Protein AF-A0A2I2GK66-F1 (afdb_monomer)

Solvent-accessible surface area (backbone atoms only — not comparable to full-atom values): 22253 Å² total; per-residue (Å²): 139,81,92,82,87,83,76,92,75,82,90,75,63,66,67,63,49,52,39,52,75,70,72,70,71,73,86,76,68,90,61,95,85,58,81,55,57,86,46,96,64,56,36,42,39,62,84,88,48,66,69,40,80,28,55,36,58,51,46,43,51,50,55,22,47,54,45,58,74,59,42,64,74,54,74,64,49,63,71,71,68,57,68,48,43,36,42,35,36,19,39,31,41,35,63,46,75,62,13,29,58,38,51,54,30,52,50,52,33,35,75,70,35,83,69,39,51,35,38,37,39,22,51,36,70,42,57,74,80,46,59,78,35,75,67,39,55,52,49,52,48,55,32,58,79,56,58,42,44,74,46,68,40,64,53,93,86,52,105,60,71,36,37,29,53,22,27,34,39,34,48,59,56,44,28,39,41,30,36,53,58,47,39,48,37,76,95,62,47,33,23,20,40,36,34,65,47,56,61,72,47,13,39,48,48,46,46,34,74,74,50,70,49,60,66,36,49,50,53,32,19,46,43,9,35,27,47,29,38,40,87,63,65,47,56,46,44,38,50,52,54,49,35,36,66,71,37,31,72,57,28,35,41,39,37,32,49,44,44,73,42,52,67,51,46,46,53,53,50,51,41,11,71,72,66,18,38,29,39,38,37,30,46,40,64,33,72,67,31,48,51,53,50,53,56,43,43,75,70,68,39,42,50,46,81,41,80,36,65,82,34,66,55,22,67,46,37,26,37,40,33,21,60,57,38,32,22,41,43,26,47,56,73,71,41,83,67,34,67,81,44,98,42,41,68,21,33,30,29,38,32,36,27,30,41,46,72,37,16,39,47,51,52,52,54,49,51,42,51,52,32,48,48,73,70,42,81,72,83,81,72,88,74,91,69,80,95,76,83,83,82,84,82,80,88,80,82,82,78,96,80,84,86,86,87,88,86,132

Foldseek 3Di:
DDPDPPDDDDDDDPVVVVCVVVVNDDCPDDDVPDAQQSDPLFDFADPPWAKDKDKFLVVLVVLLVVLVVPLDPDPVCVVVVDAKEKEWFAQEAECDDSLVSNLVSVLSSCVSRVRHHAEYEYQYHADPVVCPDPRVVVVVVSCVVSVHYYHHLFDPPDPATFTALWGWMAIHLKIKGKLDGSYHRPPAMEIMIMTIGDSVLSNLVVVCVVDDVQVSQSVNRNNFKHKQALVNLDQSVLSLQVSNLVSFDAEKEKAFAEDEDLVVLVSLLVCQVVRHQYEYEYQYYHPNSVVVLVVSVVVVTSYHYHHQNQQVNGYSWTKMAGPLFKMKTWNDGHDNRCVPVSQHSRYIIIIGIHGHPNSNSVVLVVVQSVCVSVVHDRPPDDDPDDDDDDDDDDDDDDDPDPPPPPDD

Mean predicted aligned error: 11.11 Å

Sequence (408 aa):
MSLDFGANFDVDAFLFHEDQLRSHATIVGPDPGYGHLQDPLLGCLPSGTRPRLTNGADHLAVYEKFIRDHIQPDAYVRIVGTPRRLTMFNLSVSNQGDARGVIDALVGFRLQNLDAEMSIVASKLGPSEFQETLEFCKYLEILADNDIHVDMFASTDCPTRQVMHAKGIVIDSQVLFSTGAVMDTKPINKADFSIELPRAAATTFQHYTDERRAELAAELAKLGVVVNDPVTGLTYISRAQDALIRGATHQLIVSLSELVDPAMTQALIDRAAGGVQVIIQVRELDPVSAMSLAGAMLRGSNLVVENSSWWEPRPHFNAIIADGDFAYLGTSYLWPTQRNMVHHSRSLENGVLLHGDAAASVLVQIEDLRARAHGFATVSCPRKQKALDLPVLNRCGPPQAALAAVQH

Organism: NCBI:txid1392250

Nearest PDB structures (foldseek):
  2o8r-assembly1_B  TM=6.799E-01  e=2.087E-12  Porphyromonas gingivalis
  8yr5-assembly1_F  TM=6.323E-01  e=7.200E-12  Escherichia coli str. K-12 substr. MG1655
  8v07-assembly1_B  TM=6.506E-01  e=3.327E-10  Mus musculus
  8v07-assembly1_A  TM=6.599E-01  e=5.332E-10  Mus musculus
  1byr-assembly1_A  TM=5.959E-01  e=9.485E-05  Salmonella enterica subsp. enterica serovar Typhimurium

Secondary structure (DSSP, 8-state):
--TT--------SHHHHHHHHTT--------TT--S---TT---PPTT---EEEETTHHHHHHHHHHHHTSSPPHHHHHHTPPPEEEEEEEE---SGGGHHHHHHHHHHHHH-TT-EEEEEEEESS-HHHHTSHHHHHHHHHHHHTTEEEEE---SSSSS--EE---EEEETTEEEEESS-SS---S--EEEEEEEPPHHHHHHHHHHHHS-HHHHHHHHHHTTEEEE-TTT--BHHHHHHHHHHHH-SSEEEEEEEEE--HHHHHHHHHHHHTT-EEEEEEEEE-HHHHHHHHHHHHTT-SEEEEE-TT-SSEE--EEEEETTTEEEEES----TTSTTSTTTTTEEEEEEEEETHHHHHHHHHHHHHHHHHTTPPP--S---------------PPPS-S--SS--

pLDDT: mean 77.95, std 23.26, range [22.8, 98.25]

Structure (mmCIF, N/CA/C/O backbone):
data_AF-A0A2I2GK66-F1
#
_entry.id   AF-A0A2I2GK66-F1
#
loop_
_atom_site.group_PDB
_atom_site.id
_atom_site.type_symbol
_atom_site.label_atom_id
_atom_site.label_alt_id
_atom_site.label_comp_id
_atom_site.label_asym_id
_atom_site.label_entity_id
_atom_site.label_seq_id
_atom_site.pdbx_PDB_ins_code
_atom_site.Cartn_x
_atom_site.Cartn_y
_atom_site.Cartn_z
_atom_site.occupancy
_atom_site.B_iso_or_equiv
_atom_site.auth_seq_id
_atom_site.auth_comp_id
_atom_site.auth_asym_id
_atom_site.auth_atom_id
_atom_site.pdbx_PDB_model_num
ATOM 1 N N . MET A 1 1 ? 7.827 27.722 22.245 1.00 25.45 1 MET A N 1
ATOM 2 C CA . MET A 1 1 ? 6.709 28.505 21.679 1.00 25.45 1 MET A CA 1
ATOM 3 C C . MET A 1 1 ? 6.837 28.445 20.168 1.00 25.45 1 MET A C 1
ATOM 5 O O . MET A 1 1 ? 7.789 29.003 19.644 1.00 25.45 1 MET A O 1
ATOM 9 N N . SER A 1 2 ? 5.963 27.682 19.508 1.00 22.80 2 SER A N 1
ATOM 10 C CA . SER A 1 2 ? 5.910 27.534 18.049 1.00 22.80 2 SER A CA 1
ATOM 11 C C . SER A 1 2 ? 4.688 28.306 17.558 1.00 22.80 2 SER A C 1
ATOM 13 O O . SER A 1 2 ? 3.557 28.022 17.948 1.00 22.80 2 SER A O 1
ATOM 15 N N . LEU A 1 3 ? 4.961 29.354 16.789 1.00 23.95 3 LEU A N 1
ATOM 16 C CA . LEU A 1 3 ? 3.995 30.048 15.951 1.00 23.95 3 LEU A CA 1
ATOM 17 C C . LEU A 1 3 ? 3.781 29.147 14.734 1.00 23.95 3 LEU A C 1
ATOM 19 O O . LEU A 1 3 ? 4.698 29.075 13.931 1.00 23.95 3 LEU A O 1
ATOM 23 N N . ASP A 1 4 ? 2.665 28.409 14.687 1.00 23.92 4 ASP A N 1
ATOM 24 C CA . ASP A 1 4 ? 2.081 27.814 13.460 1.00 23.92 4 ASP A CA 1
ATOM 25 C C . ASP A 1 4 ? 0.749 27.062 13.701 1.00 23.92 4 ASP A C 1
ATOM 27 O O . ASP A 1 4 ? 0.048 26.722 12.754 1.00 23.92 4 ASP A O 1
ATOM 31 N N . PHE A 1 5 ? 0.313 26.853 14.949 1.00 29.84 5 PHE A N 1
ATOM 32 C CA . PHE A 1 5 ? -0.908 26.083 15.255 1.00 29.84 5 PHE A CA 1
ATOM 33 C C . PHE A 1 5 ? -2.071 26.959 15.723 1.00 29.84 5 PHE A C 1
ATOM 35 O O . PHE A 1 5 ? -2.556 26.845 16.847 1.00 29.84 5 PHE A O 1
ATOM 42 N N . GLY A 1 6 ? -2.498 27.869 14.850 1.00 25.14 6 GLY A N 1
ATOM 43 C CA . GLY A 1 6 ? -3.586 28.808 15.114 1.00 25.14 6 GLY A CA 1
ATOM 44 C C . GLY A 1 6 ? -4.692 28.756 14.068 1.00 25.14 6 GLY A C 1
ATOM 45 O O . GLY A 1 6 ? -5.044 29.800 13.533 1.00 25.14 6 GLY A O 1
ATOM 46 N N . ALA A 1 7 ? -5.231 27.577 13.757 1.00 23.77 7 ALA A N 1
ATOM 47 C CA . ALA A 1 7 ? -6.509 27.485 13.056 1.00 23.77 7 ALA A CA 1
ATOM 48 C C . ALA A 1 7 ? -7.244 26.184 13.407 1.00 23.77 7 ALA A C 1
ATOM 50 O O . ALA A 1 7 ? -6.759 25.088 13.135 1.00 23.77 7 ALA A O 1
ATOM 51 N N . ASN A 1 8 ? -8.428 26.328 14.004 1.00 24.67 8 ASN A N 1
ATOM 52 C CA . ASN A 1 8 ? -9.439 25.277 14.059 1.00 24.67 8 ASN A CA 1
ATOM 53 C C . ASN A 1 8 ? -10.041 25.124 12.659 1.00 24.67 8 ASN A C 1
ATOM 55 O O . ASN A 1 8 ? -10.436 26.129 12.067 1.00 24.67 8 ASN A O 1
ATOM 59 N N . PHE A 1 9 ? -10.179 23.895 12.165 1.00 28.47 9 PHE A N 1
ATOM 60 C CA . PHE A 1 9 ? -11.038 23.613 11.018 1.00 28.47 9 PHE A CA 1
ATOM 61 C C . PHE A 1 9 ? -11.919 22.404 11.305 1.00 28.47 9 PHE A C 1
ATOM 63 O O . PHE A 1 9 ? -11.431 21.286 11.463 1.00 28.47 9 PHE A O 1
ATOM 70 N N . ASP A 1 10 ? -13.223 22.673 11.343 1.00 26.25 10 ASP A N 1
ATOM 71 C CA . ASP A 1 10 ? -14.272 21.683 11.155 1.00 26.25 10 ASP A CA 1
ATOM 72 C C . ASP A 1 10 ? -14.091 21.003 9.791 1.00 26.25 10 ASP A C 1
ATOM 74 O O . ASP A 1 10 ? -13.895 21.652 8.757 1.00 26.25 10 ASP A O 1
ATOM 78 N N . VAL A 1 11 ? -14.199 19.676 9.780 1.00 41.31 11 VAL A N 1
ATOM 79 C CA . VAL A 1 11 ? -14.673 18.971 8.591 1.00 41.31 11 VAL A CA 1
ATOM 80 C C . VAL A 1 11 ? -16.113 19.423 8.398 1.00 41.31 11 VAL A C 1
ATOM 82 O O . VAL A 1 11 ? -16.907 19.172 9.291 1.00 41.31 11 VAL A O 1
ATOM 85 N N . ASP A 1 12 ? -16.448 20.083 7.288 1.00 47.72 12 ASP A N 1
ATOM 86 C CA . ASP A 1 12 ? -17.542 19.619 6.425 1.00 47.72 12 ASP A CA 1
ATOM 87 C C . ASP A 1 12 ? -17.872 20.549 5.243 1.00 47.72 12 ASP A C 1
ATOM 89 O O . ASP A 1 12 ? -17.407 21.682 5.123 1.00 47.72 12 ASP A O 1
ATOM 93 N N . ALA A 1 13 ? -18.742 20.034 4.374 1.00 36.47 13 ALA A N 1
ATOM 94 C CA . ALA A 1 13 ? -19.642 20.769 3.484 1.00 36.47 13 ALA A CA 1
ATOM 95 C C . ALA A 1 13 ? -19.107 21.266 2.133 1.00 36.47 13 ALA A C 1
ATOM 97 O O . ALA A 1 13 ? -19.839 21.122 1.162 1.00 36.47 13 ALA A O 1
ATOM 98 N N . PHE A 1 14 ? -17.884 21.786 1.975 1.00 35.03 14 PHE A N 1
ATOM 99 C CA . PHE A 1 14 ? -17.530 22.429 0.687 1.00 35.03 14 PHE A CA 1
ATOM 100 C C . PHE A 1 14 ? -17.466 21.463 -0.520 1.00 35.03 14 PHE A C 1
ATOM 102 O O . PHE A 1 14 ? -17.909 21.819 -1.606 1.00 35.03 14 PHE A O 1
ATOM 109 N N . LEU A 1 15 ? -16.983 20.225 -0.346 1.00 37.81 15 LEU A N 1
ATOM 110 C CA . LEU A 1 15 ? -16.934 19.242 -1.448 1.00 37.81 15 LEU A CA 1
ATOM 111 C C . LEU A 1 15 ? -18.291 18.580 -1.718 1.00 37.81 15 LEU A C 1
ATOM 113 O O . LEU A 1 15 ? -18.671 18.412 -2.870 1.00 37.81 15 LEU A O 1
ATOM 117 N N . PHE A 1 16 ? -19.061 18.289 -0.667 1.00 40.88 16 PHE A N 1
ATOM 118 C CA . PHE A 1 16 ? -20.452 17.849 -0.804 1.00 40.88 16 PHE A CA 1
ATOM 119 C C . PHE A 1 16 ? -21.318 18.922 -1.493 1.00 40.88 16 PHE A C 1
ATOM 121 O O . PHE A 1 16 ? -22.178 18.602 -2.309 1.00 40.88 16 PHE A O 1
ATOM 128 N N . HIS A 1 17 ? -21.053 20.203 -1.211 1.00 36.25 17 HIS A N 1
ATOM 129 C CA . HIS A 1 17 ? -21.703 21.349 -1.842 1.00 36.25 17 HIS A CA 1
ATOM 130 C C . HIS A 1 17 ? -21.312 21.498 -3.324 1.00 36.25 17 HIS A C 1
ATOM 132 O O . HIS A 1 17 ? -22.179 21.818 -4.128 1.00 36.25 17 HIS A O 1
ATOM 138 N N . GLU A 1 18 ? -20.072 21.193 -3.729 1.00 37.78 18 GLU A N 1
ATOM 139 C CA . GLU A 1 18 ? -19.663 21.191 -5.149 1.00 37.78 18 GLU A CA 1
ATOM 140 C C . GLU A 1 18 ? -20.320 20.041 -5.945 1.00 37.78 18 GLU A C 1
ATOM 142 O O . GLU A 1 18 ? -20.841 20.270 -7.038 1.00 37.78 18 GLU A O 1
ATOM 147 N N . ASP A 1 19 ? -20.423 18.839 -5.366 1.00 38.84 19 ASP A N 1
ATOM 148 C CA . ASP A 1 19 ? -21.121 17.697 -5.985 1.00 38.84 19 ASP A CA 1
ATOM 149 C C . ASP A 1 19 ? -22.659 17.861 -6.009 1.00 38.84 19 ASP A C 1
ATOM 151 O O . ASP A 1 19 ? -23.331 17.375 -6.929 1.00 38.84 19 ASP A O 1
ATOM 155 N N . GLN A 1 20 ? -23.233 18.602 -5.049 1.00 39.22 20 GLN A N 1
ATOM 156 C CA . GLN A 1 20 ? -24.623 19.081 -5.099 1.00 39.22 20 GLN A CA 1
ATOM 157 C C . GLN A 1 20 ? -24.832 20.154 -6.176 1.00 39.22 20 GLN A C 1
ATOM 159 O O . GLN A 1 20 ? -25.835 20.103 -6.888 1.00 39.22 20 GLN A O 1
ATOM 164 N N . LEU A 1 21 ? -23.901 21.102 -6.337 1.00 36.44 21 LEU A N 1
ATOM 165 C CA . LEU A 1 21 ? -23.977 22.152 -7.363 1.00 36.44 21 LEU A CA 1
ATOM 166 C C . LEU A 1 21 ? -23.905 21.575 -8.787 1.00 36.44 21 LEU A C 1
ATOM 168 O O . LEU A 1 21 ? -24.510 22.134 -9.701 1.00 36.44 21 LEU A O 1
ATOM 172 N N . ARG A 1 22 ? -23.244 20.422 -8.969 1.00 37.69 22 ARG A N 1
ATOM 173 C CA . ARG A 1 22 ? -23.224 19.660 -10.233 1.00 37.69 22 ARG A CA 1
ATOM 174 C C . ARG A 1 22 ? -24.367 18.642 -10.375 1.00 37.69 22 ARG A C 1
ATOM 176 O O . ARG A 1 22 ? -24.467 18.006 -11.413 1.00 37.69 22 ARG A O 1
ATOM 183 N N . SER A 1 23 ? -25.265 18.518 -9.391 1.00 31.92 23 SER A N 1
ATOM 184 C CA . SER A 1 23 ? -26.444 17.623 -9.410 1.00 31.92 23 SER A CA 1
ATOM 185 C C . SER A 1 23 ? -26.141 16.115 -9.539 1.00 31.92 23 SER A C 1
ATOM 187 O O . SER A 1 23 ? -26.928 15.380 -10.137 1.00 31.92 23 SER A O 1
ATOM 189 N N . HIS A 1 24 ? -25.029 15.630 -8.970 1.00 33.81 24 HIS A N 1
ATOM 190 C CA . HIS A 1 24 ? -24.572 14.236 -9.143 1.00 33.81 24 HIS A CA 1
ATOM 191 C C . HIS A 1 24 ? -24.474 13.395 -7.857 1.00 33.81 24 HIS A C 1
ATOM 193 O O . HIS A 1 24 ? -24.210 12.196 -7.938 1.00 33.81 24 HIS A O 1
ATOM 199 N N . ALA A 1 25 ? -24.729 13.960 -6.676 1.00 31.83 25 ALA A N 1
ATOM 200 C CA . ALA A 1 25 ? -24.755 13.192 -5.431 1.00 31.83 25 ALA A CA 1
ATOM 201 C C . ALA A 1 25 ? -26.134 12.547 -5.190 1.00 31.83 25 ALA A C 1
ATOM 203 O O . ALA A 1 25 ? -27.079 13.206 -4.756 1.00 31.83 25 ALA A O 1
ATOM 204 N N . THR A 1 26 ? -26.255 11.240 -5.427 1.00 30.34 26 THR A N 1
ATOM 205 C CA . THR A 1 26 ? -27.360 10.430 -4.892 1.00 30.34 26 THR A CA 1
ATOM 206 C C . THR A 1 26 ? -26.982 9.883 -3.521 1.00 30.34 26 THR A C 1
ATOM 208 O O . THR A 1 26 ? -26.012 9.136 -3.404 1.00 30.34 26 THR A O 1
ATOM 211 N N . ILE A 1 27 ? -27.784 10.192 -2.495 1.00 33.00 27 ILE A N 1
ATOM 212 C CA . ILE A 1 27 ? -27.861 9.356 -1.291 1.00 33.00 27 ILE A CA 1
ATOM 213 C C . ILE A 1 27 ? -28.382 8.004 -1.773 1.00 33.00 27 ILE A C 1
ATOM 215 O O . ILE A 1 27 ? -29.574 7.851 -2.045 1.00 33.00 27 ILE A O 1
ATOM 219 N N . VAL A 1 28 ? -27.484 7.039 -1.943 1.00 31.28 28 VAL A N 1
ATOM 220 C CA . VAL A 1 28 ? -27.896 5.651 -2.117 1.00 31.28 28 VAL A CA 1
ATOM 221 C C . VAL A 1 28 ? -28.373 5.214 -0.737 1.00 31.28 28 VAL A C 1
ATOM 223 O O . VAL A 1 28 ? -27.582 5.060 0.191 1.00 31.28 28 VAL A O 1
ATOM 226 N N . GLY A 1 29 ? -29.696 5.129 -0.573 1.00 30.31 29 GLY A N 1
ATOM 227 C CA . GLY A 1 29 ? -30.295 4.429 0.560 1.00 30.31 29 GLY A CA 1
ATOM 228 C C . GLY A 1 29 ? -29.747 2.998 0.636 1.00 30.31 29 GLY A C 1
ATOM 229 O O . GLY A 1 29 ? -29.203 2.516 -0.353 1.00 30.31 29 GLY A O 1
ATOM 230 N N . PRO A 1 30 ? -29.863 2.325 1.790 1.00 29.61 30 PRO A N 1
ATOM 231 C CA . PRO A 1 30 ? -29.228 1.031 2.025 1.00 29.61 30 PRO A CA 1
ATOM 232 C C . PRO A 1 30 ? -29.565 0.054 0.896 1.00 29.61 30 PRO A C 1
ATOM 234 O O . PRO A 1 30 ? -30.711 -0.380 0.776 1.00 29.61 30 PRO A O 1
ATOM 237 N N . ASP A 1 31 ? -28.578 -0.270 0.062 1.00 33.25 31 ASP A N 1
ATOM 238 C CA . ASP A 1 31 ? -28.708 -1.361 -0.891 1.00 33.25 31 ASP A CA 1
ATOM 239 C C . ASP A 1 31 ? -28.531 -2.660 -0.087 1.00 33.25 31 ASP A C 1
ATOM 241 O O . ASP A 1 31 ? -27.485 -2.838 0.547 1.00 33.25 31 ASP A O 1
ATOM 245 N N . PRO A 1 32 ? -29.522 -3.570 -0.035 1.00 35.84 32 PRO A N 1
ATOM 246 C CA . PRO A 1 32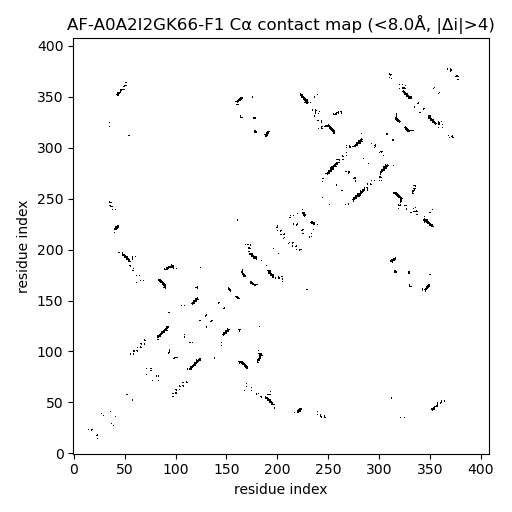 ? -29.463 -4.759 0.818 1.00 35.84 32 PRO A CA 1
ATOM 247 C C . PRO A 1 32 ? -28.337 -5.747 0.462 1.00 35.84 32 PRO A C 1
ATOM 249 O O . PRO A 1 32 ? -28.205 -6.773 1.127 1.00 35.84 32 PRO A O 1
ATOM 252 N N . GLY A 1 33 ? -27.574 -5.488 -0.607 1.00 37.50 33 GLY A N 1
ATOM 253 C CA . GLY A 1 33 ? -26.590 -6.408 -1.178 1.00 37.50 33 GLY A CA 1
ATOM 254 C C . GLY A 1 33 ? -25.146 -6.257 -0.692 1.00 37.50 33 GLY A C 1
ATOM 255 O O . GLY A 1 33 ? -24.395 -7.222 -0.808 1.00 37.50 33 GLY A O 1
ATOM 256 N N . TYR A 1 34 ? -24.747 -5.107 -0.138 1.00 41.78 34 TYR A N 1
ATOM 257 C CA . TYR A 1 34 ? -23.376 -4.883 0.344 1.00 41.78 34 TYR A CA 1
ATOM 258 C C . TYR A 1 34 ? -23.397 -4.295 1.755 1.00 41.78 34 TYR A C 1
ATOM 260 O O . TYR A 1 34 ? -23.535 -3.093 1.963 1.00 41.78 34 TYR A O 1
ATOM 268 N N . GLY A 1 35 ? -23.283 -5.175 2.750 1.00 44.31 35 GLY A N 1
ATOM 269 C CA . GLY A 1 35 ? -23.029 -4.762 4.125 1.00 44.31 35 GLY A CA 1
ATOM 270 C C . GLY A 1 35 ? -21.667 -4.069 4.254 1.00 44.31 35 GLY A C 1
ATOM 271 O O . GLY A 1 35 ? -20.727 -4.389 3.539 1.00 44.31 35 GLY A O 1
ATOM 272 N N . HIS A 1 36 ? -21.573 -3.135 5.198 1.00 51.25 36 HIS A N 1
ATOM 273 C CA . HIS A 1 36 ? -20.340 -2.648 5.843 1.00 51.25 36 HIS A CA 1
ATOM 274 C C . HIS A 1 36 ? -19.335 -1.786 5.045 1.00 51.25 36 HIS A C 1
ATOM 276 O O . HIS A 1 36 ? -18.469 -1.180 5.672 1.00 51.25 36 HIS A O 1
ATOM 282 N N . LEU A 1 37 ? -19.518 -1.568 3.737 1.00 52.28 37 LEU A N 1
ATOM 283 C CA . LEU A 1 37 ? -18.997 -0.384 3.031 1.00 52.28 37 LEU A CA 1
ATOM 284 C C . LEU A 1 37 ? -20.185 0.477 2.596 1.00 52.28 37 LEU A C 1
ATOM 286 O O . LEU A 1 37 ? -20.808 0.237 1.571 1.00 52.28 37 LEU A O 1
ATOM 290 N N . GLN A 1 38 ? -20.522 1.486 3.402 1.00 52.28 38 GLN A N 1
ATOM 291 C CA . GLN A 1 38 ? -21.646 2.396 3.122 1.00 52.28 38 GLN A CA 1
ATOM 292 C C . GLN A 1 38 ? -21.347 3.401 1.999 1.00 52.28 38 GLN A C 1
ATOM 294 O O . GLN A 1 38 ? -22.149 4.294 1.729 1.00 52.28 38 GLN A O 1
ATOM 299 N N . ASP A 1 39 ? -20.189 3.273 1.355 1.00 62.06 39 ASP A N 1
ATOM 300 C CA . ASP A 1 39 ? -19.740 4.193 0.337 1.00 62.06 39 ASP A CA 1
ATOM 301 C C . ASP A 1 39 ? -20.010 3.655 -1.079 1.00 62.06 39 ASP A C 1
ATOM 303 O O . ASP A 1 39 ? -19.315 2.740 -1.521 1.00 62.06 39 ASP A O 1
ATOM 307 N N . PRO A 1 40 ? -20.961 4.232 -1.838 1.00 60.44 40 PRO A N 1
ATOM 308 C CA . PRO A 1 40 ? -21.323 3.727 -3.163 1.00 60.44 40 PRO A CA 1
ATOM 309 C C . PRO A 1 40 ? -20.229 3.928 -4.226 1.00 60.44 40 PRO A C 1
ATOM 311 O O . PRO A 1 40 ? -20.383 3.470 -5.358 1.00 60.44 40 PRO A O 1
ATOM 314 N N . LEU A 1 41 ? -19.145 4.645 -3.905 1.00 69.81 41 LEU A N 1
ATOM 315 C CA . LEU A 1 41 ? -18.031 4.905 -4.817 1.00 69.81 41 LEU A CA 1
ATOM 316 C C . LEU A 1 41 ? -16.833 3.978 -4.574 1.00 69.81 41 LEU A C 1
ATOM 318 O O . LEU A 1 41 ? -15.853 4.061 -5.314 1.00 69.81 41 LEU A O 1
ATOM 322 N N . LEU A 1 42 ? -16.915 3.091 -3.580 1.00 81.44 42 LEU A N 1
ATOM 323 C CA . LEU A 1 42 ? -15.863 2.143 -3.237 1.00 81.44 42 LEU A CA 1
ATOM 324 C C . LEU A 1 42 ? -16.321 0.706 -3.498 1.00 81.44 42 LEU A C 1
ATOM 326 O O . LEU A 1 42 ? -17.403 0.298 -3.086 1.00 81.44 42 LEU A O 1
ATOM 330 N N . GLY A 1 43 ? -15.471 -0.067 -4.169 1.00 88.06 43 GLY A N 1
ATOM 331 C CA . GLY A 1 43 ? -15.602 -1.519 -4.258 1.00 88.06 43 GLY A CA 1
ATOM 332 C C . GLY A 1 43 ? -14.518 -2.236 -3.460 1.00 88.06 43 GLY A C 1
ATOM 333 O O . GLY A 1 43 ? -13.729 -1.616 -2.749 1.00 88.06 43 GLY A O 1
ATOM 334 N N . CYS A 1 44 ? -14.451 -3.554 -3.624 1.00 93.62 44 CYS A N 1
ATOM 335 C CA . CYS A 1 44 ? -13.395 -4.398 -3.070 1.00 93.62 44 CYS A CA 1
ATOM 336 C C . CYS A 1 44 ? -12.752 -5.217 -4.187 1.00 93.62 44 CYS A C 1
ATOM 338 O O . CYS A 1 44 ? -13.408 -5.549 -5.179 1.00 93.62 44 CYS A O 1
ATOM 340 N N . LEU A 1 45 ? -11.489 -5.598 -3.996 1.00 94.75 45 LEU A N 1
ATOM 341 C CA . LEU A 1 45 ? -10.846 -6.564 -4.874 1.00 94.75 45 LEU A CA 1
ATOM 342 C C . LEU A 1 45 ? -11.663 -7.872 -4.896 1.00 94.75 45 LEU A C 1
ATOM 344 O O . LEU A 1 45 ? -12.164 -8.304 -3.851 1.00 94.75 45 LEU A O 1
ATOM 348 N N . PRO A 1 46 ? -11.797 -8.524 -6.064 1.00 91.31 46 PRO A N 1
ATOM 349 C CA . PRO A 1 46 ? -12.553 -9.762 -6.201 1.00 91.31 46 PRO A CA 1
ATOM 350 C C . PRO A 1 46 ? -12.008 -10.893 -5.321 1.00 91.31 46 PRO A C 1
ATOM 352 O O . PRO A 1 46 ? -10.824 -10.942 -4.963 1.00 91.31 46 PRO A O 1
ATOM 355 N N . SER A 1 47 ? -12.881 -11.861 -5.033 1.00 87.06 47 SER A N 1
ATOM 356 C CA . SER A 1 47 ? -12.523 -13.102 -4.345 1.00 87.06 47 SER A CA 1
ATOM 357 C C . SER A 1 47 ? -11.366 -13.824 -5.045 1.00 87.06 47 SER A C 1
ATOM 359 O O . SER A 1 47 ? -11.255 -13.821 -6.270 1.00 87.06 47 SER A O 1
ATOM 361 N N . GLY A 1 48 ? -10.508 -14.473 -4.257 1.00 87.25 48 GLY A N 1
ATOM 362 C CA . GLY A 1 48 ? -9.311 -15.158 -4.754 1.00 87.25 48 GLY A CA 1
ATOM 363 C C . GLY A 1 48 ? -8.044 -14.301 -4.751 1.00 87.25 48 GLY A C 1
ATOM 364 O O . GLY A 1 48 ? -6.959 -14.853 -4.923 1.00 87.25 48 GLY A O 1
ATOM 365 N N . THR A 1 49 ? -8.156 -12.998 -4.482 1.00 92.50 49 THR A N 1
ATOM 366 C CA . THR A 1 49 ? -7.007 -12.130 -4.195 1.00 92.50 49 THR A CA 1
ATOM 367 C C . THR A 1 49 ? -6.308 -12.583 -2.906 1.00 92.50 49 THR A C 1
ATOM 369 O O . THR A 1 49 ? -6.972 -12.881 -1.912 1.00 92.50 49 THR A O 1
ATOM 372 N N . ARG A 1 50 ? -4.969 -12.649 -2.908 1.00 94.06 50 ARG A N 1
ATOM 373 C CA . ARG A 1 50 ? -4.169 -13.181 -1.788 1.00 94.06 50 ARG A CA 1
ATOM 374 C C . ARG A 1 50 ? -3.121 -12.174 -1.305 1.00 94.06 50 ARG A C 1
ATOM 376 O O . ARG A 1 50 ? -1.982 -12.227 -1.768 1.00 94.06 50 ARG A O 1
ATOM 383 N N . PRO A 1 51 ? -3.477 -11.275 -0.373 1.00 96.62 51 PRO A N 1
ATOM 384 C CA . PRO A 1 51 ? -2.492 -10.476 0.344 1.00 96.62 51 PRO A CA 1
ATOM 385 C C . PRO A 1 51 ? -1.529 -11.391 1.102 1.00 96.62 51 PRO A C 1
ATOM 387 O O . PRO A 1 51 ? -1.957 -12.339 1.768 1.00 96.62 51 PRO A O 1
ATOM 390 N N . ARG A 1 52 ? -0.232 -11.101 1.027 1.00 97.31 52 ARG A N 1
ATOM 391 C CA . ARG A 1 52 ? 0.811 -11.889 1.683 1.00 97.31 52 ARG A CA 1
ATOM 392 C C . ARG A 1 52 ? 1.662 -11.006 2.578 1.00 97.31 52 ARG A C 1
ATOM 394 O O . ARG A 1 52 ? 2.325 -10.099 2.085 1.00 97.31 52 ARG A O 1
ATOM 401 N N . LEU A 1 53 ? 1.681 -11.319 3.866 1.00 97.50 53 LEU A N 1
ATOM 402 C CA . LEU A 1 53 ? 2.622 -10.774 4.827 1.00 97.50 53 LEU A CA 1
ATOM 403 C C . LEU A 1 53 ? 3.972 -11.473 4.662 1.00 97.50 53 LEU A C 1
ATOM 405 O O . LEU A 1 53 ? 4.066 -12.702 4.590 1.00 97.50 53 LEU A O 1
ATOM 409 N N . THR A 1 54 ? 5.023 -10.674 4.622 1.00 96.00 54 THR A N 1
ATOM 410 C CA . THR A 1 54 ? 6.412 -11.118 4.530 1.00 96.00 54 THR A CA 1
ATOM 411 C C . THR A 1 54 ? 7.248 -10.429 5.591 1.00 96.00 54 THR A C 1
ATOM 413 O O . THR A 1 54 ? 6.914 -9.332 6.027 1.00 96.00 54 THR A O 1
ATOM 416 N N . ASN A 1 55 ? 8.318 -11.096 6.014 1.00 93.00 55 ASN A N 1
ATOM 417 C CA . ASN A 1 55 ? 9.135 -10.702 7.149 1.00 93.00 55 ASN A CA 1
ATOM 418 C C . ASN A 1 55 ? 10.568 -10.417 6.690 1.00 93.00 55 ASN A C 1
ATOM 420 O O . ASN A 1 55 ? 11.188 -11.258 6.043 1.00 93.00 55 ASN A O 1
ATOM 424 N N . GLY A 1 56 ? 11.113 -9.264 7.057 1.00 89.88 56 GLY A N 1
ATOM 425 C CA . GLY A 1 56 ? 12.480 -8.875 6.730 1.00 89.88 56 GLY A CA 1
ATOM 426 C C . GLY A 1 56 ? 12.724 -8.897 5.234 1.00 89.88 56 GLY A C 1
ATOM 427 O O . GLY A 1 56 ? 11.904 -8.403 4.463 1.00 89.88 56 GLY A O 1
ATOM 428 N N . ALA A 1 57 ? 13.835 -9.498 4.821 1.00 92.19 57 ALA A N 1
ATOM 429 C CA . ALA A 1 57 ? 14.229 -9.605 3.420 1.00 92.19 57 ALA A CA 1
ATOM 430 C C . ALA A 1 57 ? 13.212 -10.349 2.531 1.00 92.19 57 ALA A C 1
ATOM 432 O O . ALA A 1 57 ? 13.223 -10.160 1.315 1.00 92.19 57 ALA A O 1
ATOM 433 N N . ASP A 1 58 ? 12.297 -11.147 3.100 1.00 94.44 58 ASP A N 1
ATOM 434 C CA . ASP A 1 58 ? 11.329 -11.926 2.315 1.00 94.44 58 ASP A CA 1
ATOM 435 C C . ASP A 1 58 ? 10.422 -11.043 1.445 1.00 94.44 58 ASP A C 1
ATOM 437 O O . ASP A 1 58 ? 9.957 -11.497 0.399 1.00 94.44 58 ASP A O 1
ATOM 441 N N . HIS A 1 59 ? 10.168 -9.788 1.836 1.00 93.81 59 HIS A N 1
ATOM 442 C CA . HIS A 1 59 ? 9.359 -8.877 1.018 1.00 93.81 59 HIS A CA 1
ATOM 443 C C . HIS A 1 59 ? 10.078 -8.481 -0.283 1.00 93.81 59 HIS A C 1
ATOM 445 O O . HIS A 1 59 ? 9.441 -8.333 -1.325 1.00 93.81 59 HIS A O 1
ATOM 451 N N . LEU A 1 60 ? 11.410 -8.377 -0.259 1.00 95.88 60 LEU A N 1
ATOM 452 C CA . LEU A 1 60 ? 12.232 -8.077 -1.437 1.00 95.88 60 LEU A CA 1
ATOM 453 C C . LEU A 1 60 ? 12.252 -9.266 -2.399 1.00 95.88 60 LEU A C 1
ATOM 455 O O . LEU A 1 60 ? 12.172 -9.083 -3.612 1.00 95.88 60 LEU A O 1
ATOM 459 N N . ALA A 1 61 ? 12.244 -10.489 -1.860 1.00 96.12 61 ALA A N 1
ATOM 460 C CA . ALA A 1 61 ? 12.111 -11.701 -2.662 1.00 96.12 61 ALA A CA 1
ATOM 461 C C . ALA A 1 61 ? 10.767 -11.764 -3.415 1.00 96.12 61 ALA A C 1
ATOM 463 O O . ALA A 1 61 ? 10.696 -12.373 -4.483 1.00 96.12 61 ALA A O 1
ATOM 464 N N . VAL A 1 62 ? 9.701 -11.122 -2.909 1.00 97.06 62 VAL A N 1
ATOM 465 C CA . VAL A 1 62 ? 8.425 -11.002 -3.641 1.00 97.06 62 VAL A CA 1
ATOM 466 C C . VAL A 1 62 ? 8.582 -10.109 -4.871 1.00 97.06 62 VAL A C 1
ATOM 468 O O . VAL A 1 62 ? 8.160 -10.516 -5.951 1.00 97.06 62 VAL A O 1
ATOM 471 N N . TYR A 1 63 ? 9.233 -8.946 -4.743 1.00 97.75 63 TYR A N 1
ATOM 472 C CA . TYR A 1 63 ? 9.548 -8.084 -5.891 1.00 97.75 63 TYR A CA 1
ATOM 473 C C . TYR A 1 63 ? 10.427 -8.804 -6.915 1.00 97.75 63 TYR A C 1
ATOM 475 O O . TYR A 1 63 ? 10.110 -8.814 -8.103 1.00 97.75 63 TYR A O 1
ATOM 483 N N . GLU A 1 64 ? 11.511 -9.433 -6.452 1.00 97.88 64 GLU A N 1
ATOM 484 C CA . GLU A 1 64 ? 12.430 -10.173 -7.316 1.00 97.88 64 GLU A CA 1
ATOM 485 C C . GLU A 1 64 ? 11.690 -11.264 -8.098 1.00 97.88 64 GLU A C 1
ATOM 487 O O . GLU A 1 64 ? 11.794 -11.338 -9.325 1.00 97.88 64 GLU A O 1
ATOM 492 N N . LYS A 1 65 ? 10.903 -12.088 -7.396 1.00 97.69 65 LYS A N 1
ATOM 493 C CA . LYS A 1 65 ? 10.114 -13.153 -8.013 1.00 97.69 65 LYS A CA 1
ATOM 494 C C . LYS A 1 65 ? 9.124 -12.590 -9.029 1.00 97.69 65 LYS A C 1
ATOM 496 O O . LYS A 1 65 ? 9.059 -13.110 -10.136 1.00 97.69 65 LYS A O 1
ATOM 501 N N . PHE A 1 66 ? 8.401 -11.525 -8.684 1.00 97.88 66 PHE A N 1
ATOM 502 C CA . PHE A 1 66 ? 7.432 -10.904 -9.584 1.00 97.88 66 PHE A CA 1
ATOM 503 C C . PHE A 1 66 ? 8.085 -10.435 -10.891 1.00 97.88 66 PHE A C 1
ATOM 505 O O . PHE A 1 66 ? 7.570 -10.732 -11.966 1.00 97.88 66 PHE A O 1
ATOM 512 N N . ILE A 1 67 ? 9.251 -9.782 -10.828 1.00 98.12 67 ILE A N 1
ATOM 513 C CA . ILE A 1 67 ? 9.989 -9.353 -12.029 1.00 98.12 67 ILE A CA 1
ATOM 514 C C . ILE A 1 67 ? 10.431 -10.562 -12.862 1.00 98.12 67 ILE A C 1
ATOM 516 O O . ILE A 1 67 ? 10.265 -10.575 -14.082 1.00 98.12 67 ILE A O 1
ATOM 520 N N . ARG A 1 68 ? 10.986 -11.591 -12.210 1.00 96.94 68 ARG A N 1
ATOM 521 C CA . ARG A 1 68 ? 11.490 -12.792 -12.892 1.00 96.94 68 ARG A CA 1
ATOM 522 C C . ARG A 1 68 ? 10.378 -13.603 -13.550 1.00 96.94 68 ARG A C 1
ATOM 524 O O . ARG A 1 68 ? 10.565 -14.065 -14.671 1.00 96.94 68 ARG A O 1
ATOM 531 N N . ASP A 1 69 ? 9.233 -13.749 -12.895 1.00 96.06 69 ASP A N 1
ATOM 532 C CA . ASP A 1 69 ? 8.084 -14.473 -13.446 1.00 96.06 69 ASP A CA 1
ATOM 533 C C . ASP A 1 69 ? 7.525 -13.785 -14.696 1.00 96.06 69 ASP A C 1
ATOM 535 O O . ASP A 1 69 ? 7.076 -14.454 -15.625 1.00 96.06 69 ASP A O 1
ATOM 539 N N . HIS A 1 70 ? 7.617 -12.456 -14.751 1.00 94.44 70 HIS A N 1
ATOM 540 C CA . HIS A 1 70 ? 7.127 -11.644 -15.862 1.00 94.44 70 HIS A CA 1
ATOM 541 C C . HIS A 1 70 ? 8.230 -11.233 -16.841 1.00 94.44 70 HIS A C 1
ATOM 543 O O . HIS A 1 70 ? 8.010 -10.369 -17.689 1.00 94.44 70 HIS A O 1
ATOM 549 N N . ILE A 1 71 ? 9.416 -11.848 -16.767 1.00 92.00 71 ILE A N 1
ATOM 550 C CA . ILE A 1 71 ? 10.557 -11.505 -17.627 1.00 92.00 71 ILE A CA 1
ATOM 551 C C . ILE A 1 71 ? 10.298 -11.817 -19.098 1.00 92.00 71 ILE A C 1
ATOM 553 O O . ILE A 1 71 ? 10.762 -11.105 -19.987 1.00 92.00 71 ILE A O 1
ATOM 557 N N . GLN A 1 72 ? 9.539 -12.881 -19.351 1.00 84.88 72 GLN A N 1
ATOM 558 C CA . GLN A 1 72 ? 9.146 -13.290 -20.684 1.00 84.88 72 GLN A CA 1
ATOM 559 C C . GLN A 1 72 ? 7.857 -12.556 -21.064 1.00 84.88 72 GLN A C 1
ATOM 561 O O . GLN A 1 72 ? 6.906 -12.584 -20.287 1.00 84.88 72 GLN A O 1
ATOM 566 N N . PRO A 1 73 ? 7.788 -11.933 -22.252 1.00 71.25 73 PRO A N 1
ATOM 567 C CA . PRO A 1 73 ? 6.569 -11.274 -22.688 1.00 71.25 73 PRO A CA 1
ATOM 568 C C . PRO A 1 73 ? 5.442 -12.283 -22.865 1.00 71.25 73 PRO A C 1
ATOM 570 O O . PRO A 1 73 ? 5.663 -13.380 -23.403 1.00 71.25 73 PRO A O 1
ATOM 573 N N . ASP A 1 74 ? 4.235 -11.859 -22.495 1.00 69.69 74 ASP A N 1
ATOM 574 C CA . ASP A 1 74 ? 3.006 -12.560 -22.839 1.00 69.69 74 ASP A CA 1
ATOM 575 C C . ASP A 1 74 ? 2.906 -12.747 -24.356 1.00 69.69 74 ASP A C 1
ATOM 577 O O . ASP A 1 74 ? 3.377 -11.925 -25.150 1.00 69.69 74 ASP A O 1
ATOM 581 N N . ALA A 1 75 ? 2.248 -13.831 -24.776 1.00 63.84 75 ALA A N 1
ATOM 582 C CA . ALA A 1 75 ? 2.117 -14.184 -26.189 1.00 63.84 75 ALA A CA 1
ATOM 583 C C . ALA A 1 75 ? 1.550 -13.032 -27.040 1.00 63.84 75 ALA A C 1
ATOM 585 O O . ALA A 1 75 ? 1.961 -12.859 -28.180 1.00 63.84 75 ALA A O 1
ATOM 586 N N . TYR A 1 76 ? 0.650 -12.221 -26.476 1.00 64.75 76 TYR A N 1
ATOM 587 C CA . TYR A 1 76 ? 0.075 -11.063 -27.158 1.00 64.75 76 TYR A CA 1
ATOM 588 C C . TYR A 1 76 ? 1.107 -9.953 -27.416 1.00 64.75 76 TYR A C 1
ATOM 590 O O . TYR A 1 76 ? 1.234 -9.499 -28.549 1.00 64.75 76 TYR A O 1
ATOM 598 N N . VAL A 1 77 ? 1.894 -9.567 -26.406 1.00 64.94 77 VAL A N 1
ATOM 599 C CA . VAL A 1 77 ? 2.919 -8.511 -26.532 1.00 64.94 77 VAL A CA 1
ATOM 600 C C . VAL A 1 77 ? 3.975 -8.903 -27.569 1.00 64.94 77 VAL A C 1
ATOM 602 O O . VAL A 1 77 ? 4.354 -8.089 -28.408 1.00 64.94 77 VAL A O 1
ATOM 605 N N . ARG A 1 78 ? 4.354 -10.191 -27.605 1.00 66.00 78 ARG A N 1
ATOM 606 C CA . ARG A 1 78 ? 5.255 -10.738 -28.637 1.00 66.00 78 ARG A CA 1
ATOM 607 C C . ARG A 1 78 ? 4.731 -10.560 -30.059 1.00 66.00 78 ARG A C 1
ATOM 609 O O . ARG A 1 78 ? 5.524 -10.349 -30.968 1.00 66.00 78 ARG A O 1
ATOM 616 N N . ILE A 1 79 ? 3.422 -10.704 -30.263 1.00 62.91 79 ILE A N 1
ATOM 617 C CA . ILE A 1 79 ? 2.796 -10.638 -31.592 1.00 62.91 79 ILE A CA 1
ATOM 618 C C . ILE A 1 79 ? 2.726 -9.193 -32.087 1.00 62.91 79 ILE A C 1
ATOM 620 O O . ILE A 1 79 ? 2.933 -8.944 -33.271 1.00 62.91 79 ILE A O 1
ATOM 624 N N . VAL A 1 80 ? 2.419 -8.251 -31.194 1.00 67.31 80 VAL A N 1
ATOM 625 C CA . VAL A 1 80 ? 2.224 -6.838 -31.556 1.00 67.31 80 VAL A CA 1
ATOM 626 C C . VAL A 1 80 ? 3.563 -6.103 -31.721 1.00 67.31 80 VAL A C 1
ATOM 628 O O . VAL A 1 80 ? 3.610 -5.072 -32.386 1.00 67.31 80 VAL A O 1
ATOM 631 N N . GLY A 1 81 ? 4.660 -6.644 -31.175 1.00 70.56 81 GLY A N 1
ATOM 632 C CA . GLY A 1 81 ? 5.991 -6.038 -31.284 1.00 70.56 81 GLY A CA 1
ATOM 633 C C . GLY A 1 81 ? 6.101 -4.707 -30.539 1.00 70.56 81 GLY A C 1
ATOM 634 O O . GLY A 1 81 ? 6.893 -3.851 -30.921 1.00 70.56 81 GLY A O 1
ATOM 635 N N . THR A 1 82 ? 5.260 -4.503 -29.523 1.00 79.44 82 THR A N 1
ATOM 636 C CA . THR A 1 82 ? 5.291 -3.304 -28.683 1.00 79.44 82 THR A CA 1
ATOM 637 C C . THR A 1 82 ? 6.426 -3.428 -27.667 1.00 79.44 82 THR A C 1
ATOM 639 O O . THR A 1 82 ? 6.508 -4.478 -27.018 1.00 79.44 82 THR A O 1
ATOM 642 N N . PRO A 1 83 ? 7.252 -2.379 -27.487 1.00 86.25 83 PRO A N 1
ATOM 643 C CA . PRO A 1 83 ? 8.205 -2.324 -26.391 1.00 86.25 83 PRO A CA 1
ATOM 644 C C . PRO A 1 83 ? 7.507 -2.597 -25.061 1.00 86.25 83 PRO A C 1
ATOM 646 O O . PRO A 1 83 ? 6.416 -2.083 -24.793 1.00 86.25 83 PRO A O 1
ATOM 649 N N . ARG A 1 84 ? 8.120 -3.441 -24.234 1.00 91.75 84 ARG A N 1
ATOM 650 C CA . ARG A 1 84 ? 7.590 -3.727 -22.898 1.00 91.75 84 ARG A CA 1
ATOM 651 C C . ARG A 1 84 ? 7.797 -2.540 -21.981 1.00 91.75 84 ARG A C 1
ATOM 653 O O . ARG A 1 84 ? 8.748 -1.787 -22.163 1.00 91.75 84 ARG A O 1
ATOM 660 N N . ARG A 1 85 ? 6.954 -2.411 -20.961 1.00 92.81 85 ARG A N 1
ATOM 661 C CA . ARG A 1 85 ? 7.034 -1.294 -20.014 1.00 92.81 85 ARG A CA 1
ATOM 662 C C . ARG A 1 85 ? 7.139 -1.813 -18.590 1.00 92.81 85 ARG A C 1
ATOM 664 O O . ARG A 1 85 ? 6.351 -2.665 -18.181 1.00 92.81 85 ARG A O 1
ATOM 671 N N . LEU A 1 86 ? 8.110 -1.299 -17.840 1.00 96.12 86 LEU A N 1
ATOM 672 C CA . LEU A 1 86 ? 8.285 -1.584 -16.420 1.00 96.12 86 LEU A CA 1
ATOM 673 C C . LEU A 1 86 ? 8.460 -0.277 -15.653 1.00 96.12 86 LEU A C 1
ATOM 675 O O . LEU A 1 86 ? 9.425 0.452 -15.867 1.00 96.12 86 LEU A O 1
ATOM 679 N N . THR A 1 87 ? 7.570 -0.022 -14.700 1.00 96.19 87 THR A N 1
ATOM 680 C CA . THR A 1 87 ? 7.668 1.134 -13.805 1.00 96.19 87 THR A CA 1
ATOM 681 C C . THR A 1 87 ? 7.618 0.672 -12.360 1.00 96.19 87 THR A C 1
ATOM 683 O O . THR A 1 87 ? 6.621 0.111 -11.908 1.00 96.19 87 THR A O 1
ATOM 686 N N . MET A 1 88 ? 8.689 0.921 -11.612 1.00 96.25 88 MET A N 1
ATOM 687 C CA . MET A 1 88 ? 8.716 0.745 -10.162 1.00 96.25 88 MET A CA 1
ATOM 688 C C . MET A 1 88 ? 8.429 2.079 -9.488 1.00 96.25 88 MET A C 1
ATOM 690 O O . MET A 1 88 ? 9.029 3.086 -9.842 1.00 96.25 88 MET A O 1
ATOM 694 N N . PHE A 1 89 ? 7.562 2.093 -8.485 1.00 93.31 89 PHE A N 1
ATOM 695 C CA . PHE A 1 89 ? 7.333 3.266 -7.649 1.00 93.31 89 PHE A CA 1
ATOM 696 C C . PHE A 1 89 ? 7.671 2.923 -6.203 1.00 93.31 89 PHE A C 1
ATOM 698 O O . PHE A 1 89 ? 7.336 1.842 -5.711 1.00 93.31 89 PHE A O 1
ATOM 705 N N . ASN A 1 90 ? 8.413 3.802 -5.532 1.00 91.19 90 ASN A N 1
ATOM 706 C CA . ASN A 1 90 ? 8.853 3.561 -4.165 1.00 91.19 90 ASN A CA 1
ATOM 707 C C . ASN A 1 90 ? 9.176 4.859 -3.421 1.00 91.19 90 ASN A C 1
ATOM 709 O O . ASN A 1 90 ? 9.588 5.851 -4.013 1.00 91.19 90 ASN A O 1
ATOM 713 N N . LEU A 1 91 ? 9.116 4.822 -2.091 1.00 85.31 91 LEU A N 1
ATOM 714 C CA . LEU A 1 91 ? 9.635 5.919 -1.272 1.00 85.31 91 LEU A CA 1
ATOM 715 C C . LEU A 1 91 ? 11.143 6.058 -1.393 1.00 85.31 91 LEU A C 1
ATOM 717 O O . LEU A 1 91 ? 11.668 7.166 -1.528 1.00 85.31 91 LEU A O 1
ATOM 721 N N . SER A 1 92 ? 11.828 4.925 -1.324 1.00 85.38 92 SER A N 1
ATOM 722 C CA . SER A 1 92 ? 13.269 4.866 -1.440 1.00 85.38 92 SER A CA 1
ATOM 723 C C . SER A 1 92 ? 13.670 3.562 -2.103 1.00 85.38 92 SER A C 1
ATOM 725 O O . SER A 1 92 ? 13.094 2.520 -1.793 1.00 85.38 92 SER A O 1
ATOM 727 N N . VAL A 1 93 ? 14.661 3.628 -2.991 1.00 90.50 93 VAL A N 1
ATOM 728 C CA . VAL A 1 93 ? 15.234 2.452 -3.657 1.00 90.50 93 VAL A CA 1
ATOM 729 C C . VAL A 1 93 ? 16.747 2.443 -3.478 1.00 90.50 93 VAL A C 1
ATOM 731 O O . VAL A 1 93 ? 17.394 3.461 -3.720 1.00 90.50 93 VAL A O 1
ATOM 734 N N . SER A 1 94 ? 17.330 1.316 -3.077 1.00 90.00 94 SER A N 1
ATOM 735 C CA . SER A 1 94 ? 18.785 1.124 -3.067 1.00 90.00 94 SER A CA 1
ATOM 736 C C . SER A 1 94 ? 19.180 -0.240 -3.629 1.00 90.00 94 SER A C 1
ATOM 738 O O . SER A 1 94 ? 18.352 -1.136 -3.768 1.00 90.00 94 SER A O 1
ATOM 740 N N . ASN A 1 95 ? 20.464 -0.407 -3.949 1.00 93.06 95 ASN A N 1
ATOM 741 C CA . ASN A 1 95 ? 21.050 -1.698 -4.318 1.00 93.06 95 ASN A CA 1
ATOM 742 C C . ASN A 1 95 ? 21.834 -2.351 -3.162 1.00 93.06 95 ASN A C 1
ATOM 744 O O . ASN A 1 95 ? 22.587 -3.294 -3.406 1.00 93.06 95 ASN A O 1
ATOM 748 N N . GLN A 1 96 ? 21.695 -1.833 -1.936 1.00 91.00 96 GLN A N 1
ATOM 749 C CA . GLN A 1 96 ? 22.439 -2.303 -0.769 1.00 91.00 96 GLN A CA 1
ATOM 750 C C . GLN A 1 96 ? 21.793 -3.539 -0.143 1.00 91.00 96 GLN A C 1
ATOM 752 O O . GLN A 1 96 ? 20.568 -3.680 -0.137 1.00 91.00 96 GLN A O 1
ATOM 757 N N . GLY A 1 97 ? 22.630 -4.398 0.441 1.00 90.62 97 GLY A N 1
ATOM 758 C CA . GLY A 1 97 ? 22.186 -5.544 1.233 1.00 90.62 97 GLY A CA 1
ATOM 759 C C . GLY A 1 97 ? 21.195 -6.426 0.476 1.00 90.62 97 GLY A C 1
ATOM 760 O O . GLY A 1 97 ? 21.435 -6.815 -0.669 1.00 90.62 97 GLY A O 1
ATOM 761 N N . ASP A 1 98 ? 20.065 -6.713 1.116 1.00 90.06 98 ASP A N 1
ATOM 762 C CA . ASP A 1 98 ? 19.036 -7.599 0.566 1.00 90.06 98 ASP A CA 1
ATOM 763 C C . ASP A 1 98 ? 18.332 -7.011 -0.678 1.00 90.06 98 ASP A C 1
ATOM 765 O O . ASP A 1 98 ? 17.783 -7.755 -1.491 1.00 90.06 98 ASP A O 1
ATOM 769 N N . ALA A 1 99 ? 18.368 -5.685 -0.881 1.00 93.31 99 ALA A N 1
ATOM 770 C CA . ALA A 1 99 ? 17.705 -5.029 -2.016 1.00 93.31 99 ALA A CA 1
ATOM 771 C C . ALA A 1 99 ? 18.426 -5.266 -3.352 1.00 93.31 99 ALA A C 1
ATOM 773 O O . ALA A 1 99 ? 17.836 -5.083 -4.422 1.00 93.31 99 ALA A O 1
ATOM 774 N N . ARG A 1 100 ? 19.681 -5.738 -3.310 1.00 95.06 100 ARG A N 1
ATOM 775 C CA . ARG A 1 100 ? 20.480 -6.048 -4.500 1.00 95.06 100 ARG A CA 1
ATOM 776 C C . ARG A 1 100 ? 19.766 -7.008 -5.456 1.00 95.06 100 ARG A C 1
ATOM 778 O O . ARG A 1 100 ? 19.794 -6.774 -6.663 1.00 95.06 100 ARG A O 1
ATOM 785 N N . GLY A 1 101 ? 19.085 -8.029 -4.927 1.00 96.12 101 GLY A N 1
ATOM 786 C CA . GLY A 1 101 ? 18.379 -9.032 -5.735 1.00 96.12 101 GLY A CA 1
ATOM 787 C C . GLY A 1 101 ? 17.275 -8.437 -6.613 1.00 96.12 101 GLY A C 1
ATOM 788 O O . GLY A 1 101 ? 17.092 -8.859 -7.756 1.00 96.12 101 GLY A O 1
ATOM 789 N N . VAL A 1 102 ? 16.599 -7.389 -6.131 1.00 97.56 102 VAL A N 1
ATOM 790 C CA . VAL A 1 102 ? 15.569 -6.677 -6.901 1.00 97.56 102 VAL A CA 1
ATOM 791 C C . VAL A 1 102 ? 16.200 -5.899 -8.058 1.00 97.56 102 VAL A C 1
ATOM 793 O O . VAL A 1 102 ? 15.720 -5.989 -9.186 1.00 97.56 102 VAL A O 1
ATOM 796 N N . ILE A 1 103 ? 17.305 -5.188 -7.811 1.00 97.38 103 ILE A N 1
ATOM 797 C CA . ILE A 1 103 ? 18.024 -4.442 -8.858 1.00 97.38 103 ILE A CA 1
ATOM 798 C C . ILE A 1 103 ? 18.604 -5.394 -9.911 1.00 97.38 103 ILE A C 1
ATOM 800 O O . ILE A 1 103 ? 18.475 -5.143 -11.108 1.00 97.38 103 ILE A O 1
ATOM 804 N N . ASP A 1 104 ? 19.170 -6.527 -9.494 1.00 97.56 104 ASP A N 1
ATOM 805 C CA . ASP A 1 104 ? 19.672 -7.544 -10.421 1.00 97.56 104 ASP A CA 1
ATOM 806 C C . ASP A 1 104 ? 18.539 -8.168 -11.259 1.00 97.56 104 ASP A C 1
ATOM 808 O O . ASP A 1 104 ? 18.748 -8.521 -12.422 1.00 97.56 104 ASP A O 1
ATOM 812 N N . ALA A 1 105 ? 17.321 -8.280 -10.716 1.00 98.19 105 ALA A N 1
ATOM 813 C CA . ALA A 1 105 ? 16.156 -8.708 -11.488 1.00 98.19 105 ALA A CA 1
ATOM 814 C C . ALA A 1 105 ? 15.707 -7.662 -12.518 1.00 98.19 105 ALA A C 1
ATOM 816 O O . ALA A 1 105 ? 15.347 -8.053 -13.627 1.00 98.19 105 ALA A O 1
ATOM 817 N N . LEU A 1 106 ? 15.782 -6.362 -12.205 1.00 98.06 106 LEU A N 1
ATOM 818 C CA . LEU A 1 106 ? 15.536 -5.292 -13.183 1.00 98.06 106 LEU A CA 1
ATOM 819 C C . LEU A 1 106 ? 16.540 -5.355 -14.341 1.00 98.06 106 LEU A C 1
ATOM 821 O O . LEU A 1 106 ? 16.142 -5.352 -15.503 1.00 98.06 106 LEU A O 1
ATOM 825 N N . VAL A 1 107 ? 17.832 -5.507 -14.035 1.00 97.62 107 VAL A N 1
ATOM 826 C CA . VAL A 1 107 ? 18.880 -5.708 -15.050 1.00 97.62 107 VAL A CA 1
ATOM 827 C C . VAL A 1 107 ? 18.594 -6.959 -15.884 1.00 97.62 107 VAL A C 1
ATOM 829 O O . VAL A 1 107 ? 18.635 -6.920 -17.112 1.00 97.62 107 VAL A O 1
ATOM 832 N N . GLY A 1 108 ? 18.230 -8.069 -15.237 1.00 96.75 108 GLY A N 1
ATOM 833 C CA . GLY A 1 108 ? 17.824 -9.290 -15.931 1.00 96.75 108 GLY A CA 1
ATOM 834 C C . GLY A 1 108 ? 16.652 -9.060 -16.889 1.00 96.75 108 GLY A C 1
ATOM 835 O O . GLY A 1 108 ? 16.689 -9.540 -18.023 1.00 96.75 108 GLY A O 1
ATOM 836 N N . PHE A 1 109 ? 15.643 -8.293 -16.464 1.00 96.94 109 PHE A N 1
ATOM 837 C CA . PHE A 1 109 ? 14.505 -7.919 -17.299 1.00 96.94 109 PHE A CA 1
ATOM 838 C C . PHE A 1 109 ? 14.932 -7.137 -18.539 1.00 96.94 109 PHE A C 1
ATOM 840 O O . PHE A 1 109 ? 14.532 -7.515 -19.643 1.00 96.94 109 PHE A O 1
ATOM 847 N N . ARG A 1 110 ? 15.800 -6.130 -18.384 1.00 95.38 110 ARG A N 1
ATOM 848 C CA . ARG A 1 110 ? 16.357 -5.361 -19.504 1.00 95.38 110 ARG A CA 1
ATOM 849 C C . ARG A 1 110 ? 17.112 -6.243 -20.493 1.00 95.38 110 ARG A C 1
ATOM 851 O O . ARG A 1 110 ? 16.893 -6.154 -21.695 1.00 95.38 110 ARG A O 1
ATOM 858 N N . LEU A 1 111 ? 17.975 -7.130 -20.002 1.00 94.44 111 LEU A N 1
ATOM 859 C CA . LEU A 1 111 ? 18.788 -7.999 -20.861 1.00 94.44 111 LEU A CA 1
ATOM 860 C C . LEU A 1 111 ? 17.946 -8.955 -21.720 1.00 94.44 111 LEU A C 1
ATOM 862 O O . LEU A 1 111 ? 18.389 -9.367 -22.789 1.00 94.44 111 LEU A O 1
ATOM 866 N N . GLN A 1 112 ? 16.746 -9.318 -21.261 1.00 93.06 112 GLN A N 1
ATOM 867 C CA . GLN A 1 112 ? 15.805 -10.151 -22.020 1.00 93.06 112 GLN A CA 1
ATOM 868 C C . GLN A 1 112 ? 14.853 -9.339 -22.909 1.00 93.06 112 GLN A C 1
ATOM 870 O O . GLN A 1 112 ? 14.258 -9.899 -23.827 1.00 93.06 112 GLN A O 1
ATOM 875 N N . ASN A 1 113 ? 14.706 -8.040 -22.647 1.00 93.19 113 ASN A N 1
ATOM 876 C CA . ASN A 1 113 ? 13.789 -7.137 -23.335 1.00 93.19 113 ASN A CA 1
ATOM 877 C C . ASN A 1 113 ? 14.552 -5.844 -23.670 1.00 93.19 113 ASN A C 1
ATOM 879 O O . ASN A 1 113 ? 14.415 -4.829 -22.988 1.00 93.19 113 ASN A O 1
ATOM 883 N N . LEU A 1 114 ? 15.420 -5.923 -24.685 1.00 91.69 114 LEU A N 1
ATOM 884 C CA . LEU A 1 114 ? 16.425 -4.895 -25.001 1.00 91.69 114 LEU A CA 1
ATOM 885 C C . LEU A 1 114 ? 15.842 -3.528 -25.376 1.00 91.69 114 LEU A C 1
ATOM 887 O O . LEU A 1 114 ? 16.559 -2.536 -25.340 1.00 91.69 114 LEU A O 1
ATOM 891 N N . ASP A 1 115 ? 14.576 -3.487 -25.773 1.00 91.25 115 ASP A N 1
ATOM 892 C CA . ASP A 1 115 ? 13.829 -2.288 -26.134 1.00 91.25 115 ASP A CA 1
ATOM 893 C C . ASP A 1 115 ? 12.856 -1.838 -25.034 1.00 91.25 115 ASP A C 1
ATOM 895 O O . ASP A 1 115 ? 12.145 -0.859 -25.230 1.00 91.25 115 ASP A O 1
ATOM 899 N N . ALA A 1 116 ? 12.814 -2.517 -23.880 1.00 94.06 116 ALA A N 1
ATOM 900 C CA . ALA A 1 116 ? 11.857 -2.207 -22.825 1.00 94.06 116 ALA A CA 1
ATOM 901 C C . ALA A 1 116 ? 12.058 -0.807 -22.235 1.00 94.06 116 ALA A C 1
ATOM 903 O O . ALA A 1 116 ? 13.163 -0.455 -21.824 1.00 94.06 116 ALA A O 1
ATOM 904 N N . GLU A 1 117 ? 10.974 -0.056 -22.097 1.00 94.69 117 GLU A N 1
ATOM 905 C CA . GLU A 1 117 ? 10.955 1.216 -21.384 1.00 94.69 117 GLU A CA 1
ATOM 906 C C . GLU A 1 117 ? 10.917 0.938 -19.879 1.00 94.69 117 GLU A C 1
ATOM 908 O O . GLU A 1 117 ? 9.973 0.322 -19.368 1.00 94.69 117 GLU A O 1
ATOM 913 N N . MET A 1 118 ? 11.956 1.363 -19.161 1.00 96.94 118 MET A N 1
ATOM 914 C CA . MET A 1 118 ? 12.112 1.076 -17.737 1.00 96.94 118 MET A CA 1
ATOM 915 C C . MET A 1 118 ? 12.277 2.358 -16.929 1.00 96.94 118 MET A C 1
ATOM 917 O O . MET A 1 118 ? 13.168 3.160 -17.207 1.00 96.94 118 MET A O 1
ATOM 921 N N . SER A 1 119 ? 11.456 2.526 -15.891 1.00 95.94 119 SER A N 1
ATOM 922 C CA . SER A 1 119 ? 11.550 3.663 -14.975 1.00 95.94 119 SER A CA 1
ATOM 923 C C . SER A 1 119 ? 11.418 3.277 -13.500 1.00 95.94 119 SER A C 1
ATOM 925 O O . SER A 1 119 ? 10.718 2.334 -13.120 1.00 95.94 119 SER A O 1
ATOM 927 N N . ILE A 1 120 ? 12.104 4.033 -12.645 1.00 95.31 120 ILE A N 1
ATOM 928 C CA . ILE A 1 120 ? 11.968 4.020 -11.190 1.00 95.31 120 ILE A CA 1
ATOM 929 C C . ILE A 1 120 ? 11.508 5.410 -10.762 1.00 95.31 120 ILE A C 1
ATOM 931 O O . ILE A 1 120 ? 12.271 6.370 -10.832 1.00 95.31 120 ILE A O 1
ATOM 935 N N . VAL A 1 121 ? 10.280 5.512 -10.266 1.00 92.12 121 VAL A N 1
ATOM 936 C CA . VAL A 1 121 ? 9.738 6.734 -9.675 1.00 92.12 121 VAL A CA 1
ATOM 937 C C . VAL A 1 121 ? 9.979 6.697 -8.170 1.00 92.12 121 VAL A C 1
ATOM 939 O O . VAL A 1 121 ? 9.371 5.895 -7.456 1.00 92.12 121 VAL A O 1
ATOM 942 N N . ALA A 1 122 ? 10.871 7.549 -7.663 1.00 88.38 122 ALA A N 1
ATOM 943 C CA . ALA A 1 122 ? 11.237 7.528 -6.249 1.00 88.38 122 ALA A CA 1
ATOM 944 C C . ALA A 1 122 ? 11.460 8.912 -5.644 1.00 88.38 122 ALA A C 1
ATOM 946 O O . ALA A 1 122 ? 11.870 9.851 -6.317 1.00 88.38 122 ALA A O 1
ATOM 947 N N . SER A 1 123 ? 11.240 9.046 -4.335 1.00 81.69 123 SER A N 1
ATOM 948 C CA . SER A 1 123 ? 11.622 10.268 -3.610 1.00 81.69 123 SER A CA 1
ATOM 949 C C . SER A 1 123 ? 13.072 10.270 -3.146 1.00 81.69 123 SER A C 1
ATOM 951 O O . SER A 1 123 ? 13.604 11.332 -2.811 1.00 81.69 123 SER A O 1
ATOM 953 N N . LYS A 1 124 ? 13.706 9.098 -3.066 1.00 85.31 124 LYS A N 1
ATOM 954 C CA . LYS A 1 124 ? 15.090 8.953 -2.619 1.00 85.31 124 LYS A CA 1
ATOM 955 C C . LYS A 1 124 ? 15.737 7.700 -3.213 1.00 85.31 124 LYS A C 1
ATOM 957 O O . LYS A 1 124 ? 15.073 6.691 -3.423 1.00 85.31 124 LYS A O 1
ATOM 962 N N . LEU A 1 125 ? 17.049 7.746 -3.424 1.00 87.75 125 LEU A N 1
ATOM 963 C CA . LEU A 1 125 ? 17.853 6.598 -3.839 1.00 87.75 125 LEU A CA 1
ATOM 964 C C . LEU A 1 125 ? 18.733 6.100 -2.680 1.00 87.75 125 LEU A C 1
ATOM 966 O O . LEU A 1 125 ? 19.943 6.311 -2.664 1.00 87.75 125 LEU A O 1
ATOM 970 N N . GLY A 1 126 ? 18.114 5.519 -1.652 1.00 83.94 126 GLY A N 1
ATOM 971 C CA . GLY A 1 126 ? 18.813 4.984 -0.479 1.00 83.94 126 GLY A CA 1
ATOM 972 C C . GLY A 1 126 ? 19.008 5.990 0.667 1.00 83.94 126 GLY A C 1
ATOM 973 O O . GLY A 1 126 ? 18.595 7.144 0.552 1.00 83.94 126 GLY A O 1
ATOM 974 N N . PRO A 1 127 ? 19.587 5.580 1.812 1.00 81.69 127 PRO A N 1
ATOM 975 C CA . PRO A 1 127 ? 19.845 6.479 2.941 1.00 81.69 127 PRO A CA 1
ATOM 976 C C . PRO A 1 127 ? 20.871 7.567 2.566 1.00 81.69 127 PRO A C 1
ATOM 978 O O . PRO A 1 127 ? 21.569 7.446 1.566 1.00 81.69 127 PRO A O 1
ATOM 981 N N . SER A 1 128 ? 20.927 8.677 3.314 1.00 82.00 128 SER A N 1
ATOM 982 C CA . SER A 1 128 ? 21.744 9.836 2.889 1.00 82.00 128 SER A CA 1
ATOM 983 C C . SER A 1 128 ? 23.231 9.492 2.926 1.00 82.00 128 SER A C 1
ATOM 985 O O . SER A 1 128 ? 23.976 9.828 2.018 1.00 82.00 128 SER A O 1
ATOM 987 N N . GLU A 1 129 ? 23.613 8.724 3.938 1.00 84.69 129 GLU A N 1
ATOM 988 C CA . GLU A 1 129 ? 24.951 8.202 4.173 1.00 84.69 129 GLU A CA 1
ATOM 989 C C . GLU A 1 129 ? 25.416 7.301 3.024 1.00 84.69 129 GLU A C 1
ATOM 991 O O . GLU A 1 129 ? 26.597 7.276 2.699 1.00 84.69 129 GLU A O 1
ATOM 996 N N . PHE A 1 130 ? 24.493 6.577 2.381 1.00 86.44 130 PHE A N 1
ATOM 997 C CA . PHE A 1 130 ? 24.802 5.757 1.212 1.00 86.44 130 PHE A CA 1
ATOM 998 C C . PHE A 1 130 ? 25.086 6.608 -0.025 1.00 86.44 130 PHE A C 1
ATOM 1000 O O . PHE A 1 130 ? 26.004 6.289 -0.777 1.00 86.44 130 PHE A O 1
ATOM 1007 N N . GLN A 1 131 ? 24.348 7.704 -0.220 1.00 86.75 131 GLN A N 1
ATOM 1008 C CA . GLN A 1 131 ? 24.479 8.564 -1.404 1.00 86.75 131 GLN A CA 1
ATOM 1009 C C . GLN A 1 131 ? 25.850 9.249 -1.514 1.00 86.75 131 GLN A C 1
ATOM 1011 O O . GLN A 1 131 ? 26.232 9.703 -2.587 1.00 86.75 131 GLN A O 1
ATOM 1016 N N . GLU A 1 132 ? 26.620 9.281 -0.428 1.00 88.88 132 GLU A N 1
ATOM 1017 C CA . GLU A 1 132 ? 27.978 9.831 -0.387 1.00 88.88 132 GLU A CA 1
ATOM 1018 C C . GLU A 1 132 ? 29.068 8.776 -0.677 1.00 88.88 132 GLU A C 1
ATOM 1020 O O . GLU A 1 132 ? 30.263 9.065 -0.605 1.00 88.88 132 GLU A O 1
ATOM 1025 N N . THR A 1 133 ? 28.688 7.535 -1.003 1.00 92.56 133 THR A N 1
ATOM 1026 C CA . THR A 1 133 ? 29.623 6.410 -1.168 1.00 92.56 133 THR A CA 1
ATOM 1027 C C . THR A 1 133 ? 29.971 6.106 -2.628 1.00 92.56 133 THR A C 1
ATOM 1029 O O . THR A 1 133 ? 29.205 6.361 -3.554 1.00 92.56 133 THR A O 1
ATOM 1032 N N . LEU A 1 134 ? 31.111 5.434 -2.844 1.00 93.88 134 LEU A N 1
ATOM 1033 C CA . LEU A 1 134 ? 31.463 4.861 -4.154 1.00 93.88 134 LEU A CA 1
ATOM 1034 C C . LEU A 1 134 ? 30.477 3.778 -4.617 1.00 93.88 134 LEU A C 1
ATOM 1036 O O . LEU A 1 134 ? 30.350 3.527 -5.814 1.00 93.88 134 LEU A O 1
ATOM 1040 N N . GLU A 1 135 ? 29.811 3.103 -3.679 1.00 92.88 135 GLU A N 1
ATOM 1041 C CA . GLU A 1 135 ? 28.785 2.108 -3.991 1.00 92.88 135 GLU A CA 1
ATOM 1042 C C . GLU A 1 135 ? 27.560 2.769 -4.639 1.00 92.88 135 GLU A C 1
ATOM 1044 O O . GLU A 1 135 ? 27.004 2.216 -5.587 1.00 92.88 135 GLU A O 1
ATOM 1049 N N . PHE A 1 136 ? 27.206 3.986 -4.217 1.00 94.75 136 PHE A N 1
ATOM 1050 C CA . PHE A 1 136 ? 26.152 4.770 -4.852 1.00 94.75 136 PHE A CA 1
ATOM 1051 C C . PHE A 1 136 ? 26.511 5.206 -6.276 1.00 94.75 136 PHE A C 1
ATOM 1053 O O . PHE A 1 136 ? 25.683 5.071 -7.172 1.00 94.75 136 PHE A O 1
ATOM 1060 N N . CYS A 1 137 ? 27.751 5.634 -6.538 1.00 94.62 137 CYS A N 1
ATOM 1061 C CA . CYS A 1 137 ? 28.180 5.930 -7.913 1.00 94.62 137 CYS A CA 1
ATOM 1062 C C . CYS A 1 137 ? 28.026 4.704 -8.827 1.00 94.62 137 CYS A C 1
ATOM 1064 O O . CYS A 1 137 ? 27.442 4.805 -9.901 1.00 94.62 137 CYS A O 1
ATOM 1066 N N . LYS A 1 138 ? 28.457 3.524 -8.358 1.00 95.19 138 LYS A N 1
ATOM 1067 C CA . LYS A 1 138 ? 28.278 2.258 -9.089 1.00 95.19 138 LYS A CA 1
ATOM 1068 C C . LYS A 1 138 ? 26.811 1.892 -9.281 1.00 95.19 138 LYS A C 1
ATOM 1070 O O . LYS A 1 138 ? 26.453 1.297 -10.288 1.00 95.19 138 LYS A O 1
ATOM 1075 N N . TYR A 1 139 ? 25.957 2.200 -8.307 1.00 95.69 139 TYR A N 1
ATOM 1076 C CA . TYR A 1 139 ? 24.518 2.005 -8.443 1.00 95.69 139 TYR A CA 1
ATOM 1077 C C . TYR A 1 139 ? 23.950 2.848 -9.589 1.00 95.69 139 TYR A C 1
ATOM 1079 O O . TYR A 1 139 ? 23.236 2.309 -10.429 1.00 95.69 139 TYR A O 1
ATOM 1087 N N . LEU A 1 140 ? 24.317 4.129 -9.668 1.00 96.31 140 LEU A N 1
ATOM 1088 C CA . LEU A 1 140 ? 23.902 5.002 -10.766 1.00 96.31 140 LEU A CA 1
ATOM 1089 C C . LEU A 1 140 ? 24.442 4.527 -12.122 1.00 96.31 140 LEU A C 1
ATOM 1091 O O . LEU A 1 140 ? 23.694 4.530 -13.094 1.00 96.31 140 LEU A O 1
ATOM 1095 N N . GLU A 1 141 ? 25.698 4.071 -12.179 1.00 97.12 141 GLU A N 1
ATOM 1096 C CA . GLU A 1 141 ? 26.284 3.458 -13.382 1.00 97.12 141 GLU A CA 1
ATOM 1097 C C . GLU A 1 141 ? 25.482 2.228 -13.828 1.00 97.12 141 GLU A C 1
ATOM 1099 O O . GLU A 1 141 ? 25.117 2.134 -14.991 1.00 97.12 141 GLU A O 1
ATOM 1104 N N . ILE A 1 142 ? 25.112 1.331 -12.904 1.00 96.62 142 ILE A N 1
ATOM 1105 C CA . ILE A 1 142 ? 24.284 0.155 -13.220 1.00 96.62 142 ILE A CA 1
ATOM 1106 C C . ILE A 1 142 ? 22.942 0.567 -13.832 1.00 96.62 142 ILE A C 1
ATOM 1108 O O . ILE A 1 142 ? 22.508 -0.052 -14.802 1.00 96.62 142 ILE A O 1
ATOM 1112 N N . LEU A 1 143 ? 22.272 1.578 -13.274 1.00 96.75 143 LEU A N 1
ATOM 1113 C CA . LEU A 1 143 ? 20.998 2.051 -13.820 1.00 96.75 143 LEU A CA 1
ATOM 1114 C C . LEU A 1 143 ? 21.182 2.657 -15.218 1.00 96.75 143 LEU A C 1
ATOM 1116 O O . LEU A 1 143 ? 20.423 2.324 -16.126 1.00 96.75 143 LEU A O 1
ATOM 1120 N N . ALA A 1 144 ? 22.215 3.482 -15.405 1.00 96.75 144 ALA A N 1
ATOM 1121 C CA . ALA A 1 144 ? 22.514 4.135 -16.677 1.00 96.75 144 ALA A CA 1
ATOM 1122 C C . ALA A 1 144 ? 22.908 3.133 -17.776 1.00 96.75 144 ALA A C 1
ATOM 1124 O O . ALA A 1 144 ? 22.356 3.178 -18.873 1.00 96.75 144 ALA A O 1
ATOM 1125 N N . ASP A 1 145 ? 23.797 2.186 -17.470 1.00 97.12 145 ASP A N 1
ATOM 1126 C CA . ASP A 1 145 ? 24.266 1.154 -18.405 1.00 97.12 145 ASP A CA 1
ATOM 1127 C C . ASP A 1 145 ? 23.135 0.224 -18.871 1.00 97.12 145 ASP A C 1
ATOM 1129 O O . ASP A 1 145 ? 23.239 -0.416 -19.918 1.00 97.12 145 ASP A O 1
ATOM 1133 N N . ASN A 1 146 ? 22.049 0.145 -18.097 1.00 96.94 146 ASN A N 1
ATOM 1134 C CA . ASN A 1 146 ? 20.877 -0.669 -18.401 1.00 96.94 146 ASN A CA 1
ATOM 1135 C C . ASN A 1 146 ? 19.661 0.157 -18.840 1.00 96.94 146 ASN A C 1
ATOM 1137 O O . ASN A 1 146 ? 18.578 -0.409 -18.951 1.00 96.94 146 ASN A O 1
ATOM 1141 N N . ASP A 1 147 ? 19.826 1.452 -19.129 1.00 96.38 147 ASP A N 1
ATOM 1142 C CA . ASP A 1 147 ? 18.744 2.329 -19.609 1.00 96.38 147 ASP A CA 1
ATOM 1143 C C . ASP A 1 147 ? 17.508 2.310 -18.683 1.00 96.38 147 ASP A C 1
ATOM 1145 O O . ASP A 1 147 ? 16.359 2.288 -19.122 1.00 96.38 147 ASP A O 1
ATOM 1149 N N . ILE A 1 148 ? 17.755 2.249 -17.370 1.00 97.00 148 ILE A N 1
ATOM 1150 C CA . ILE A 1 148 ? 16.720 2.331 -16.339 1.00 97.00 148 ILE A CA 1
ATOM 1151 C C . ILE A 1 148 ? 16.655 3.784 -15.883 1.00 97.00 148 ILE A C 1
ATOM 1153 O O . ILE A 1 148 ? 17.530 4.268 -15.159 1.00 97.00 148 ILE A O 1
ATOM 1157 N N . HIS A 1 149 ? 15.610 4.489 -16.300 1.00 95.44 149 HIS A N 1
ATOM 1158 C CA . HIS A 1 149 ? 15.425 5.890 -15.949 1.00 95.44 149 HIS A CA 1
ATOM 1159 C C . HIS A 1 149 ? 14.997 6.045 -14.489 1.00 95.44 149 HIS A C 1
ATOM 1161 O O . HIS A 1 149 ? 14.228 5.245 -13.960 1.00 95.44 149 HIS A O 1
ATOM 1167 N N . VAL A 1 150 ? 15.480 7.097 -13.828 1.00 92.31 150 VAL A N 1
ATOM 1168 C CA . VAL A 1 150 ? 15.027 7.462 -12.483 1.00 92.31 150 VAL A CA 1
ATOM 1169 C C . VAL A 1 150 ? 14.282 8.781 -12.552 1.00 92.31 150 VAL A C 1
ATOM 1171 O O . VAL A 1 150 ? 14.878 9.826 -12.809 1.00 92.31 150 VAL A O 1
ATOM 1174 N N . ASP A 1 151 ? 12.996 8.726 -12.232 1.00 89.19 151 ASP A N 1
ATOM 1175 C CA . ASP A 1 151 ? 12.137 9.890 -12.105 1.00 89.19 151 ASP A CA 1
ATOM 1176 C C . ASP A 1 151 ? 12.046 10.273 -10.631 1.00 89.19 151 ASP A C 1
ATOM 1178 O O . ASP A 1 151 ? 11.331 9.666 -9.824 1.00 89.19 151 ASP A O 1
ATOM 1182 N N . MET A 1 152 ? 12.811 11.295 -10.253 1.00 83.56 152 MET A N 1
ATOM 1183 C CA . MET A 1 152 ? 12.770 11.803 -8.889 1.00 83.56 152 MET A CA 1
ATOM 1184 C C . MET A 1 152 ? 11.440 12.517 -8.653 1.00 83.56 152 MET A C 1
ATOM 1186 O O . MET A 1 152 ? 11.178 13.578 -9.217 1.00 83.56 152 MET A O 1
ATOM 1190 N N . PHE A 1 153 ? 10.612 11.955 -7.774 1.00 70.56 153 PHE A N 1
ATOM 1191 C CA . PHE A 1 153 ? 9.350 12.554 -7.351 1.00 70.56 153 PHE A CA 1
ATOM 1192 C C . PHE A 1 153 ? 9.642 13.695 -6.369 1.00 70.56 153 PHE A C 1
ATOM 1194 O O . PHE A 1 153 ? 9.574 13.535 -5.146 1.00 70.56 153 PHE A O 1
ATOM 1201 N N . ALA A 1 154 ? 10.065 14.830 -6.925 1.00 60.81 154 ALA A N 1
ATOM 1202 C CA . ALA A 1 154 ? 10.415 16.05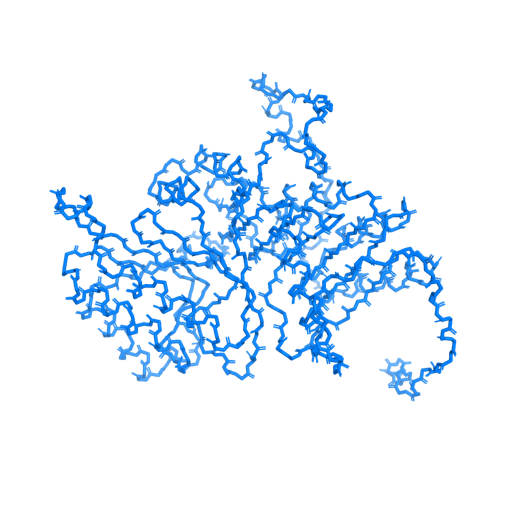1 -6.220 1.00 60.81 154 ALA A CA 1
ATOM 1203 C C . ALA A 1 154 ? 9.738 17.258 -6.888 1.00 60.81 154 ALA A C 1
ATOM 1205 O O . ALA A 1 154 ? 9.705 17.374 -8.108 1.00 60.81 154 ALA A O 1
ATOM 1206 N N . SER A 1 155 ? 9.234 18.188 -6.077 1.00 50.19 155 SER A N 1
ATOM 1207 C CA . SER A 1 155 ? 8.823 19.515 -6.546 1.00 50.19 155 SER A CA 1
ATOM 1208 C C . SER A 1 155 ? 10.052 20.422 -6.523 1.00 50.19 155 SER A C 1
ATOM 1210 O O . SER A 1 155 ? 10.544 20.733 -5.438 1.00 50.19 155 SER A O 1
ATOM 1212 N N . THR A 1 156 ? 10.528 20.861 -7.687 1.00 41.81 156 THR A N 1
ATOM 1213 C CA . THR A 1 156 ? 11.640 21.818 -7.813 1.00 41.81 156 THR A CA 1
ATOM 1214 C C . THR A 1 156 ? 11.255 23.254 -7.443 1.00 41.81 156 THR A C 1
ATOM 1216 O O . THR A 1 156 ? 12.132 24.019 -7.062 1.00 41.81 156 THR A O 1
ATOM 1219 N N . ASP A 1 157 ? 9.961 23.607 -7.467 1.00 42.59 157 ASP A N 1
ATOM 1220 C CA . ASP A 1 157 ? 9.524 25.019 -7.506 1.00 42.59 157 ASP A CA 1
ATOM 1221 C C . ASP A 1 157 ? 8.499 25.434 -6.433 1.00 42.59 157 ASP A C 1
ATOM 1223 O O . ASP A 1 157 ? 7.950 26.535 -6.478 1.00 42.59 157 ASP A O 1
ATOM 1227 N N . CYS A 1 158 ? 8.226 24.587 -5.440 1.00 40.38 158 CYS A N 1
ATOM 1228 C CA . CYS A 1 158 ? 7.257 24.878 -4.382 1.00 40.38 158 CYS A CA 1
ATOM 1229 C C . CYS A 1 158 ? 7.925 24.798 -2.998 1.00 40.38 158 CYS A C 1
ATOM 1231 O O . CYS A 1 158 ? 8.691 23.862 -2.761 1.00 40.38 158 CYS A O 1
ATOM 1233 N N . PRO A 1 159 ? 7.609 25.687 -2.032 1.00 44.53 159 PRO A N 1
ATOM 1234 C CA . PRO A 1 159 ? 8.173 25.649 -0.674 1.00 44.53 159 PRO A CA 1
ATOM 1235 C C . PRO A 1 159 ? 7.791 24.391 0.133 1.00 44.53 159 PRO A C 1
ATOM 1237 O O . PRO A 1 159 ? 8.086 24.301 1.322 1.00 44.53 159 PRO A O 1
ATOM 1240 N N . THR A 1 160 ? 7.112 23.414 -0.478 1.00 50.97 160 THR A N 1
ATOM 1241 C CA . THR A 1 160 ? 6.557 22.243 0.199 1.00 50.97 160 THR A CA 1
ATOM 1242 C C . THR A 1 160 ? 6.830 20.959 -0.589 1.00 50.97 160 THR A C 1
ATOM 1244 O O . THR A 1 160 ? 6.481 20.850 -1.761 1.00 50.97 160 THR A O 1
ATOM 1247 N N . ARG A 1 161 ? 7.487 19.992 0.065 1.00 58.41 161 ARG A N 1
ATOM 1248 C CA . ARG A 1 161 ? 8.017 18.746 -0.516 1.00 58.41 161 ARG A CA 1
ATOM 1249 C C . ARG A 1 161 ? 6.904 17.756 -0.891 1.00 58.41 161 ARG A C 1
ATOM 1251 O O . ARG A 1 161 ? 6.161 17.337 -0.004 1.00 58.41 161 ARG A O 1
ATOM 1258 N N . GLN A 1 162 ? 6.849 17.347 -2.163 1.00 65.50 162 GLN A N 1
ATOM 1259 C CA . GLN A 1 162 ? 6.106 16.163 -2.621 1.00 65.50 162 GLN A CA 1
ATOM 1260 C C . GLN A 1 162 ? 6.885 14.870 -2.321 1.00 65.50 162 GLN A C 1
ATOM 1262 O O . GLN A 1 162 ? 8.115 14.887 -2.253 1.00 65.50 162 GLN A O 1
ATOM 1267 N N . VAL A 1 163 ? 6.170 13.768 -2.089 1.00 73.69 163 VAL A N 1
ATOM 1268 C CA . VAL A 1 163 ? 6.706 12.471 -1.664 1.00 73.69 163 VAL A CA 1
ATOM 1269 C C . VAL A 1 163 ? 6.013 11.344 -2.443 1.00 73.69 163 VAL A C 1
ATOM 1271 O O . VAL A 1 163 ? 4.797 11.307 -2.554 1.00 73.69 163 VAL A O 1
ATOM 1274 N N . MET A 1 164 ? 6.768 10.404 -2.991 1.00 80.81 164 MET A N 1
ATOM 1275 C CA . MET A 1 164 ? 6.248 9.154 -3.538 1.00 80.81 164 MET A CA 1
ATOM 1276 C C . MET A 1 164 ? 6.218 8.154 -2.391 1.00 80.81 164 MET A C 1
ATOM 1278 O O . MET A 1 164 ? 7.254 7.611 -2.050 1.00 80.81 164 MET A O 1
ATOM 1282 N N . HIS A 1 165 ? 5.092 7.950 -1.720 1.00 85.50 165 HIS A N 1
ATOM 1283 C CA . HIS A 1 165 ? 5.024 6.997 -0.607 1.00 85.50 165 HIS A CA 1
ATOM 1284 C C . HIS A 1 165 ? 4.366 5.670 -1.001 1.00 85.50 165 HIS A C 1
ATOM 1286 O O . HIS A 1 165 ? 4.528 4.671 -0.295 1.00 85.50 165 HIS A O 1
ATOM 1292 N N . ALA A 1 166 ? 3.715 5.625 -2.160 1.00 89.38 166 ALA A N 1
ATOM 1293 C CA . ALA A 1 166 ? 3.264 4.403 -2.788 1.00 89.38 166 ALA A CA 1
ATOM 1294 C C . ALA A 1 166 ? 4.445 3.494 -3.117 1.00 89.38 166 ALA A C 1
ATOM 1296 O O . ALA A 1 166 ? 5.553 3.950 -3.421 1.00 89.38 166 ALA A O 1
ATOM 1297 N N . LYS A 1 167 ? 4.196 2.187 -3.041 1.00 93.88 167 LYS A N 1
ATOM 1298 C CA . LYS A 1 167 ? 5.206 1.160 -3.292 1.00 93.88 167 LYS A CA 1
ATOM 1299 C C . LYS A 1 167 ? 4.624 0.047 -4.148 1.00 93.88 167 LYS A C 1
ATOM 1301 O O . LYS A 1 167 ? 3.520 -0.449 -3.891 1.00 93.88 167 LYS A O 1
ATOM 1306 N N . GLY A 1 168 ? 5.369 -0.330 -5.174 1.00 96.38 168 GLY A N 1
ATOM 1307 C CA . GLY A 1 168 ? 4.964 -1.375 -6.091 1.00 96.38 168 GLY A CA 1
ATOM 1308 C C . GLY A 1 168 ? 5.704 -1.324 -7.414 1.00 96.38 168 GLY A C 1
ATOM 1309 O O . GLY A 1 168 ? 6.651 -0.561 -7.610 1.00 96.38 168 GLY A O 1
ATOM 1310 N N . ILE A 1 169 ? 5.274 -2.189 -8.319 1.00 97.44 169 ILE A N 1
ATOM 1311 C CA . ILE A 1 169 ? 5.844 -2.326 -9.651 1.00 97.44 169 ILE A CA 1
ATOM 1312 C C . ILE A 1 169 ? 4.746 -2.687 -10.648 1.00 97.44 169 ILE A C 1
ATOM 1314 O O . ILE A 1 169 ? 3.888 -3.526 -10.373 1.00 97.44 169 ILE A O 1
ATOM 1318 N N . VAL A 1 170 ? 4.780 -2.024 -11.799 1.00 96.31 170 VAL A N 1
ATOM 1319 C CA . VAL A 1 170 ? 3.941 -2.288 -12.967 1.00 96.31 170 VAL A CA 1
ATOM 1320 C C . VAL A 1 170 ? 4.826 -2.917 -14.034 1.00 96.31 170 VAL A C 1
ATOM 1322 O O . VAL A 1 170 ? 5.881 -2.367 -14.340 1.00 96.31 170 VAL A O 1
ATOM 1325 N N . ILE A 1 171 ? 4.415 -4.056 -14.586 1.00 95.50 171 ILE A N 1
ATOM 1326 C CA . ILE A 1 171 ? 5.027 -4.685 -15.762 1.00 95.50 171 ILE A CA 1
ATOM 1327 C C . ILE A 1 171 ? 3.911 -4.930 -16.767 1.00 95.50 171 ILE A C 1
ATOM 1329 O O . ILE A 1 171 ? 3.077 -5.815 -16.570 1.00 95.50 171 ILE A O 1
ATOM 1333 N N . ASP A 1 172 ? 3.885 -4.151 -17.843 1.00 92.00 172 ASP A N 1
ATOM 1334 C CA . ASP A 1 172 ? 2.783 -4.136 -18.802 1.00 92.00 172 ASP A CA 1
ATOM 1335 C C . ASP A 1 172 ? 1.424 -4.029 -18.062 1.00 92.00 172 ASP A C 1
ATOM 1337 O O . ASP A 1 172 ? 1.190 -3.082 -17.322 1.00 92.00 172 ASP A O 1
ATOM 1341 N N . SER A 1 173 ? 0.540 -5.024 -18.188 1.00 90.69 173 SER A N 1
ATOM 1342 C CA . SER A 1 173 ? -0.773 -5.059 -17.510 1.00 90.69 173 SER A CA 1
ATOM 1343 C C . SER A 1 173 ? -0.787 -5.807 -16.167 1.00 90.69 173 SER A C 1
ATOM 1345 O O . SER A 1 173 ? -1.856 -6.177 -15.679 1.00 90.69 173 SER A O 1
ATOM 1347 N N . GLN A 1 174 ? 0.385 -6.056 -15.578 1.00 95.31 174 GLN A N 1
ATOM 1348 C CA . GLN A 1 174 ? 0.560 -6.751 -14.300 1.00 95.31 174 GLN A CA 1
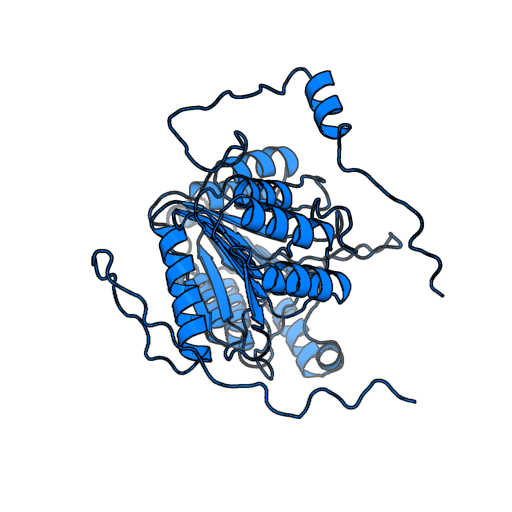ATOM 1349 C C . GLN A 1 174 ? 1.051 -5.768 -13.243 1.00 95.31 174 GLN A C 1
ATOM 1351 O O . GLN A 1 174 ? 1.944 -4.964 -13.504 1.00 95.31 174 GLN A O 1
ATOM 1356 N N . VAL A 1 175 ? 0.485 -5.833 -12.038 1.00 97.44 175 VAL A N 1
ATOM 1357 C CA . VAL A 1 175 ? 0.813 -4.888 -10.964 1.00 97.44 175 VAL A CA 1
ATOM 1358 C C . VAL A 1 175 ? 0.977 -5.619 -9.641 1.00 97.44 175 VAL A C 1
ATOM 1360 O O . VAL A 1 175 ? 0.077 -6.338 -9.209 1.00 97.44 175 VAL A O 1
ATOM 1363 N N . LEU A 1 176 ? 2.099 -5.371 -8.972 1.00 97.88 176 LEU A N 1
ATOM 1364 C CA . LEU A 1 176 ? 2.349 -5.763 -7.590 1.00 97.88 176 LEU A CA 1
ATOM 1365 C C . LEU A 1 176 ? 2.354 -4.510 -6.716 1.00 97.88 176 LEU A C 1
ATOM 1367 O O . LEU A 1 176 ? 3.164 -3.608 -6.922 1.00 97.88 176 LEU A O 1
ATOM 1371 N N . PHE A 1 177 ? 1.483 -4.470 -5.715 1.00 97.31 177 PHE A N 1
ATOM 1372 C CA . PHE A 1 177 ? 1.522 -3.475 -4.646 1.00 97.31 177 PHE A CA 1
ATOM 1373 C C . PHE A 1 177 ? 2.226 -4.037 -3.420 1.00 97.31 177 PHE A C 1
ATOM 1375 O O . PHE A 1 177 ? 2.116 -5.227 -3.121 1.00 97.31 177 PHE A O 1
ATOM 1382 N N . SER A 1 178 ? 2.910 -3.168 -2.680 1.00 96.19 178 SER A N 1
ATOM 1383 C CA . SER A 1 178 ? 3.549 -3.524 -1.416 1.00 96.19 178 SER A CA 1
ATOM 1384 C C . SER A 1 178 ? 3.428 -2.397 -0.396 1.00 96.19 178 SER A C 1
ATOM 1386 O O . SER A 1 178 ? 3.248 -1.239 -0.761 1.00 96.19 178 SER A O 1
ATOM 1388 N N . THR A 1 179 ? 3.576 -2.712 0.887 1.00 94.62 179 THR A N 1
ATOM 1389 C CA . THR A 1 179 ? 3.863 -1.711 1.930 1.00 94.62 179 THR A CA 1
ATOM 1390 C C . THR A 1 179 ? 5.369 -1.524 2.154 1.00 94.62 179 THR A C 1
ATOM 1392 O O . THR A 1 179 ? 5.786 -0.506 2.714 1.00 94.62 179 THR A O 1
ATOM 1395 N N . GLY A 1 180 ? 6.186 -2.459 1.648 1.00 91.75 180 GLY A N 1
ATOM 1396 C CA . GLY A 1 180 ? 7.636 -2.512 1.825 1.00 91.75 180 GLY A CA 1
ATOM 1397 C C . GLY A 1 180 ? 8.407 -1.733 0.760 1.00 91.75 180 GLY A C 1
ATOM 1398 O O . GLY A 1 180 ? 8.097 -1.788 -0.436 1.00 91.75 180 GLY A O 1
ATOM 1399 N N . ALA A 1 181 ? 9.401 -0.963 1.209 1.00 90.94 181 ALA A N 1
ATOM 1400 C CA . ALA A 1 181 ? 10.304 -0.215 0.336 1.00 90.94 181 ALA A CA 1
ATOM 1401 C C . ALA A 1 181 ? 11.457 -1.107 -0.143 1.00 90.94 181 ALA A C 1
ATOM 1403 O O . ALA A 1 181 ? 11.942 -1.928 0.627 1.00 90.94 181 ALA A O 1
ATOM 1404 N N 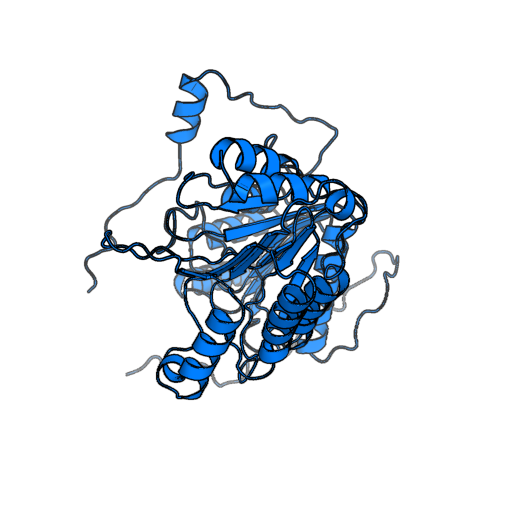. VAL A 1 182 ? 11.946 -0.912 -1.373 1.00 93.12 182 VAL A N 1
ATOM 1405 C CA . VAL A 1 182 ? 13.060 -1.705 -1.928 1.00 93.12 182 VAL A CA 1
ATOM 1406 C C . VAL A 1 182 ? 14.387 -1.184 -1.368 1.00 93.12 182 VAL A C 1
ATOM 1408 O O . VAL A 1 182 ? 15.087 -0.388 -1.987 1.00 93.12 182 VAL A O 1
ATOM 1411 N N . MET A 1 183 ? 14.688 -1.574 -0.134 1.00 90.00 183 MET A N 1
ATOM 1412 C CA . MET A 1 183 ? 15.796 -1.062 0.673 1.00 90.00 183 MET A CA 1
ATOM 1413 C C . MET A 1 183 ? 16.411 -2.184 1.507 1.00 90.00 183 MET A C 1
ATOM 1415 O O . MET A 1 183 ? 15.745 -3.179 1.788 1.00 90.00 183 MET A O 1
ATOM 1419 N N . ASP A 1 184 ? 17.661 -2.003 1.943 1.00 83.00 184 ASP A N 1
ATOM 1420 C CA . ASP A 1 184 ? 18.275 -2.912 2.915 1.00 83.00 184 ASP A CA 1
ATOM 1421 C C . ASP A 1 184 ? 17.403 -3.014 4.178 1.00 83.00 184 ASP A C 1
ATOM 1423 O O . ASP A 1 184 ? 16.912 -2.011 4.709 1.00 83.00 184 ASP A O 1
ATOM 1427 N N . THR A 1 185 ? 17.199 -4.245 4.647 1.00 76.62 185 THR A N 1
ATOM 1428 C CA . THR A 1 185 ? 16.379 -4.535 5.827 1.00 76.62 185 THR A CA 1
ATOM 1429 C C . THR A 1 185 ? 17.178 -4.447 7.120 1.00 76.62 185 THR A C 1
ATOM 1431 O O . THR A 1 185 ? 16.619 -4.510 8.212 1.00 76.62 185 THR A O 1
ATOM 1434 N N . LYS A 1 186 ? 18.496 -4.251 7.041 1.00 80.31 186 LYS A N 1
ATOM 1435 C CA . LYS A 1 186 ? 19.332 -4.028 8.220 1.00 80.31 186 LYS A CA 1
ATOM 1436 C C . LYS A 1 186 ? 19.449 -2.534 8.539 1.00 80.31 186 LYS A C 1
ATOM 1438 O O . LYS A 1 186 ? 19.567 -1.713 7.635 1.00 80.31 186 LYS A O 1
ATOM 1443 N N . PRO A 1 187 ? 19.434 -2.150 9.830 1.00 73.38 187 PRO A N 1
ATOM 1444 C CA . PRO A 1 187 ? 19.352 -3.000 11.022 1.00 73.38 187 PRO A CA 1
ATOM 1445 C C . PRO A 1 187 ? 17.914 -3.317 11.493 1.00 73.38 187 PRO A C 1
ATOM 1447 O O . PRO A 1 187 ? 17.763 -3.923 12.550 1.00 73.38 187 PRO A O 1
ATOM 1450 N N . ILE A 1 188 ? 16.864 -2.884 10.781 1.00 70.88 188 ILE A N 1
ATOM 1451 C CA . ILE A 1 188 ? 15.466 -2.974 11.244 1.00 70.88 188 ILE A CA 1
ATOM 1452 C C . ILE A 1 188 ? 14.670 -3.975 10.405 1.00 70.88 188 ILE A C 1
ATOM 1454 O O . ILE A 1 188 ? 14.213 -3.657 9.308 1.00 70.88 188 ILE A O 1
ATOM 14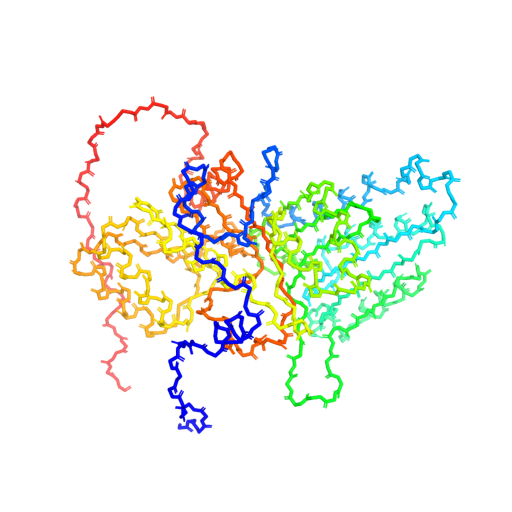58 N N . ASN A 1 189 ? 14.401 -5.140 10.986 1.00 86.44 189 ASN A N 1
ATOM 1459 C CA . ASN A 1 189 ? 13.551 -6.162 10.395 1.00 86.44 189 ASN A CA 1
ATOM 1460 C C . ASN A 1 189 ? 12.069 -5.742 10.425 1.00 86.44 189 ASN A C 1
ATOM 1462 O O . ASN A 1 189 ? 11.499 -5.493 11.492 1.00 86.44 189 ASN A O 1
ATOM 1466 N N . LYS A 1 190 ? 11.440 -5.655 9.252 1.00 91.25 190 LYS A N 1
ATOM 1467 C CA . LYS A 1 190 ? 10.066 -5.166 9.079 1.00 91.25 190 LYS A CA 1
ATOM 1468 C C . LYS A 1 190 ? 9.148 -6.251 8.530 1.00 91.25 190 LYS A C 1
ATOM 1470 O O . LYS A 1 190 ? 9.580 -7.091 7.750 1.00 91.25 190 LYS A O 1
ATOM 1475 N N . ALA A 1 191 ? 7.888 -6.230 8.943 1.00 94.69 191 ALA A N 1
ATOM 1476 C CA . ALA A 1 191 ? 6.826 -7.023 8.353 1.00 94.69 191 ALA A CA 1
ATOM 1477 C C . ALA A 1 191 ? 6.016 -6.140 7.399 1.00 94.69 191 ALA A C 1
ATOM 1479 O O . ALA A 1 191 ? 5.488 -5.108 7.816 1.00 94.69 191 ALA A O 1
ATOM 1480 N N . ASP A 1 192 ? 5.901 -6.566 6.146 1.00 95.81 192 ASP A N 1
ATOM 1481 C CA . ASP A 1 192 ? 5.256 -5.821 5.068 1.00 95.81 192 ASP A CA 1
ATOM 1482 C C . ASP A 1 192 ? 4.327 -6.735 4.271 1.00 95.81 192 ASP A C 1
ATOM 1484 O O . ASP A 1 192 ? 4.612 -7.922 4.073 1.00 95.81 192 ASP A O 1
ATOM 1488 N N . PHE A 1 193 ? 3.213 -6.181 3.800 1.00 97.75 193 PHE A N 1
ATOM 1489 C CA . PHE A 1 193 ? 2.304 -6.896 2.915 1.00 97.75 193 PHE A CA 1
ATOM 1490 C C . PHE A 1 193 ? 2.634 -6.627 1.454 1.00 97.75 193 PHE A C 1
ATOM 1492 O O . PHE A 1 193 ? 2.989 -5.511 1.084 1.00 97.75 193 PHE A O 1
ATOM 1499 N N . SER A 1 194 ? 2.429 -7.638 0.616 1.00 98.06 194 SER A N 1
ATOM 1500 C CA . SER A 1 194 ? 2.412 -7.497 -0.838 1.00 98.06 194 SER A CA 1
ATOM 1501 C C . SER A 1 194 ? 1.178 -8.169 -1.437 1.00 98.06 194 SER A C 1
ATOM 1503 O O . SER A 1 194 ? 0.664 -9.148 -0.887 1.00 98.06 194 SER A O 1
ATOM 1505 N N . ILE A 1 195 ? 0.683 -7.632 -2.549 1.00 97.75 195 ILE A N 1
ATOM 1506 C CA . ILE A 1 195 ? -0.528 -8.104 -3.220 1.00 97.75 195 ILE A CA 1
ATOM 1507 C C . ILE A 1 195 ? -0.436 -7.850 -4.725 1.00 97.75 195 ILE A C 1
ATOM 1509 O O . ILE A 1 195 ? -0.182 -6.732 -5.168 1.00 97.75 195 ILE A O 1
ATOM 1513 N N . GLU A 1 196 ? -0.634 -8.899 -5.517 1.00 97.50 196 GLU A N 1
ATOM 1514 C CA . GLU A 1 196 ? -0.794 -8.764 -6.964 1.00 97.50 196 GLU A CA 1
ATOM 1515 C C . GLU A 1 196 ? -2.225 -8.321 -7.266 1.00 97.50 196 GLU A C 1
ATOM 1517 O O . GLU A 1 196 ? -3.192 -8.897 -6.751 1.00 97.50 196 GLU A O 1
ATOM 1522 N N . LEU A 1 197 ? -2.368 -7.276 -8.079 1.00 97.44 197 LEU A N 1
ATOM 1523 C CA . LEU A 1 197 ? -3.678 -6.778 -8.458 1.00 97.44 197 LEU A CA 1
ATOM 1524 C C . LEU A 1 197 ? -4.333 -7.716 -9.480 1.00 97.44 197 LEU A C 1
ATOM 1526 O O . LEU A 1 197 ? -3.699 -8.124 -10.454 1.00 97.44 197 LEU A O 1
ATOM 1530 N N . PRO A 1 198 ? -5.635 -8.002 -9.336 1.00 96.25 198 PRO A N 1
ATOM 1531 C CA . PRO A 1 198 ? -6.409 -8.676 -10.368 1.00 96.25 198 PRO A CA 1
ATOM 1532 C C . PRO A 1 198 ? -6.356 -7.914 -11.693 1.00 96.25 198 PRO A C 1
ATOM 1534 O O . PRO A 1 198 ? -6.381 -6.683 -11.711 1.00 96.25 198 PRO A O 1
ATOM 1537 N N . ARG A 1 199 ? -6.367 -8.644 -12.814 1.00 93.62 199 ARG A N 1
ATOM 1538 C CA . ARG A 1 199 ? -6.148 -8.106 -14.170 1.00 93.62 199 ARG A CA 1
ATOM 1539 C C . ARG A 1 199 ? -6.924 -6.822 -14.492 1.00 93.62 199 ARG A C 1
ATOM 1541 O O . ARG A 1 199 ? -6.360 -5.918 -15.100 1.00 93.62 199 ARG A O 1
ATOM 1548 N N . ALA A 1 200 ? -8.198 -6.734 -14.100 1.00 94.69 200 ALA A N 1
ATOM 1549 C CA . ALA A 1 200 ? -9.023 -5.545 -14.343 1.00 94.69 200 ALA A CA 1
ATOM 1550 C C . ALA A 1 200 ? -8.478 -4.301 -13.616 1.00 94.69 200 ALA A C 1
ATOM 1552 O O . ALA A 1 200 ? -8.330 -3.242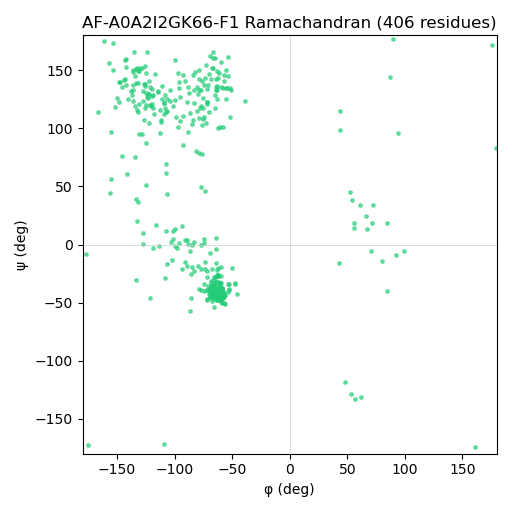 -14.224 1.00 94.69 200 ALA A O 1
ATOM 1553 N N . ALA A 1 201 ? -8.121 -4.447 -12.338 1.00 95.88 201 ALA A N 1
ATOM 1554 C CA . ALA A 1 201 ? -7.514 -3.383 -11.546 1.00 95.88 201 ALA A CA 1
ATOM 1555 C C . ALA A 1 201 ? -6.100 -3.053 -12.042 1.00 95.88 201 ALA A C 1
ATOM 1557 O O . ALA A 1 201 ? -5.776 -1.882 -12.200 1.00 95.88 201 ALA A O 1
ATOM 1558 N N . ALA A 1 202 ? -5.295 -4.068 -12.368 1.00 95.31 202 ALA A N 1
ATOM 1559 C CA . ALA A 1 202 ? -3.938 -3.900 -12.886 1.00 95.31 202 ALA A CA 1
ATOM 1560 C C . ALA A 1 202 ? -3.905 -3.130 -14.221 1.00 95.31 202 ALA A C 1
ATOM 1562 O O . ALA A 1 202 ? -3.143 -2.180 -14.370 1.00 95.31 202 ALA A O 1
ATOM 1563 N N . THR A 1 203 ? -4.795 -3.477 -15.158 1.00 92.94 203 THR A N 1
ATOM 1564 C CA . THR A 1 203 ? -4.920 -2.782 -16.453 1.00 92.94 203 THR A CA 1
ATOM 1565 C C . THR A 1 203 ? -5.355 -1.328 -16.259 1.00 92.94 203 THR A C 1
ATOM 1567 O O . THR A 1 203 ? -4.778 -0.419 -16.845 1.00 92.94 203 THR A O 1
ATOM 1570 N N . THR A 1 204 ? -6.344 -1.090 -15.392 1.00 93.06 204 THR A N 1
ATOM 1571 C CA . THR A 1 204 ? -6.811 0.273 -15.083 1.00 93.06 204 THR A CA 1
ATOM 1572 C C . THR A 1 204 ? -5.710 1.093 -14.406 1.00 93.06 204 THR A C 1
ATOM 1574 O O . THR A 1 204 ? -5.546 2.273 -14.704 1.00 93.06 204 THR A O 1
ATOM 1577 N N . PHE A 1 205 ? -4.914 0.468 -13.533 1.00 93.44 205 PHE A N 1
ATOM 1578 C CA . PHE A 1 205 ? -3.814 1.130 -12.837 1.00 93.44 205 PHE A CA 1
ATOM 1579 C C . PHE A 1 205 ? -2.668 1.496 -13.788 1.00 93.44 205 PHE A C 1
ATOM 1581 O O . PHE A 1 205 ? -2.107 2.580 -13.667 1.00 93.44 205 PHE A O 1
ATOM 1588 N N . GLN A 1 206 ? -2.361 0.643 -14.768 1.00 90.31 206 GLN A N 1
ATOM 1589 C CA . GLN A 1 206 ? -1.376 0.965 -15.801 1.00 90.31 206 GLN A CA 1
ATOM 1590 C C . GLN A 1 206 ? -1.818 2.163 -16.660 1.00 90.31 206 GLN A C 1
ATOM 1592 O O . GLN A 1 206 ? -1.017 3.058 -16.917 1.00 90.31 206 GLN A O 1
ATOM 1597 N N . HIS A 1 207 ? -3.095 2.253 -17.045 1.00 87.25 207 HIS A N 1
ATOM 1598 C CA . HIS A 1 207 ? -3.593 3.451 -17.732 1.00 87.25 207 HIS A CA 1
ATOM 1599 C C . HIS A 1 207 ? -3.557 4.691 -16.829 1.00 87.25 207 HIS A C 1
ATOM 1601 O O . HIS A 1 207 ? -3.248 5.785 -17.29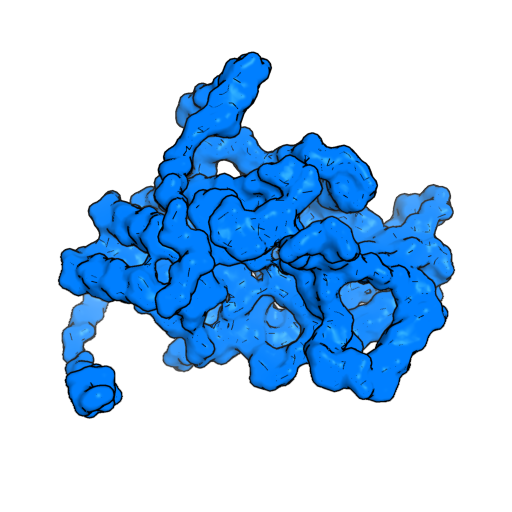6 1.00 87.25 207 HIS A O 1
ATOM 1607 N N . TYR A 1 208 ? -3.849 4.522 -15.535 1.00 84.88 208 TYR A N 1
ATOM 1608 C CA . TYR A 1 208 ? -3.820 5.604 -14.551 1.00 84.88 208 TYR A CA 1
ATOM 1609 C C . TYR A 1 208 ? -2.427 6.237 -14.427 1.00 84.88 208 TYR A C 1
ATOM 1611 O O . TYR A 1 208 ? -2.318 7.451 -14.246 1.00 84.88 208 TYR A O 1
ATOM 1619 N N . THR A 1 209 ? -1.360 5.439 -14.546 1.00 78.06 209 THR A N 1
ATOM 1620 C CA . THR A 1 209 ? 0.014 5.958 -14.535 1.00 78.06 209 THR A CA 1
ATOM 1621 C C . THR A 1 209 ? 0.383 6.725 -15.805 1.00 78.06 209 THR A C 1
ATOM 1623 O O . THR A 1 209 ? 1.259 7.586 -15.737 1.00 78.06 209 THR A O 1
ATOM 1626 N N . ASP A 1 210 ? -0.307 6.474 -16.920 1.00 71.81 210 ASP A N 1
ATOM 1627 C CA . ASP A 1 210 ? -0.024 7.100 -18.212 1.00 71.81 210 ASP A CA 1
ATOM 1628 C C . ASP A 1 210 ? -0.748 8.448 -18.377 1.00 71.81 210 ASP A C 1
ATOM 1630 O O . ASP A 1 210 ? -0.096 9.471 -18.574 1.00 71.81 210 ASP A O 1
ATOM 1634 N N . GLU A 1 211 ? -2.085 8.491 -18.267 1.00 64.19 211 GLU A N 1
ATOM 1635 C CA . GLU A 1 211 ? -2.898 9.697 -18.528 1.00 64.19 211 GLU A CA 1
ATOM 1636 C C . GLU A 1 211 ? -4.233 9.696 -17.737 1.00 64.19 211 GLU A C 1
ATOM 1638 O O . GLU A 1 211 ? -4.572 8.725 -17.079 1.00 64.19 211 GLU A O 1
ATOM 1643 N N . ARG A 1 212 ? -5.025 10.789 -17.774 1.00 57.03 212 ARG A N 1
ATOM 1644 C CA . ARG A 1 212 ? -6.421 10.880 -17.239 1.00 57.03 212 ARG A CA 1
ATOM 1645 C C . ARG A 1 212 ? -6.625 10.433 -15.776 1.00 57.03 212 ARG A C 1
ATOM 1647 O O . ARG A 1 212 ? -7.611 9.782 -15.425 1.00 57.03 212 ARG A O 1
ATOM 1654 N N . ARG A 1 213 ? -5.729 10.873 -14.893 1.00 71.88 213 ARG A N 1
ATOM 1655 C CA . ARG A 1 213 ? -5.627 10.412 -13.495 1.00 71.88 213 ARG A CA 1
ATOM 1656 C C . ARG A 1 213 ? -6.921 10.487 -12.670 1.00 71.88 213 ARG A C 1
ATOM 1658 O O . ARG A 1 213 ? -7.183 9.581 -11.889 1.00 71.88 213 ARG A O 1
ATOM 1665 N N . ALA A 1 214 ? -7.751 11.522 -12.825 1.00 64.31 214 ALA A N 1
ATOM 1666 C CA . ALA A 1 214 ? -8.934 11.701 -11.970 1.00 64.31 214 ALA A CA 1
ATOM 1667 C C . ALA A 1 214 ? -10.066 10.688 -12.251 1.00 64.31 214 ALA A C 1
ATOM 1669 O O . ALA A 1 214 ? -10.606 10.096 -11.317 1.00 64.31 214 ALA A O 1
ATOM 1670 N N . GLU A 1 215 ? -10.415 10.469 -13.523 1.00 70.19 215 GLU A N 1
ATOM 1671 C CA . GLU A 1 215 ? -11.450 9.499 -13.922 1.00 70.19 215 GLU A CA 1
ATOM 1672 C C . GLU A 1 215 ? -11.005 8.072 -13.585 1.00 70.19 215 GLU A C 1
ATOM 1674 O O . GLU A 1 215 ? -11.752 7.308 -12.974 1.00 70.19 215 GLU A O 1
ATOM 1679 N N . LEU A 1 216 ? -9.748 7.747 -13.894 1.00 82.69 216 LEU A N 1
ATOM 1680 C CA . LEU A 1 216 ? -9.185 6.428 -13.631 1.00 82.69 216 LEU A CA 1
ATOM 1681 C C . LEU A 1 216 ? -9.016 6.153 -12.133 1.00 82.69 216 LEU A C 1
ATOM 1683 O O . LEU A 1 216 ? -9.209 5.020 -11.709 1.00 82.69 216 LEU A O 1
ATOM 1687 N N . ALA A 1 217 ? -8.750 7.165 -11.300 1.00 81.44 217 ALA A N 1
ATOM 1688 C CA . ALA A 1 217 ? -8.762 7.000 -9.844 1.00 81.44 217 ALA A CA 1
ATOM 1689 C C . ALA A 1 217 ? -10.150 6.599 -9.316 1.00 81.44 217 ALA A C 1
ATOM 1691 O O . ALA A 1 217 ? -10.249 5.769 -8.413 1.00 81.44 217 ALA A O 1
ATOM 1692 N N . ALA A 1 218 ? -11.226 7.149 -9.887 1.00 81.44 218 ALA A N 1
ATOM 1693 C CA . ALA A 1 218 ? -12.588 6.753 -9.533 1.00 81.44 218 ALA A CA 1
ATOM 1694 C C . ALA A 1 218 ? -12.912 5.321 -9.990 1.00 81.44 218 ALA A C 1
ATOM 1696 O O . ALA A 1 218 ? -13.563 4.568 -9.266 1.00 81.44 218 ALA A O 1
ATOM 1697 N N . GLU A 1 219 ? -12.458 4.925 -11.182 1.00 84.56 219 GLU A N 1
ATOM 1698 C CA . GLU A 1 219 ? -12.604 3.549 -11.672 1.00 84.56 219 GLU A CA 1
ATOM 1699 C C . GLU A 1 219 ? -11.813 2.549 -10.822 1.00 84.56 219 GLU A C 1
ATOM 1701 O O . GLU A 1 219 ? -12.348 1.509 -10.441 1.00 84.56 219 GLU A O 1
ATOM 1706 N N . LEU A 1 220 ? -10.580 2.889 -10.444 1.00 91.19 220 LEU A N 1
ATOM 1707 C CA . LEU A 1 220 ? -9.770 2.106 -9.511 1.00 91.19 220 LEU A CA 1
ATOM 1708 C C . LEU A 1 220 ? -10.480 1.920 -8.169 1.00 91.19 220 LEU A C 1
ATOM 1710 O O . LEU A 1 220 ? -10.554 0.794 -7.675 1.00 91.19 220 LEU A O 1
ATOM 1714 N N . ALA A 1 221 ? -11.065 2.986 -7.617 1.00 88.44 221 ALA A N 1
ATOM 1715 C CA . ALA A 1 221 ? -11.777 2.932 -6.343 1.00 88.44 221 ALA A CA 1
ATOM 1716 C C . ALA A 1 221 ? -12.963 1.951 -6.386 1.00 88.44 221 ALA A C 1
ATOM 1718 O O . ALA A 1 221 ? -13.138 1.149 -5.465 1.00 88.44 221 ALA A O 1
ATOM 1719 N N . LYS A 1 222 ? -13.710 1.919 -7.499 1.00 86.25 222 LYS A N 1
ATOM 1720 C CA . LYS A 1 222 ? -14.775 0.926 -7.747 1.00 86.25 222 LYS A CA 1
ATOM 1721 C C . LYS A 1 222 ? -14.250 -0.503 -7.879 1.00 86.25 222 LYS A C 1
ATOM 1723 O O . LYS A 1 222 ? -14.974 -1.447 -7.585 1.00 86.25 222 LYS A O 1
ATOM 1728 N N . LEU A 1 223 ? -13.007 -0.672 -8.321 1.00 93.19 223 LEU A N 1
ATOM 1729 C CA . LEU A 1 223 ? -12.338 -1.971 -8.403 1.00 93.19 223 LEU A CA 1
ATOM 1730 C C . LEU A 1 223 ? -11.672 -2.382 -7.082 1.00 93.19 223 LEU A C 1
ATOM 1732 O O . LEU A 1 223 ? -11.099 -3.463 -7.028 1.00 93.19 223 LEU A O 1
ATOM 1736 N N . GLY A 1 224 ? -11.743 -1.560 -6.030 1.00 94.25 224 GLY A N 1
ATOM 1737 C CA . GLY A 1 224 ? -11.114 -1.827 -4.735 1.00 94.25 224 GLY A CA 1
ATOM 1738 C C . GLY A 1 224 ? -9.646 -1.416 -4.644 1.00 94.25 224 GLY A C 1
ATOM 1739 O O . GLY A 1 224 ? -8.944 -1.882 -3.752 1.00 94.25 224 GLY A O 1
ATOM 1740 N N . VAL A 1 225 ? -9.172 -0.549 -5.540 1.00 96.06 225 VAL A N 1
ATOM 1741 C CA . VAL A 1 225 ? -7.848 0.084 -5.474 1.00 96.06 225 VAL A CA 1
ATOM 1742 C C . VAL A 1 225 ? -8.016 1.557 -5.137 1.00 96.06 225 VAL A C 1
ATOM 1744 O O . VAL A 1 225 ? -8.655 2.303 -5.870 1.00 96.06 225 VAL A O 1
ATOM 1747 N N . VAL A 1 226 ? -7.417 2.003 -4.039 1.00 91.06 226 VAL A N 1
ATOM 1748 C CA . VAL A 1 226 ? -7.508 3.393 -3.588 1.00 91.06 226 VAL A CA 1
ATOM 1749 C C . VAL A 1 226 ? -6.143 4.058 -3.662 1.00 91.06 226 VAL A C 1
ATOM 1751 O O . VAL A 1 226 ? -5.141 3.519 -3.196 1.00 91.06 226 VAL A O 1
ATOM 1754 N N . VAL A 1 227 ? -6.107 5.243 -4.261 1.00 86.19 227 VAL A N 1
ATOM 1755 C CA . VAL A 1 227 ? -4.895 6.045 -4.431 1.00 86.19 227 VAL A CA 1
ATOM 1756 C C . VAL A 1 227 ? -5.171 7.428 -3.862 1.00 86.19 227 VAL A C 1
ATOM 1758 O O . VAL A 1 227 ? -6.261 7.970 -4.052 1.00 86.19 227 VAL A O 1
ATOM 1761 N N . ASN A 1 228 ? -4.200 7.986 -3.146 1.00 78.62 228 ASN A N 1
ATOM 1762 C CA . ASN A 1 228 ? -4.150 9.423 -2.907 1.00 78.62 228 ASN A CA 1
ATOM 1763 C C . ASN A 1 228 ? -3.116 9.986 -3.879 1.00 78.62 228 ASN A C 1
ATOM 1765 O O . ASN A 1 228 ? -1.965 9.553 -3.845 1.00 78.62 228 ASN A O 1
ATOM 1769 N N . ASP A 1 229 ? -3.532 10.885 -4.768 1.00 74.50 229 ASP A N 1
ATOM 1770 C CA . ASP A 1 229 ? -2.642 11.529 -5.734 1.00 74.50 229 ASP A CA 1
ATOM 1771 C C . ASP A 1 229 ? -2.659 13.048 -5.538 1.00 74.50 229 ASP A C 1
ATOM 1773 O O . ASP A 1 229 ? -3.706 13.678 -5.725 1.00 74.50 229 ASP A O 1
ATOM 1777 N N . PRO A 1 230 ? -1.496 13.649 -5.224 1.00 65.81 230 PRO A N 1
ATOM 1778 C CA . PRO A 1 230 ? -1.301 15.091 -5.153 1.00 65.81 230 PRO A CA 1
ATOM 1779 C C . PRO A 1 230 ? -1.858 15.873 -6.344 1.00 65.81 230 PRO A C 1
ATOM 1781 O O . PRO A 1 230 ? -2.320 16.997 -6.167 1.00 65.81 230 PRO A O 1
ATOM 1784 N N . VAL A 1 231 ? -1.809 15.293 -7.546 1.00 69.19 231 VAL A N 1
ATOM 1785 C CA . VAL A 1 231 ? -2.234 15.949 -8.788 1.00 69.19 231 VAL A CA 1
ATOM 1786 C C . VAL A 1 231 ? -3.753 15.967 -8.922 1.00 69.19 231 VAL A C 1
ATOM 1788 O O . VAL A 1 231 ? -4.314 16.963 -9.372 1.00 69.19 231 VAL A O 1
ATOM 1791 N N . THR A 1 232 ? -4.433 14.886 -8.534 1.00 67.38 232 THR A N 1
ATOM 1792 C CA . THR A 1 232 ? -5.899 14.802 -8.645 1.00 67.38 232 THR A CA 1
ATOM 1793 C C . THR A 1 232 ? -6.616 15.403 -7.441 1.00 67.38 232 THR A C 1
ATOM 1795 O O . THR A 1 232 ? -7.764 15.821 -7.565 1.00 67.38 232 THR A O 1
ATOM 1798 N N . GLY A 1 233 ? -5.964 15.442 -6.274 1.00 66.00 233 GLY A N 1
ATOM 1799 C CA . GLY A 1 233 ? -6.557 15.926 -5.027 1.00 66.00 233 GLY A CA 1
ATOM 1800 C C . GLY A 1 233 ? -7.681 15.037 -4.480 1.00 66.00 233 GLY A C 1
ATOM 1801 O O . GLY A 1 233 ? -8.420 15.471 -3.595 1.00 66.00 233 GLY A O 1
ATOM 1802 N N . LEU A 1 234 ? -7.833 13.814 -5.002 1.00 70.25 234 LEU A N 1
ATOM 1803 C CA . LEU A 1 234 ? -8.877 12.870 -4.605 1.00 70.25 234 LEU A CA 1
ATOM 1804 C C . LEU A 1 234 ? -8.465 12.099 -3.344 1.00 70.25 234 LEU A C 1
ATOM 1806 O O . LEU A 1 234 ? -7.367 11.558 -3.257 1.00 70.25 234 LEU A O 1
ATOM 1810 N N . THR A 1 235 ? -9.374 12.002 -2.373 1.00 73.94 235 THR A N 1
ATOM 1811 C CA . THR A 1 235 ? -9.096 11.445 -1.035 1.00 73.94 235 THR A CA 1
ATOM 1812 C C . THR A 1 235 ? -9.708 10.057 -0.829 1.00 73.94 235 THR A C 1
ATOM 1814 O O . THR A 1 235 ? -10.309 9.782 0.213 1.00 73.94 235 THR A O 1
ATOM 1817 N N . TYR A 1 236 ? -9.593 9.169 -1.824 1.00 79.50 236 TYR A N 1
ATOM 1818 C CA . TYR A 1 236 ? -10.204 7.832 -1.761 1.00 79.50 236 TYR A CA 1
ATOM 1819 C C . TYR A 1 236 ? -9.674 6.977 -0.609 1.00 79.50 236 TYR A C 1
ATOM 1821 O O . TYR A 1 236 ? -10.436 6.206 -0.034 1.00 79.50 236 TYR A O 1
ATOM 1829 N N . ILE A 1 237 ? -8.404 7.142 -0.228 1.00 85.12 237 ILE A N 1
ATOM 1830 C CA . ILE A 1 237 ? -7.834 6.409 0.907 1.00 85.12 237 ILE A CA 1
ATOM 1831 C C . ILE A 1 237 ? -8.495 6.828 2.224 1.00 85.12 237 ILE A C 1
ATOM 1833 O O . ILE A 1 237 ? -9.020 5.968 2.924 1.00 85.12 237 ILE A O 1
ATOM 1837 N N . SER A 1 238 ? -8.529 8.126 2.553 1.00 77.50 238 SER A N 1
ATOM 1838 C CA . SER A 1 238 ? -9.187 8.607 3.783 1.00 77.50 238 SER A CA 1
ATOM 1839 C C . SER A 1 238 ? -10.648 8.194 3.839 1.00 77.50 238 SER A C 1
ATOM 1841 O O . SER A 1 238 ? -11.139 7.776 4.880 1.00 77.50 238 SER A O 1
ATOM 1843 N N . ARG A 1 239 ? -11.331 8.274 2.694 1.00 77.88 239 ARG A N 1
ATOM 1844 C CA . ARG A 1 239 ? -12.729 7.879 2.557 1.00 77.88 239 ARG A CA 1
ATOM 1845 C C . ARG A 1 239 ? -12.932 6.395 2.842 1.00 77.88 239 ARG A C 1
ATOM 1847 O O . ARG A 1 239 ? -13.847 6.038 3.572 1.00 77.88 239 ARG A O 1
ATOM 1854 N N . ALA A 1 240 ? -12.059 5.541 2.315 1.00 85.00 240 ALA A N 1
ATOM 1855 C CA . ALA A 1 240 ? -12.089 4.110 2.579 1.00 85.00 240 ALA A CA 1
ATOM 1856 C C . ALA A 1 240 ? -11.800 3.781 4.051 1.00 85.00 240 ALA A C 1
ATOM 1858 O O . ALA A 1 240 ? -12.494 2.960 4.648 1.00 85.00 240 ALA A O 1
ATOM 1859 N N . GLN A 1 241 ? -10.812 4.449 4.651 1.00 87.38 241 GLN A N 1
ATOM 1860 C CA . GLN A 1 241 ? -10.476 4.287 6.066 1.00 87.38 241 GLN A CA 1
ATOM 1861 C C . GLN A 1 241 ? -11.642 4.713 6.977 1.00 87.38 241 GLN A C 1
ATOM 1863 O O . GLN A 1 241 ? -12.034 3.951 7.860 1.00 87.38 241 GLN A O 1
ATOM 1868 N N . ASP A 1 242 ? -12.241 5.885 6.736 1.00 80.81 242 ASP A N 1
ATOM 1869 C CA . ASP A 1 242 ? -13.397 6.390 7.490 1.00 80.81 242 ASP A CA 1
ATOM 1870 C C . ASP A 1 242 ? -14.631 5.490 7.317 1.00 80.81 242 ASP A C 1
ATOM 1872 O O . ASP A 1 242 ? -15.280 5.142 8.306 1.00 80.81 242 ASP A O 1
ATOM 1876 N N . ALA A 1 243 ? -14.906 5.028 6.090 1.00 79.69 243 ALA A N 1
ATOM 1877 C CA . ALA A 1 243 ? -16.009 4.111 5.809 1.00 79.69 243 ALA A CA 1
ATOM 1878 C C . ALA A 1 243 ? -15.893 2.805 6.611 1.00 79.69 243 ALA A C 1
ATOM 1880 O O . ALA A 1 243 ? -16.885 2.360 7.186 1.00 79.69 243 ALA A O 1
ATOM 1881 N N . LEU A 1 244 ? -14.694 2.223 6.714 1.00 87.00 244 LEU A N 1
ATOM 1882 C CA . LEU A 1 244 ? -14.462 1.018 7.519 1.00 87.00 244 LEU A CA 1
ATOM 1883 C C . LEU A 1 244 ? -14.619 1.285 9.021 1.00 87.00 244 LEU A C 1
ATOM 1885 O O . LEU A 1 244 ? -15.275 0.513 9.719 1.00 87.00 244 LEU A O 1
ATOM 1889 N N . ILE A 1 245 ? -14.061 2.391 9.526 1.00 86.19 245 ILE A N 1
ATOM 1890 C CA . ILE A 1 245 ? -14.147 2.754 10.950 1.00 86.19 245 ILE A CA 1
ATOM 1891 C C . ILE A 1 245 ? -15.607 2.978 11.371 1.00 86.19 245 ILE A C 1
ATOM 1893 O O . ILE A 1 245 ? -16.043 2.475 12.410 1.00 86.19 245 ILE A O 1
ATOM 1897 N N . ARG A 1 246 ? -16.379 3.719 10.567 1.00 82.50 246 ARG A N 1
ATOM 1898 C CA . ARG A 1 246 ? -17.798 3.996 10.840 1.00 82.50 246 ARG A CA 1
ATOM 1899 C C . ARG A 1 246 ? 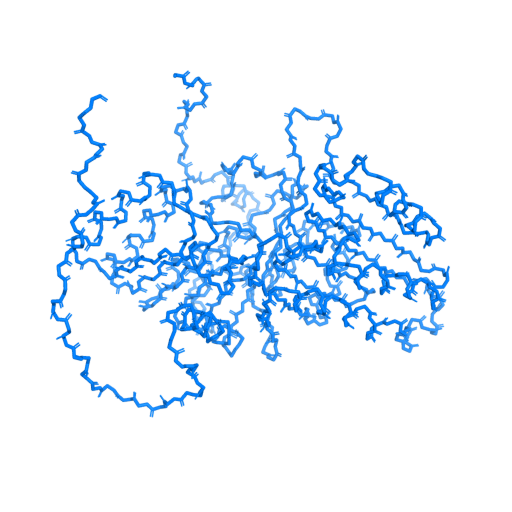-18.692 2.785 10.580 1.00 82.50 246 ARG A C 1
ATOM 1901 O O . ARG A 1 246 ? -19.684 2.611 11.290 1.00 82.50 246 ARG A O 1
ATOM 1908 N N . GLY A 1 247 ? -18.347 1.975 9.580 1.00 80.44 247 GLY A N 1
ATOM 1909 C CA . GLY A 1 247 ? -19.112 0.814 9.129 1.00 80.44 247 GLY A CA 1
ATOM 1910 C C . GLY A 1 247 ? -18.988 -0.426 10.018 1.00 80.44 247 GLY A C 1
ATOM 1911 O O . GLY A 1 247 ? -19.884 -1.269 9.983 1.00 80.44 247 GLY A O 1
ATOM 1912 N N . ALA A 1 248 ? -17.932 -0.529 10.836 1.00 86.12 248 ALA A N 1
ATOM 1913 C CA . ALA A 1 248 ? -17.725 -1.641 11.765 1.00 86.12 248 ALA A CA 1
ATOM 1914 C C . ALA A 1 248 ? -18.825 -1.708 12.833 1.00 86.12 248 ALA A C 1
ATOM 1916 O O . ALA A 1 248 ? -19.055 -0.738 13.556 1.00 86.12 248 ALA A O 1
ATOM 1917 N N . THR A 1 249 ? -19.489 -2.850 12.968 1.00 88.50 249 THR A N 1
ATOM 1918 C CA . THR A 1 249 ? -20.667 -3.022 13.837 1.00 88.50 249 THR A CA 1
ATOM 1919 C C . THR A 1 249 ? -20.399 -3.854 15.087 1.00 88.50 249 THR A C 1
ATOM 1921 O O . THR A 1 249 ? -21.029 -3.630 16.117 1.00 88.50 249 THR A O 1
ATOM 1924 N N . HIS A 1 250 ? -19.445 -4.775 15.021 1.00 91.06 250 HIS A N 1
ATOM 1925 C CA . HIS A 1 250 ? -19.113 -5.720 16.082 1.00 91.06 250 HIS A CA 1
ATOM 1926 C C . HIS A 1 250 ? -17.656 -5.579 16.509 1.00 91.06 250 HIS A C 1
ATOM 1928 O O . HIS A 1 250 ? -17.369 -5.528 17.706 1.00 91.06 250 HIS A O 1
ATOM 1934 N N . GLN A 1 251 ? -16.737 -5.494 15.547 1.00 96.38 251 GLN A N 1
ATOM 1935 C CA . GLN A 1 251 ? -15.305 -5.454 15.807 1.00 96.38 251 GLN A CA 1
ATOM 1936 C C . GLN A 1 251 ? -14.584 -4.534 14.823 1.00 96.38 251 GLN A C 1
ATOM 1938 O O . GLN A 1 251 ? -14.887 -4.501 13.634 1.00 96.38 251 GLN A O 1
ATOM 1943 N N . LEU A 1 252 ? -13.590 -3.812 15.323 1.00 96.88 252 LEU A N 1
ATOM 1944 C CA . LEU A 1 252 ? -12.702 -2.970 14.541 1.00 96.88 252 LEU A CA 1
ATOM 1945 C C . LEU A 1 252 ? -11.262 -3.212 14.996 1.00 96.88 252 LEU A C 1
ATOM 1947 O O . LEU A 1 252 ? -10.924 -2.963 16.152 1.00 96.88 252 LEU A O 1
ATOM 1951 N N . ILE A 1 253 ? -10.409 -3.679 14.088 1.00 97.69 253 ILE A N 1
ATOM 1952 C CA . ILE A 1 253 ? -8.975 -3.852 14.332 1.00 97.69 253 ILE A CA 1
ATOM 1953 C C . ILE A 1 253 ? -8.224 -2.822 13.499 1.00 97.69 253 ILE A C 1
ATOM 1955 O O . ILE A 1 253 ? -8.390 -2.748 12.285 1.00 97.69 253 ILE A O 1
ATOM 1959 N N . VAL A 1 254 ? -7.394 -2.025 14.159 1.00 96.88 254 VAL A N 1
ATOM 1960 C CA . VAL A 1 254 ? -6.623 -0.939 13.557 1.00 96.88 254 VAL A CA 1
ATOM 1961 C C . VAL A 1 254 ? -5.151 -1.202 13.842 1.00 96.88 254 VAL A C 1
ATOM 1963 O O . VAL A 1 254 ? -4.701 -1.032 14.972 1.00 96.88 254 VAL A O 1
ATOM 1966 N N . SER A 1 255 ? -4.410 -1.653 12.830 1.00 96.38 255 SER A N 1
ATOM 1967 C CA . SER A 1 255 ? -2.984 -1.975 12.927 1.00 96.38 255 SER A CA 1
ATOM 1968 C C . SER A 1 255 ? -2.186 -0.967 12.110 1.00 96.38 255 SER A C 1
ATOM 1970 O O . SER A 1 255 ? -2.270 -0.952 10.881 1.00 96.38 255 SER A O 1
ATOM 1972 N N . LEU A 1 256 ? -1.480 -0.066 12.790 1.00 91.31 256 LEU A N 1
ATOM 1973 C CA . LEU A 1 256 ? -0.885 1.124 12.185 1.00 91.31 256 LEU A CA 1
ATOM 1974 C C . LEU A 1 256 ? 0.557 1.331 12.626 1.00 91.31 256 LEU A C 1
ATOM 1976 O O . LEU A 1 256 ? 0.951 1.041 13.758 1.00 91.31 256 LEU A O 1
ATOM 1980 N N . SER A 1 257 ? 1.328 1.958 11.744 1.00 85.81 257 SER A N 1
ATOM 1981 C CA . SER A 1 257 ? 2.659 2.441 12.101 1.00 85.81 257 SER A CA 1
ATOM 1982 C C . SER A 1 257 ? 2.600 3.610 13.086 1.00 85.81 257 SER A C 1
ATOM 1984 O O . SER A 1 257 ? 3.425 3.683 13.993 1.00 85.81 257 SER A O 1
ATOM 1986 N N . GLU A 1 258 ? 1.656 4.531 12.908 1.00 83.56 258 GLU A N 1
ATOM 1987 C CA . GLU A 1 258 ? 1.562 5.765 13.692 1.00 83.56 258 GLU A CA 1
ATOM 1988 C C . GLU A 1 258 ? 0.093 6.176 13.835 1.00 83.56 258 GLU A C 1
ATOM 1990 O O . GLU A 1 258 ? -0.678 6.076 12.877 1.00 83.56 258 GLU A O 1
ATOM 1995 N N . LEU A 1 259 ? -0.278 6.654 15.021 1.00 85.50 259 LEU A N 1
ATOM 1996 C CA . LEU A 1 259 ? -1.553 7.310 15.293 1.00 85.50 259 LEU A CA 1
ATOM 1997 C C . LEU A 1 259 ? -1.248 8.644 15.978 1.00 85.50 259 LEU A C 1
ATOM 1999 O O . LEU A 1 259 ? -1.001 8.702 17.182 1.00 85.50 259 LEU A O 1
ATOM 2003 N N . VAL A 1 260 ? -1.189 9.692 15.158 1.00 79.06 260 VAL A N 1
ATOM 2004 C CA . VAL A 1 260 ? -0.726 11.032 15.558 1.00 79.06 260 VAL A CA 1
ATOM 2005 C C . VAL A 1 260 ? -1.818 12.093 15.525 1.00 79.06 260 VAL A C 1
ATOM 2007 O O . VAL A 1 260 ? -1.560 13.257 15.824 1.00 79.06 260 VAL A O 1
ATOM 2010 N N . ASP A 1 261 ? -3.027 11.705 15.122 1.00 77.12 261 ASP A N 1
ATOM 2011 C CA . ASP A 1 261 ? -4.162 12.605 15.045 1.00 77.12 261 ASP A CA 1
ATOM 2012 C C . ASP A 1 261 ? -5.180 12.317 16.168 1.00 77.12 261 ASP A C 1
ATOM 2014 O O . ASP A 1 261 ? -5.836 11.265 16.167 1.00 77.12 261 ASP A O 1
ATOM 2018 N N . PRO A 1 262 ? -5.370 13.262 17.108 1.00 83.88 262 PRO A N 1
ATOM 2019 C CA . PRO A 1 262 ? -6.310 13.096 18.209 1.00 83.88 262 PRO A CA 1
ATOM 2020 C C . PRO A 1 262 ? -7.774 12.951 17.782 1.00 83.88 262 PRO A C 1
ATOM 2022 O O . PRO A 1 262 ? -8.547 12.337 18.518 1.00 83.88 262 PRO A O 1
ATOM 2025 N N . ALA A 1 263 ? -8.181 13.487 16.625 1.00 81.00 263 ALA A N 1
ATOM 2026 C CA . ALA A 1 263 ? -9.560 13.362 16.154 1.00 81.00 263 ALA A CA 1
ATOM 2027 C C . ALA A 1 263 ? -9.865 11.929 15.685 1.00 81.00 263 ALA A C 1
ATOM 2029 O O . ALA A 1 263 ? -10.923 11.391 16.013 1.00 81.00 263 ALA A O 1
ATOM 2030 N N . MET A 1 264 ? -8.923 11.267 15.007 1.00 83.44 264 MET A N 1
ATOM 2031 C CA . MET A 1 264 ? -9.009 9.831 14.712 1.00 83.44 264 MET A CA 1
ATOM 2032 C C . MET A 1 264 ? -8.999 8.989 15.967 1.00 83.44 264 MET A C 1
ATOM 2034 O O . MET A 1 264 ? -9.826 8.089 16.104 1.00 83.44 264 MET A O 1
ATOM 2038 N N . THR A 1 265 ? -8.133 9.316 16.920 1.00 90.44 265 THR A N 1
ATOM 2039 C CA . THR A 1 265 ? -8.146 8.648 18.219 1.00 90.44 265 THR A CA 1
ATOM 2040 C C . THR A 1 265 ? -9.505 8.768 18.904 1.00 90.44 265 THR A C 1
ATOM 2042 O O . THR A 1 265 ? -10.033 7.769 19.394 1.00 90.44 265 THR A O 1
ATOM 2045 N N . GLN A 1 266 ? -10.110 9.957 18.896 1.00 89.00 266 GLN A N 1
ATOM 2046 C CA . GLN A 1 266 ? -11.434 10.160 19.474 1.00 89.00 266 GLN A CA 1
ATOM 2047 C C . GLN A 1 266 ? -12.509 9.358 18.732 1.00 89.00 266 GLN A C 1
ATOM 2049 O O . GLN A 1 266 ? -13.307 8.693 19.385 1.00 89.00 266 GLN A O 1
ATOM 2054 N N . ALA A 1 267 ? -12.485 9.322 17.397 1.00 86.50 267 ALA A N 1
ATOM 2055 C CA . ALA A 1 267 ? -13.428 8.522 16.618 1.00 86.50 267 ALA A CA 1
ATOM 2056 C C . ALA A 1 267 ? -13.361 7.027 16.985 1.00 86.50 267 ALA A C 1
ATOM 2058 O O . ALA A 1 267 ? -14.397 6.387 17.156 1.00 86.50 267 ALA A O 1
ATOM 2059 N N . LEU A 1 268 ? -12.158 6.473 17.173 1.00 93.44 268 LEU A N 1
ATOM 2060 C CA . LEU A 1 268 ? -11.971 5.084 17.615 1.00 93.44 268 LEU A CA 1
ATOM 2061 C C . LEU A 1 268 ? -12.498 4.852 19.041 1.00 93.44 268 LEU A C 1
ATOM 2063 O O . LEU A 1 268 ? -13.143 3.835 19.303 1.00 93.44 268 LEU A O 1
ATOM 2067 N N . ILE A 1 269 ? -12.273 5.803 19.953 1.00 95.75 269 ILE A N 1
ATOM 2068 C CA . ILE A 1 269 ? -12.835 5.770 21.313 1.00 95.75 269 ILE A CA 1
ATOM 2069 C C . ILE A 1 269 ? -14.367 5.794 21.265 1.00 95.75 269 ILE A C 1
ATOM 2071 O O . ILE A 1 269 ? -15.012 5.036 21.991 1.00 95.75 269 ILE A O 1
ATOM 2075 N N . ASP A 1 270 ? -14.955 6.615 20.397 1.00 90.69 270 ASP A N 1
ATOM 2076 C CA . ASP A 1 270 ? -16.405 6.728 20.247 1.00 90.69 270 ASP A CA 1
ATOM 2077 C C . ASP A 1 270 ? -17.012 5.439 19.679 1.00 90.69 270 ASP A C 1
ATOM 2079 O O . ASP A 1 270 ? -18.069 5.005 20.143 1.00 90.69 270 ASP A O 1
ATOM 2083 N N . ARG A 1 271 ? -16.324 4.753 18.749 1.00 92.25 271 ARG A N 1
ATOM 2084 C CA . ARG A 1 271 ? -1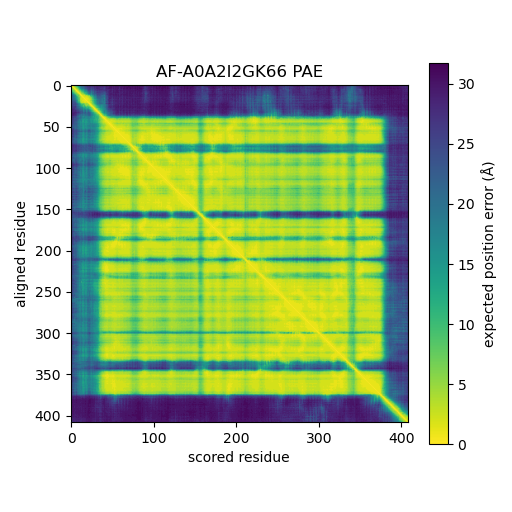6.724 3.403 18.305 1.00 92.25 271 ARG A CA 1
ATOM 2085 C C . ARG A 1 271 ? -16.754 2.419 19.474 1.00 92.25 271 ARG A C 1
ATOM 2087 O O . ARG A 1 271 ? -17.742 1.701 19.633 1.00 92.25 271 ARG A O 1
ATOM 2094 N N . ALA A 1 272 ? -15.717 2.423 20.314 1.00 96.62 272 ALA A N 1
ATOM 2095 C CA . ALA A 1 272 ? -15.646 1.556 21.489 1.00 96.62 272 ALA A CA 1
ATOM 2096 C C . ALA A 1 272 ? -16.752 1.863 22.512 1.00 96.62 272 ALA A C 1
ATOM 2098 O O . ALA A 1 272 ? -17.361 0.951 23.073 1.00 96.62 272 ALA A O 1
ATOM 2099 N N . ALA A 1 273 ? -17.049 3.146 22.735 1.00 94.12 273 ALA A N 1
ATOM 2100 C CA . ALA A 1 273 ? -18.145 3.588 23.594 1.00 94.12 273 ALA A CA 1
ATOM 2101 C C . ALA A 1 273 ? -19.528 3.219 23.022 1.00 94.12 273 ALA A C 1
ATOM 2103 O O . ALA A 1 273 ? -20.453 2.943 23.782 1.00 94.12 273 ALA A O 1
ATOM 2104 N N . GLY A 1 274 ? -19.654 3.163 21.693 1.00 91.25 274 GLY A N 1
ATOM 2105 C CA . GLY A 1 274 ? -20.842 2.701 20.972 1.00 91.25 274 GLY A CA 1
ATOM 2106 C C . GLY A 1 274 ? -21.054 1.182 20.979 1.00 91.25 274 GLY A C 1
ATOM 2107 O O . GLY A 1 274 ? -22.013 0.709 20.376 1.00 91.25 274 GLY A O 1
ATOM 2108 N N . GLY A 1 275 ? -20.188 0.416 21.651 1.00 94.00 275 GLY A N 1
ATOM 2109 C CA . GLY A 1 275 ? -20.327 -1.031 21.823 1.00 94.00 275 GLY A CA 1
ATOM 2110 C C . GLY A 1 275 ? -19.490 -1.884 20.867 1.00 94.00 275 GLY A C 1
ATOM 2111 O O . GLY A 1 275 ? -19.429 -3.095 21.066 1.00 94.00 275 GLY A O 1
ATOM 2112 N N . VAL A 1 276 ? -18.791 -1.288 19.896 1.00 95.12 276 VAL A N 1
ATOM 2113 C CA . VAL A 1 276 ? -17.878 -2.013 18.994 1.00 95.12 276 VAL A CA 1
ATOM 2114 C C . VAL A 1 276 ? -16.637 -2.458 19.770 1.00 95.12 276 VAL A C 1
ATOM 2116 O O . VAL A 1 276 ? -16.084 -1.685 20.547 1.00 95.12 276 VAL A O 1
ATOM 2119 N N . GLN A 1 277 ? -16.158 -3.683 19.560 1.00 98.06 277 GLN A N 1
ATOM 2120 C CA . GLN A 1 277 ? -14.861 -4.107 20.083 1.00 98.06 277 GLN A CA 1
ATOM 2121 C C . GLN A 1 277 ? -13.734 -3.489 19.251 1.00 98.06 277 GLN A C 1
ATOM 2123 O O . GLN A 1 277 ? -13.502 -3.907 18.121 1.00 98.06 277 GLN A O 1
ATOM 2128 N N . VAL A 1 278 ? -13.014 -2.520 19.809 1.00 98.25 278 VAL A N 1
ATOM 2129 C CA . VAL A 1 278 ? -11.922 -1.820 19.125 1.00 98.25 278 VAL A CA 1
ATOM 2130 C C . VAL A 1 278 ? -10.573 -2.319 19.635 1.00 98.25 278 VAL A C 1
ATOM 2132 O O . VAL A 1 278 ? -10.288 -2.255 20.830 1.00 98.25 278 VAL A O 1
ATOM 2135 N N . ILE A 1 279 ? -9.723 -2.794 18.726 1.00 98.19 279 ILE A N 1
ATOM 2136 C CA . ILE A 1 279 ? -8.349 -3.222 19.005 1.00 98.19 279 ILE A CA 1
ATOM 2137 C C . ILE A 1 279 ? -7.404 -2.338 18.192 1.00 98.19 279 ILE A C 1
ATOM 2139 O O . ILE A 1 279 ? -7.440 -2.352 16.965 1.00 98.19 279 ILE A O 1
ATOM 2143 N N . ILE A 1 280 ? -6.548 -1.580 18.869 1.00 97.56 280 ILE A N 1
ATOM 2144 C CA . ILE A 1 280 ? -5.545 -0.711 18.252 1.00 97.56 280 ILE A CA 1
ATOM 2145 C C . ILE A 1 280 ? -4.170 -1.327 18.486 1.00 97.56 280 ILE A C 1
ATOM 2147 O O . ILE A 1 280 ? -3.735 -1.451 19.625 1.00 97.56 280 ILE A O 1
ATOM 2151 N N . GLN A 1 281 ? -3.476 -1.686 17.414 1.00 96.62 281 GLN A N 1
ATOM 2152 C CA . GLN A 1 281 ? -2.084 -2.125 17.426 1.00 96.62 281 GLN A CA 1
ATOM 2153 C C . GLN A 1 281 ? -1.253 -1.016 16.789 1.00 96.62 281 GLN A C 1
ATOM 2155 O O . GLN A 1 281 ? -1.406 -0.724 15.605 1.00 96.62 281 GLN A O 1
ATOM 2160 N N . VAL A 1 282 ? -0.406 -0.356 17.570 1.00 94.25 282 VAL A N 1
ATOM 2161 C CA . VAL A 1 282 ? 0.246 0.878 17.126 1.00 94.25 282 VAL A CA 1
ATOM 2162 C C . VAL A 1 282 ? 1.684 0.963 17.605 1.00 94.25 282 VAL A C 1
ATOM 2164 O O . VAL A 1 282 ? 1.994 0.641 18.753 1.00 94.25 282 VAL A O 1
ATOM 2167 N N . ARG A 1 283 ? 2.575 1.398 16.712 1.00 89.00 283 ARG A N 1
ATOM 2168 C CA . ARG A 1 283 ? 4.001 1.548 17.018 1.00 89.00 283 ARG A CA 1
ATOM 2169 C C . ARG A 1 283 ? 4.310 2.901 17.655 1.00 89.00 283 ARG A C 1
ATOM 2171 O O . ARG A 1 283 ? 5.024 2.930 18.652 1.00 89.00 283 ARG A O 1
ATOM 2178 N N . GLU A 1 284 ? 3.777 3.994 17.114 1.00 85.88 284 GLU A N 1
ATOM 2179 C CA . GLU A 1 284 ? 3.934 5.332 17.699 1.00 85.88 284 GLU A CA 1
ATOM 2180 C C . GLU A 1 284 ? 2.587 6.012 17.934 1.00 85.88 284 GLU A C 1
ATOM 2182 O O . GLU A 1 284 ? 1.702 5.998 17.078 1.00 85.88 284 GLU A O 1
ATOM 2187 N N . LEU A 1 285 ? 2.459 6.630 19.104 1.00 87.31 285 LEU A N 1
ATOM 2188 C CA . LEU A 1 285 ? 1.297 7.404 19.519 1.00 87.31 285 LEU A CA 1
ATOM 2189 C C . LEU A 1 285 ? 1.737 8.825 19.830 1.00 87.31 285 LEU A C 1
ATOM 2191 O O . LEU A 1 285 ? 2.723 9.015 20.550 1.00 87.31 285 LEU A O 1
ATOM 2195 N N . ASP A 1 286 ? 0.984 9.817 19.360 1.00 87.00 286 ASP A N 1
ATOM 2196 C CA . ASP A 1 286 ? 1.169 11.160 19.893 1.00 87.00 286 ASP A CA 1
ATOM 2197 C C . ASP A 1 286 ? 0.733 11.220 21.376 1.00 87.00 286 ASP A C 1
ATOM 2199 O O . ASP A 1 286 ? -0.140 10.454 21.811 1.00 87.00 286 ASP A O 1
ATOM 2203 N N . PRO A 1 287 ? 1.315 12.126 22.185 1.00 90.69 287 PRO A N 1
ATOM 2204 C CA . PRO A 1 287 ? 1.013 12.201 23.613 1.00 90.69 287 PRO A CA 1
ATOM 2205 C C . PRO A 1 287 ? -0.460 12.479 23.938 1.00 90.69 287 PRO A C 1
ATOM 2207 O O . PRO A 1 287 ? -0.960 11.991 24.952 1.00 90.69 287 PRO A O 1
ATOM 2210 N N . VAL A 1 288 ? -1.165 13.252 23.104 1.00 92.06 288 VAL A N 1
ATOM 2211 C CA . VAL A 1 288 ? -2.577 13.590 23.331 1.00 92.06 288 VAL A CA 1
ATOM 2212 C C . VAL A 1 288 ? -3.441 12.358 23.090 1.00 92.06 288 VAL A C 1
ATOM 2214 O O . VAL A 1 288 ? -4.242 12.001 23.954 1.00 92.06 288 VAL A O 1
ATOM 2217 N N . SER A 1 289 ? -3.224 11.652 21.980 1.00 91.31 289 SER A N 1
ATOM 2218 C CA . SER A 1 289 ? -3.889 10.379 21.704 1.00 91.31 289 SER A CA 1
ATOM 2219 C C . SER A 1 289 ? -3.608 9.336 22.782 1.00 91.31 289 SER A C 1
ATOM 2221 O O . SER A 1 289 ? -4.537 8.678 23.248 1.00 91.31 289 SER A O 1
ATOM 2223 N N . ALA A 1 290 ? -2.360 9.222 23.249 1.00 94.25 290 ALA A N 1
ATOM 2224 C CA . ALA A 1 290 ? -1.996 8.292 24.317 1.00 94.25 290 ALA A CA 1
ATOM 2225 C C . ALA A 1 290 ? -2.776 8.561 25.618 1.00 94.25 290 ALA A C 1
ATOM 2227 O O . ALA A 1 290 ? -3.315 7.629 26.220 1.00 94.25 290 ALA A O 1
ATOM 2228 N N . MET A 1 291 ? -2.891 9.829 26.033 1.00 96.44 291 MET A N 1
ATOM 2229 C CA . MET A 1 291 ? -3.688 10.208 27.207 1.00 96.44 291 MET A CA 1
ATOM 2230 C C . MET A 1 291 ? -5.179 9.904 27.015 1.00 96.44 291 MET A C 1
ATOM 2232 O O . MET A 1 291 ? -5.813 9.357 27.922 1.00 96.44 291 MET A O 1
ATOM 2236 N N . SER A 1 292 ? -5.740 10.223 25.846 1.00 95.88 292 SER A N 1
ATOM 2237 C CA . SER A 1 292 ? -7.153 9.975 25.534 1.00 95.88 292 SER A CA 1
ATOM 2238 C C . SER A 1 292 ? -7.493 8.485 25.567 1.00 95.88 292 SER A C 1
ATOM 2240 O O . SER A 1 292 ? -8.476 8.088 26.201 1.00 95.88 292 SER A O 1
ATOM 2242 N N . LEU A 1 293 ? -6.647 7.652 24.955 1.00 96.56 293 LEU A N 1
ATOM 2243 C CA . LEU A 1 293 ? -6.794 6.197 24.940 1.00 96.56 293 LEU A CA 1
ATOM 2244 C C . LEU A 1 293 ? -6.685 5.605 26.347 1.00 96.56 293 LEU A C 1
ATOM 2246 O O . LEU A 1 293 ? -7.559 4.841 26.754 1.00 96.56 293 LEU A O 1
ATOM 2250 N N . ALA A 1 294 ? -5.675 6.006 27.126 1.00 96.06 294 ALA A N 1
ATOM 2251 C CA . ALA A 1 294 ? -5.519 5.549 28.507 1.00 96.06 294 ALA A CA 1
ATOM 2252 C C . ALA A 1 294 ? -6.744 5.911 29.363 1.00 96.06 294 ALA A C 1
ATOM 2254 O O . ALA A 1 294 ? -7.269 5.075 30.102 1.00 96.06 294 ALA A O 1
ATOM 2255 N N . GLY A 1 295 ? -7.255 7.138 29.215 1.00 96.06 295 GLY A N 1
ATOM 2256 C CA . GLY A 1 295 ? -8.480 7.575 29.876 1.00 96.06 295 GLY A CA 1
ATOM 2257 C C . GLY A 1 295 ? -9.704 6.747 29.473 1.00 96.06 295 GLY A C 1
ATOM 2258 O O . GLY A 1 295 ? -10.515 6.402 30.331 1.00 96.06 295 GLY A O 1
ATOM 2259 N N . ALA A 1 296 ? -9.848 6.404 28.190 1.00 95.62 296 ALA A N 1
ATOM 2260 C CA . ALA A 1 296 ? -10.939 5.563 27.697 1.00 95.62 296 ALA A CA 1
ATOM 2261 C C . ALA A 1 296 ? -10.856 4.119 28.212 1.00 95.62 296 ALA A C 1
ATOM 2263 O O . ALA A 1 296 ? -11.877 3.557 28.620 1.00 95.62 296 ALA A O 1
ATOM 2264 N N . MET A 1 297 ? -9.658 3.535 28.258 1.00 95.62 297 MET A N 1
ATOM 2265 C CA . MET A 1 297 ? -9.437 2.188 28.793 1.00 95.62 297 MET A CA 1
ATOM 2266 C C . MET A 1 297 ? -9.771 2.112 30.290 1.00 95.62 297 MET A C 1
ATOM 2268 O O . MET A 1 297 ? -10.443 1.179 30.724 1.00 95.62 297 MET A O 1
ATOM 2272 N N . LEU A 1 298 ? -9.396 3.126 31.080 1.00 93.25 298 LEU A N 1
ATOM 2273 C CA . LEU A 1 298 ? -9.720 3.190 32.513 1.00 93.25 298 LEU A CA 1
ATOM 2274 C C . LEU A 1 298 ? -11.227 3.267 32.798 1.00 93.25 298 LEU A C 1
ATOM 2276 O O . LEU A 1 298 ? -11.674 2.815 33.849 1.00 93.25 298 LEU A O 1
ATOM 2280 N N . ARG A 1 299 ? -12.021 3.810 31.866 1.00 91.88 299 ARG A N 1
ATOM 2281 C CA . ARG A 1 299 ? -13.490 3.853 31.971 1.00 91.88 299 ARG A CA 1
ATOM 2282 C C . ARG A 1 299 ? -14.169 2.513 31.652 1.00 91.88 299 ARG A C 1
ATOM 2284 O O . ARG A 1 299 ? -15.391 2.447 31.716 1.00 91.88 299 ARG A O 1
ATOM 2291 N N . GLY A 1 300 ? -13.409 1.466 31.319 1.00 82.62 300 GLY A N 1
ATOM 2292 C CA . GLY A 1 300 ? -13.954 0.147 30.987 1.00 82.62 300 GLY A CA 1
ATOM 2293 C C . GLY A 1 300 ? -14.643 0.095 29.621 1.00 82.62 300 GLY A C 1
ATOM 2294 O O . GLY A 1 300 ? -15.642 -0.601 29.471 1.00 82.62 300 GLY A O 1
ATOM 2295 N N . SER A 1 301 ? -14.148 0.859 28.642 1.00 86.44 301 SER A N 1
ATOM 2296 C CA . SER A 1 301 ? -14.640 0.795 27.257 1.00 86.44 301 SER A CA 1
ATOM 2297 C C . SER A 1 301 ? -14.269 -0.531 26.574 1.00 86.44 301 SER A C 1
ATOM 2299 O O . SER A 1 301 ? -13.345 -1.222 27.005 1.00 86.44 301 SER A O 1
ATOM 2301 N N . ASN A 1 302 ? -14.953 -0.867 25.473 1.00 94.81 302 ASN A N 1
ATOM 2302 C CA . ASN A 1 302 ? -14.627 -2.010 24.607 1.00 94.81 302 ASN A CA 1
ATOM 2303 C C . ASN A 1 302 ? -13.364 -1.740 23.759 1.00 94.81 302 ASN A C 1
ATOM 2305 O O . ASN A 1 302 ? -13.362 -1.949 22.549 1.00 94.81 302 ASN A O 1
ATOM 2309 N N . LEU A 1 303 ? -12.305 -1.224 24.383 1.00 97.75 303 LEU A N 1
ATOM 2310 C CA . LEU A 1 303 ? -11.089 -0.737 23.743 1.00 97.75 303 LEU A CA 1
ATOM 2311 C C . LEU A 1 303 ? -9.864 -1.472 24.287 1.00 97.75 303 LEU A C 1
ATOM 2313 O O . LEU A 1 303 ? -9.626 -1.508 25.495 1.00 97.75 303 LEU A O 1
ATOM 2317 N N . VAL A 1 304 ? -9.044 -1.988 23.379 1.00 96.94 304 VAL A N 1
ATOM 2318 C CA . VAL A 1 304 ? -7.728 -2.557 23.673 1.00 96.94 304 VAL A CA 1
ATOM 2319 C C . VAL A 1 304 ? -6.691 -1.796 22.864 1.00 96.94 304 VAL A C 1
ATOM 2321 O O . VAL A 1 304 ? -6.846 -1.639 21.657 1.00 96.94 304 VAL A O 1
ATOM 2324 N N . VAL A 1 305 ? -5.628 -1.339 23.523 1.00 96.75 305 VAL A N 1
ATOM 2325 C CA . VAL A 1 305 ? -4.490 -0.694 22.862 1.00 96.75 305 VAL A CA 1
ATOM 2326 C C . VAL A 1 305 ? -3.238 -1.502 23.144 1.00 96.75 305 VAL A C 1
ATOM 2328 O O . VAL A 1 305 ? -2.919 -1.800 24.295 1.00 96.75 305 VAL A O 1
ATOM 2331 N N . GLU A 1 306 ? -2.531 -1.846 22.081 1.00 95.44 306 GLU A N 1
ATOM 2332 C CA . GLU A 1 306 ? -1.313 -2.627 22.109 1.00 95.44 306 GLU A CA 1
ATOM 2333 C C . GLU A 1 306 ? -0.178 -1.855 21.439 1.00 95.44 306 GLU A C 1
ATOM 2335 O O . GLU A 1 306 ? -0.276 -1.430 20.288 1.00 95.44 306 GLU A O 1
ATOM 2340 N N . ASN A 1 307 ? 0.925 -1.701 22.171 1.00 93.44 307 ASN A N 1
ATOM 2341 C CA . ASN A 1 307 ? 2.158 -1.159 21.620 1.00 93.44 307 ASN A CA 1
ATOM 2342 C C . ASN A 1 307 ? 2.842 -2.232 20.761 1.00 93.44 307 ASN A C 1
ATOM 2344 O O . ASN A 1 307 ? 3.254 -3.256 21.302 1.00 93.44 307 ASN A O 1
ATOM 2348 N N . SER A 1 308 ? 2.999 -1.981 19.460 1.00 93.12 308 SER A N 1
ATOM 2349 C CA . SER A 1 308 ? 3.649 -2.891 18.506 1.00 93.12 308 SER A CA 1
ATOM 2350 C C . SER A 1 308 ? 5.097 -2.509 18.156 1.00 93.12 308 SER A C 1
ATOM 2352 O O . SER A 1 308 ? 5.736 -3.166 17.337 1.00 93.12 308 SER A O 1
ATOM 2354 N N . SER A 1 309 ? 5.671 -1.477 18.793 1.00 88.69 309 SER A N 1
ATOM 2355 C CA . SER A 1 309 ? 7.041 -1.000 18.505 1.00 88.69 309 SER A CA 1
ATOM 2356 C C . SER A 1 309 ? 8.161 -2.001 18.784 1.00 88.69 309 SER A C 1
ATOM 2358 O O . SER A 1 309 ? 9.223 -1.922 18.159 1.00 88.69 309 SER A O 1
ATOM 2360 N N . TRP A 1 310 ? 7.923 -2.929 19.707 1.00 88.75 310 TRP A N 1
ATOM 2361 C CA . TRP A 1 310 ? 8.875 -3.950 20.141 1.00 88.75 310 TRP A CA 1
ATOM 2362 C C . TRP A 1 310 ? 8.659 -5.300 19.447 1.00 88.75 310 TRP A C 1
ATOM 2364 O O . TRP A 1 310 ? 9.426 -6.227 19.694 1.00 88.75 310 TRP A O 1
ATOM 2374 N N . TRP A 1 311 ? 7.628 -5.430 18.603 1.00 91.81 311 TRP A N 1
ATOM 2375 C CA . TRP A 1 311 ? 7.400 -6.655 17.844 1.00 91.81 311 TRP A CA 1
ATOM 2376 C C . TRP A 1 311 ? 8.567 -6.923 16.896 1.00 91.81 311 TRP A C 1
ATOM 2378 O O . TRP A 1 311 ? 9.108 -6.001 16.285 1.00 91.81 311 TRP A O 1
ATOM 2388 N N . GLU A 1 312 ? 8.898 -8.202 16.746 1.00 88.31 312 GLU A N 1
ATOM 2389 C CA . GLU A 1 312 ? 9.958 -8.670 15.866 1.00 88.31 312 GLU A CA 1
ATOM 2390 C C . GLU A 1 312 ? 9.430 -9.843 15.018 1.00 88.31 312 GLU A C 1
ATOM 2392 O O . GLU A 1 312 ? 9.115 -10.902 15.572 1.00 88.31 312 GLU A O 1
ATOM 2397 N N . PRO A 1 313 ? 9.306 -9.691 13.686 1.00 89.38 313 PRO A N 1
ATOM 2398 C CA . PRO A 1 313 ? 9.566 -8.482 12.893 1.00 89.38 313 PRO A CA 1
ATOM 2399 C C . PRO A 1 313 ? 8.578 -7.341 13.176 1.00 89.38 313 PRO A C 1
ATOM 2401 O O . PRO A 1 313 ? 7.415 -7.571 13.513 1.00 89.38 313 PRO A O 1
ATOM 2404 N N . ARG A 1 314 ? 9.033 -6.101 12.983 1.00 89.69 314 ARG A N 1
ATOM 2405 C CA . ARG A 1 314 ? 8.254 -4.894 13.280 1.00 89.69 314 ARG A CA 1
ATOM 2406 C C . ARG A 1 314 ? 7.163 -4.643 12.228 1.00 89.69 314 ARG A C 1
ATOM 2408 O O . ARG A 1 314 ? 7.515 -4.503 11.059 1.00 89.69 314 ARG A O 1
ATOM 2415 N N . PRO A 1 315 ? 5.879 -4.477 12.592 1.00 92.31 315 PRO A N 1
ATOM 2416 C CA . PRO A 1 315 ? 4.833 -4.085 11.645 1.00 92.31 315 PRO A CA 1
ATOM 2417 C C . PRO A 1 315 ? 5.169 -2.781 10.916 1.00 92.31 315 PRO A C 1
ATOM 2419 O O . PRO A 1 315 ? 5.432 -1.757 11.550 1.00 92.31 315 PRO A O 1
ATOM 2422 N N . HIS A 1 316 ? 5.156 -2.823 9.586 1.00 90.88 316 HIS A N 1
ATOM 2423 C CA . HIS A 1 316 ? 5.405 -1.679 8.706 1.00 90.88 316 HIS A CA 1
ATOM 2424 C C . HIS A 1 316 ? 4.332 -1.583 7.603 1.00 90.88 316 HIS A C 1
ATOM 2426 O O . HIS A 1 316 ? 4.564 -1.200 6.462 1.00 90.88 316 HIS A O 1
ATOM 2432 N N . PHE A 1 317 ? 3.101 -1.916 7.967 1.00 92.88 317 PHE A N 1
ATOM 2433 C CA . PHE A 1 317 ? 1.916 -1.768 7.134 1.00 92.88 317 PHE A CA 1
ATOM 2434 C C . PHE A 1 317 ? 0.875 -0.926 7.871 1.00 92.88 317 PHE A C 1
ATOM 2436 O O . PHE A 1 317 ? 0.970 -0.720 9.083 1.00 92.88 317 PHE A O 1
ATOM 2443 N N . ASN A 1 318 ? -0.130 -0.454 7.137 1.00 94.62 318 ASN A N 1
ATOM 2444 C CA . ASN A 1 318 ? -1.330 0.130 7.719 1.00 94.62 318 ASN A CA 1
ATOM 2445 C C . ASN A 1 318 ? -2.534 -0.699 7.271 1.00 94.62 318 ASN A C 1
ATOM 2447 O O . ASN A 1 318 ? -2.783 -0.842 6.070 1.00 94.62 318 ASN A O 1
ATOM 2451 N N . ALA A 1 319 ? -3.256 -1.253 8.242 1.00 97.00 319 ALA A N 1
ATOM 2452 C CA . ALA A 1 319 ? -4.428 -2.080 8.021 1.00 97.00 319 ALA A CA 1
ATOM 2453 C C . ALA A 1 319 ? -5.579 -1.671 8.948 1.00 97.00 319 ALA A C 1
ATOM 2455 O O . ALA A 1 319 ? -5.381 -1.406 10.135 1.00 97.00 319 ALA A O 1
ATOM 2456 N N . ILE A 1 320 ? -6.792 -1.647 8.400 1.00 97.12 320 ILE A N 1
ATOM 2457 C CA . ILE A 1 320 ? -8.037 -1.450 9.151 1.00 97.12 320 ILE A CA 1
ATOM 2458 C C . ILE A 1 320 ? -8.956 -2.594 8.772 1.00 97.12 320 ILE A C 1
ATOM 2460 O O . ILE A 1 320 ? -9.224 -2.765 7.589 1.00 97.12 320 ILE A O 1
ATOM 2464 N N . ILE A 1 321 ? -9.424 -3.365 9.746 1.00 97.38 321 ILE A N 1
ATOM 2465 C CA . ILE A 1 321 ? -10.269 -4.539 9.532 1.00 97.38 321 ILE A CA 1
ATOM 2466 C C . ILE A 1 321 ? -11.572 -4.327 10.296 1.00 97.38 321 ILE A C 1
ATOM 2468 O O . ILE A 1 321 ? -11.558 -4.167 11.517 1.00 97.38 321 ILE A O 1
ATOM 2472 N N . ALA A 1 322 ? -12.688 -4.321 9.575 1.00 95.12 322 ALA A N 1
ATOM 2473 C CA . ALA A 1 322 ? -14.030 -4.168 10.115 1.00 95.12 322 ALA A CA 1
ATOM 2474 C C . ALA A 1 322 ? -14.758 -5.515 10.075 1.00 95.12 322 ALA A C 1
ATOM 2476 O O . ALA A 1 322 ? -14.839 -6.159 9.028 1.00 95.12 322 ALA A O 1
ATOM 2477 N N . ASP A 1 323 ? -15.260 -5.940 11.234 1.00 92.88 323 ASP A N 1
ATOM 2478 C CA . ASP A 1 323 ? -16.085 -7.136 11.445 1.00 92.88 323 ASP A CA 1
ATOM 2479 C C . ASP A 1 323 ? -15.465 -8.465 10.957 1.00 92.88 323 ASP A C 1
ATOM 2481 O O . ASP A 1 323 ? -16.146 -9.481 10.881 1.00 92.88 323 ASP A O 1
ATOM 2485 N N . GLY A 1 324 ? -14.161 -8.479 10.659 1.00 91.31 324 GLY A N 1
ATOM 2486 C CA . GLY A 1 324 ? -13.425 -9.636 10.132 1.00 91.31 324 GLY A CA 1
ATOM 2487 C C . GLY A 1 324 ? -13.583 -9.868 8.625 1.00 91.31 324 GLY A C 1
ATOM 2488 O O . GLY A 1 324 ? -12.768 -10.581 8.038 1.00 91.31 324 GLY A O 1
ATOM 2489 N N . ASP A 1 325 ? -14.562 -9.220 7.995 1.00 90.38 325 ASP A N 1
ATOM 2490 C CA . ASP A 1 325 ? -14.944 -9.472 6.604 1.00 90.38 325 ASP A CA 1
ATOM 2491 C C . ASP A 1 325 ? -14.516 -8.362 5.645 1.00 90.38 325 ASP A C 1
ATOM 2493 O O . ASP A 1 325 ? -14.458 -8.605 4.443 1.00 90.38 325 ASP A O 1
ATOM 2497 N N . PHE A 1 326 ? -14.177 -7.169 6.140 1.00 94.06 326 PHE A N 1
ATOM 2498 C CA . PHE A 1 326 ? -13.730 -6.047 5.313 1.00 94.06 326 PHE A CA 1
ATOM 2499 C C . PHE A 1 326 ? -12.394 -5.514 5.793 1.00 94.06 326 PHE A C 1
ATOM 2501 O O . PHE A 1 326 ? -12.187 -5.362 6.995 1.00 94.06 326 PHE A O 1
ATOM 2508 N N . ALA A 1 327 ? -11.492 -5.198 4.865 1.00 96.75 327 ALA A N 1
ATOM 2509 C CA . ALA A 1 327 ? -10.204 -4.626 5.228 1.00 96.75 327 ALA A CA 1
ATOM 2510 C C . ALA A 1 327 ? -9.703 -3.568 4.243 1.00 96.75 327 ALA A C 1
ATOM 2512 O O . ALA A 1 327 ? -9.826 -3.727 3.032 1.00 96.75 327 ALA A O 1
ATOM 2513 N N . TYR A 1 328 ? -9.069 -2.527 4.775 1.00 96.56 328 TYR A N 1
ATOM 2514 C CA . TYR A 1 328 ? -8.126 -1.680 4.053 1.00 96.56 328 TYR A CA 1
ATOM 2515 C C . TYR A 1 328 ? -6.712 -2.170 4.344 1.00 96.56 328 TYR A C 1
ATOM 2517 O O . TYR A 1 328 ? -6.390 -2.489 5.490 1.00 96.56 328 TYR A O 1
ATOM 2525 N N . LEU A 1 329 ? -5.867 -2.170 3.319 1.00 96.56 329 LEU A N 1
ATOM 2526 C CA . LEU A 1 329 ? -4.442 -2.446 3.424 1.00 96.56 329 LEU A CA 1
ATOM 2527 C C . LEU A 1 329 ? -3.679 -1.504 2.491 1.00 96.56 329 LEU A C 1
ATOM 2529 O O . LEU A 1 329 ? -3.955 -1.480 1.293 1.00 96.56 329 LEU A O 1
ATOM 2533 N N . GLY A 1 330 ? -2.711 -0.743 3.001 1.00 94.94 330 GLY A N 1
ATOM 2534 C CA . GLY A 1 330 ? -1.956 0.178 2.149 1.00 94.94 330 GLY A CA 1
ATOM 2535 C C . GLY A 1 330 ? -0.799 0.898 2.827 1.00 94.94 330 GLY A C 1
ATOM 2536 O O . GLY A 1 330 ? -0.433 0.612 3.969 1.00 94.94 330 GLY A O 1
ATOM 2537 N N . THR A 1 331 ? -0.219 1.850 2.097 1.00 89.94 331 THR A N 1
ATOM 2538 C CA . THR A 1 331 ? 0.953 2.628 2.525 1.00 89.94 331 THR A CA 1
ATOM 2539 C C . THR A 1 331 ? 0.592 3.812 3.414 1.00 89.94 331 THR A C 1
ATOM 2541 O O . THR A 1 331 ? 1.424 4.265 4.197 1.00 89.94 331 THR A O 1
ATOM 2544 N N . SER A 1 332 ? -0.650 4.291 3.337 1.00 85.06 332 SER A N 1
ATOM 2545 C CA . SER A 1 332 ? -1.047 5.533 3.993 1.00 85.06 332 SER A CA 1
ATOM 2546 C C . SER A 1 332 ? -1.336 5.374 5.486 1.00 85.06 332 SER A C 1
ATOM 2548 O O . SER A 1 332 ? -2.046 4.451 5.895 1.00 85.06 332 SER A O 1
ATOM 2550 N N . TYR A 1 333 ? -0.830 6.320 6.276 1.00 79.06 333 TYR A N 1
ATOM 2551 C CA . TYR A 1 333 ? -1.139 6.486 7.695 1.00 79.06 333 TYR A CA 1
ATOM 2552 C C . TYR A 1 333 ? -2.605 6.896 7.921 1.00 79.06 333 TYR A C 1
ATOM 2554 O O . TYR A 1 333 ? -3.265 7.421 7.021 1.00 79.06 333 TYR A O 1
ATOM 2562 N N . LEU A 1 334 ? -3.112 6.701 9.142 1.00 75.31 334 LEU A N 1
ATOM 2563 C CA . LEU A 1 334 ? -4.476 7.095 9.504 1.00 75.31 334 LEU A CA 1
ATOM 2564 C C . LEU A 1 334 ? -4.534 8.578 9.909 1.00 75.31 334 LEU A C 1
ATOM 2566 O O . LEU A 1 334 ? -4.078 8.948 10.987 1.00 75.31 334 LEU A O 1
ATOM 2570 N N . TRP A 1 335 ? -5.114 9.414 9.043 1.00 60.69 335 TRP A N 1
ATOM 2571 C CA . TRP A 1 335 ? -5.339 10.849 9.267 1.00 60.69 335 TRP A CA 1
ATOM 2572 C C . TRP A 1 335 ? -6.765 11.235 8.804 1.00 60.69 335 TRP A C 1
ATOM 2574 O O . TRP A 1 335 ? -7.147 10.825 7.706 1.00 60.69 335 TRP A O 1
ATOM 2584 N N . PRO A 1 336 ? -7.534 12.066 9.547 1.00 45.91 336 PRO A N 1
ATOM 2585 C CA . PRO A 1 336 ? -8.993 12.252 9.386 1.00 45.91 336 PRO A CA 1
ATOM 2586 C C . PRO A 1 336 ? -9.481 12.597 7.991 1.00 45.91 336 PRO A C 1
ATOM 2588 O O . PRO A 1 336 ? -10.542 12.184 7.546 1.00 45.91 336 PRO A O 1
ATOM 2591 N N . THR A 1 337 ? -8.717 13.430 7.311 1.00 44.41 337 THR A N 1
ATOM 2592 C CA . THR A 1 337 ? -9.032 13.925 5.971 1.00 44.41 337 THR A CA 1
ATOM 2593 C C . THR A 1 337 ? -7.864 13.695 5.031 1.00 44.41 337 THR A C 1
ATOM 2595 O O . THR A 1 337 ? -7.876 14.179 3.903 1.00 44.41 337 THR A O 1
ATOM 2598 N N . GLN A 1 338 ? -6.810 13.087 5.581 1.00 48.41 338 GLN A N 1
ATOM 2599 C CA . GLN A 1 338 ? -5.417 13.248 5.227 1.00 48.41 338 GLN A CA 1
ATOM 2600 C C . GLN A 1 338 ? -4.973 14.706 4.973 1.00 48.41 338 GLN A C 1
ATOM 2602 O O . GLN A 1 338 ? -3.785 14.905 5.104 1.00 48.41 338 GLN A O 1
ATOM 2607 N N . ARG A 1 339 ? -5.840 15.726 4.765 1.00 38.97 339 ARG A N 1
ATOM 2608 C CA . ARG A 1 339 ? -5.578 17.172 4.510 1.00 38.97 339 ARG A CA 1
ATOM 2609 C C . ARG A 1 339 ? -4.589 17.835 5.446 1.00 38.97 339 ARG A C 1
ATOM 2611 O O . ARG A 1 339 ? -3.862 18.721 5.010 1.00 38.97 339 ARG A O 1
ATOM 2618 N N . ASN A 1 340 ? -4.566 17.391 6.696 1.00 39.31 340 ASN A N 1
ATOM 2619 C CA . ASN A 1 340 ? -3.686 17.928 7.726 1.00 39.31 340 ASN A CA 1
ATOM 2620 C C . ASN A 1 340 ? -2.402 17.107 7.907 1.00 39.31 340 ASN A C 1
ATOM 2622 O O . ASN A 1 340 ? -1.577 17.471 8.741 1.00 39.31 340 ASN A O 1
ATOM 2626 N N . MET A 1 341 ? -2.192 16.037 7.126 1.00 42.56 341 MET A N 1
ATOM 2627 C CA . MET A 1 341 ? -0.856 15.469 6.979 1.00 42.56 341 MET A CA 1
ATOM 2628 C C . MET A 1 341 ? 0.062 16.602 6.537 1.00 42.56 341 MET A C 1
ATOM 2630 O O . MET A 1 341 ? -0.235 17.303 5.567 1.00 42.56 341 MET A O 1
ATOM 2634 N N . VAL A 1 342 ? 1.241 16.706 7.151 1.00 39.34 342 VAL A N 1
ATOM 2635 C CA . VAL A 1 342 ? 2.338 17.555 6.644 1.00 39.34 342 VAL A CA 1
ATOM 2636 C C . VAL A 1 342 ? 2.602 17.276 5.145 1.00 39.34 342 VAL A C 1
ATOM 2638 O O . VAL A 1 342 ? 3.133 18.124 4.424 1.00 39.34 342 VAL A O 1
ATOM 2641 N N . HIS A 1 343 ? 2.161 16.109 4.657 1.00 41.09 343 HIS A N 1
ATOM 2642 C CA . HIS A 1 343 ? 2.275 15.614 3.292 1.00 41.09 343 HIS A CA 1
ATOM 2643 C C . HIS A 1 343 ? 0.938 15.410 2.535 1.00 41.09 343 HIS A C 1
ATOM 2645 O O . HIS A 1 343 ? 0.940 14.741 1.503 1.00 41.09 343 HIS A O 1
ATOM 2651 N N . HIS A 1 344 ? -0.204 15.964 2.965 1.00 45.00 344 HIS A N 1
ATOM 2652 C CA . HIS A 1 344 ? -1.416 15.878 2.132 1.00 45.00 344 HIS A CA 1
ATOM 2653 C C . HIS A 1 344 ? -1.325 16.732 0.888 1.00 45.00 344 HIS A C 1
ATOM 2655 O O . HIS A 1 344 ? -0.728 17.806 0.927 1.00 45.00 344 HIS A O 1
ATOM 2661 N N . SER A 1 345 ? -1.938 16.266 -0.203 1.00 48.72 345 SER A N 1
ATOM 2662 C CA . SER A 1 345 ? -1.761 16.847 -1.538 1.00 48.72 345 SER A CA 1
ATOM 2663 C C . SER A 1 345 ? -0.284 16.900 -1.956 1.00 48.72 345 SER A C 1
ATOM 2665 O O . SER A 1 345 ? 0.097 17.679 -2.826 1.00 48.72 345 SER A O 1
ATOM 2667 N N . ARG A 1 346 ? 0.573 16.113 -1.290 1.00 58.78 346 ARG A N 1
ATOM 2668 C CA . ARG A 1 346 ? 2.023 16.067 -1.500 1.00 58.78 346 ARG A CA 1
ATOM 2669 C C . ARG A 1 346 ? 2.535 14.633 -1.582 1.00 58.78 346 ARG A C 1
ATOM 2671 O O . ARG A 1 346 ? 3.502 14.416 -2.296 1.00 58.78 346 ARG A O 1
ATOM 2678 N N . SER A 1 347 ? 1.902 13.677 -0.899 1.00 71.44 347 SER A N 1
ATOM 2679 C CA . SER A 1 347 ? 2.241 12.254 -0.959 1.00 71.44 347 SER A CA 1
ATOM 2680 C C . SER A 1 347 ? 1.379 11.509 -1.976 1.00 71.44 347 SER A C 1
ATOM 2682 O O . SER A 1 347 ? 0.155 11.583 -1.879 1.00 71.44 347 SER A O 1
ATOM 2684 N N . LEU A 1 348 ? 1.993 10.780 -2.911 1.00 80.75 348 LEU A N 1
ATOM 2685 C CA . LEU A 1 348 ? 1.295 9.739 -3.665 1.00 80.75 348 LEU A CA 1
ATOM 2686 C C . LEU A 1 348 ? 1.289 8.462 -2.822 1.00 80.75 348 LEU A C 1
ATOM 2688 O O . LEU A 1 348 ? 2.355 7.981 -2.455 1.00 80.75 348 LEU A O 1
ATOM 2692 N N . GLU A 1 349 ? 0.113 7.923 -2.510 1.00 86.38 349 GLU A N 1
ATOM 2693 C CA . GLU A 1 349 ? -0.096 6.737 -1.660 1.00 86.38 349 GLU A CA 1
ATOM 2694 C C . GLU A 1 349 ? -0.980 5.718 -2.379 1.00 86.38 349 GLU A C 1
ATOM 2696 O O . GLU A 1 349 ? -1.858 6.113 -3.146 1.00 86.38 349 GLU A O 1
ATOM 2701 N N . ASN A 1 350 ? -0.831 4.427 -2.077 1.00 91.56 350 ASN A N 1
ATOM 2702 C CA . ASN A 1 350 ? -1.701 3.381 -2.609 1.00 91.56 350 ASN A CA 1
ATOM 2703 C C . ASN A 1 350 ? -2.185 2.412 -1.523 1.00 91.56 350 ASN A C 1
ATOM 2705 O O . ASN A 1 350 ? -1.532 2.166 -0.507 1.00 91.56 350 ASN A O 1
ATOM 2709 N N . GLY A 1 351 ? -3.358 1.841 -1.759 1.00 95.31 351 GLY A N 1
ATOM 2710 C CA . GLY A 1 351 ? -3.940 0.808 -0.926 1.00 95.31 351 GLY A CA 1
ATOM 2711 C C . GLY A 1 351 ? -5.027 0.038 -1.658 1.00 95.31 351 GLY A C 1
ATOM 2712 O O . GLY A 1 351 ? -5.397 0.353 -2.792 1.00 95.31 351 GLY A O 1
ATOM 2713 N N . VAL A 1 352 ? -5.531 -0.991 -0.996 1.00 97.50 352 VAL A N 1
ATOM 2714 C CA . VAL A 1 352 ? -6.573 -1.875 -1.510 1.00 97.50 352 VAL A CA 1
ATOM 2715 C C . VAL A 1 352 ? -7.666 -2.076 -0.472 1.00 97.50 352 VAL A C 1
ATOM 2717 O O . VAL A 1 352 ? -7.406 -2.058 0.733 1.00 97.50 352 VAL A O 1
ATOM 2720 N N . LEU A 1 353 ? -8.883 -2.289 -0.962 1.00 97.31 353 LEU A N 1
ATOM 2721 C CA . LEU A 1 353 ? -10.031 -2.725 -0.183 1.00 97.31 353 LEU A CA 1
ATOM 2722 C C . LEU A 1 353 ? -10.295 -4.199 -0.460 1.00 97.31 353 LEU A C 1
ATOM 2724 O O . LEU A 1 353 ? -10.301 -4.649 -1.606 1.00 97.31 353 LEU A O 1
ATOM 2728 N N . LEU A 1 354 ? -10.497 -4.958 0.606 1.00 96.81 354 LEU A N 1
ATOM 2729 C CA . LEU A 1 354 ? -10.619 -6.407 0.595 1.00 96.81 354 LEU A CA 1
ATOM 2730 C C . LEU A 1 354 ? -11.936 -6.811 1.247 1.00 96.81 354 LEU A C 1
ATOM 2732 O O . LEU A 1 354 ? -12.390 -6.159 2.187 1.00 96.81 354 LEU A O 1
ATOM 2736 N N . HIS A 1 355 ? -12.509 -7.915 0.770 1.00 94.19 355 HIS A N 1
ATOM 2737 C CA . HIS A 1 355 ? -13.719 -8.504 1.333 1.00 94.19 355 HIS A CA 1
ATOM 2738 C C . HIS A 1 355 ? -13.607 -10.033 1.456 1.00 94.19 355 HIS A C 1
ATOM 2740 O O . HIS A 1 355 ? -12.913 -10.681 0.662 1.00 94.19 355 HIS A O 1
ATOM 2746 N N . GLY A 1 356 ? -14.298 -10.603 2.444 1.00 92.94 356 GLY A N 1
ATOM 2747 C CA . GLY A 1 356 ? -14.408 -12.040 2.683 1.00 92.94 356 GLY A CA 1
ATOM 2748 C C . GLY A 1 356 ? -13.053 -12.680 2.976 1.00 92.94 356 GLY A C 1
ATOM 2749 O O . GLY A 1 356 ? -12.265 -12.160 3.765 1.00 92.94 356 GLY A O 1
ATOM 2750 N N . ASP A 1 357 ? -12.750 -13.789 2.296 1.00 94.12 357 ASP A N 1
ATOM 2751 C CA . ASP A 1 357 ? -11.540 -14.591 2.530 1.00 94.12 357 ASP A CA 1
ATOM 2752 C C . ASP A 1 357 ? -10.234 -13.779 2.498 1.00 94.12 357 ASP A C 1
ATOM 2754 O O . ASP A 1 357 ? -9.300 -14.082 3.241 1.00 94.12 357 ASP A O 1
ATOM 2758 N N . ALA A 1 358 ? -10.152 -12.739 1.660 1.00 95.50 358 ALA A N 1
ATOM 2759 C CA . ALA A 1 358 ? -8.962 -11.896 1.579 1.00 95.50 358 ALA A CA 1
ATOM 2760 C C . ALA A 1 358 ? -8.783 -11.033 2.840 1.00 95.50 358 ALA A C 1
ATOM 2762 O O . ALA A 1 358 ? -7.672 -10.941 3.360 1.00 95.50 358 ALA A O 1
ATOM 2763 N N . ALA A 1 359 ? -9.865 -10.443 3.359 1.00 96.19 359 ALA A N 1
ATOM 2764 C CA . ALA A 1 359 ? -9.841 -9.664 4.598 1.00 96.19 359 ALA A CA 1
ATOM 2765 C C . ALA A 1 359 ? -9.566 -10.566 5.812 1.00 96.19 359 ALA A C 1
ATOM 2767 O O . ALA A 1 359 ? -8.670 -10.278 6.610 1.00 96.19 359 ALA A O 1
ATOM 2768 N N . ALA A 1 360 ? -10.241 -11.717 5.882 1.00 95.12 360 ALA A N 1
ATOM 2769 C CA . ALA A 1 360 ? -10.000 -12.725 6.909 1.00 95.12 360 ALA A CA 1
ATOM 2770 C C . ALA A 1 360 ? -8.546 -13.232 6.883 1.00 95.12 360 ALA A C 1
ATOM 2772 O O . ALA A 1 360 ? -7.931 -13.438 7.929 1.00 95.12 360 ALA A O 1
ATOM 2773 N N . SER A 1 361 ? -7.953 -13.388 5.694 1.00 96.50 361 SER A N 1
ATOM 2774 C CA . SER A 1 361 ? -6.548 -13.774 5.551 1.00 96.50 361 SER A CA 1
ATOM 2775 C C . SER A 1 361 ? -5.582 -12.708 6.072 1.00 96.50 361 SER A C 1
ATOM 2777 O O . SER A 1 361 ? -4.576 -13.069 6.684 1.00 96.50 361 SER A O 1
ATOM 2779 N N . VAL A 1 362 ? -5.863 -11.414 5.871 1.00 97.44 362 VAL A N 1
ATOM 2780 C CA . VAL A 1 362 ? -5.061 -10.327 6.466 1.00 97.44 362 VAL A CA 1
ATOM 2781 C C . VAL A 1 362 ? -5.135 -10.392 7.988 1.00 97.44 362 VAL A C 1
ATOM 2783 O O . VAL A 1 362 ? -4.094 -10.361 8.641 1.00 97.44 362 VAL A O 1
ATOM 2786 N N . LEU A 1 363 ? -6.339 -10.555 8.545 1.00 96.62 363 LEU A N 1
ATOM 2787 C CA . LEU A 1 363 ? -6.539 -10.682 9.988 1.00 96.62 363 LEU A CA 1
ATOM 2788 C C . LEU A 1 363 ? -5.712 -11.828 10.582 1.00 96.62 363 LEU A C 1
ATOM 2790 O O . LEU A 1 363 ? -4.952 -11.616 11.523 1.00 96.62 363 LEU A O 1
ATOM 2794 N N . VAL A 1 364 ? -5.813 -13.026 10.001 1.00 97.06 364 VAL A N 1
ATOM 2795 C CA . VAL A 1 364 ? -5.053 -14.199 10.461 1.00 97.06 364 VAL A CA 1
ATOM 2796 C C . VAL A 1 364 ? -3.548 -13.937 10.413 1.00 97.06 364 VAL A C 1
ATOM 2798 O O . VAL A 1 364 ? -2.848 -14.235 11.374 1.00 97.06 364 VAL A O 1
ATOM 2801 N N . GLN A 1 365 ? -3.041 -13.331 9.335 1.00 97.38 365 GLN A N 1
ATOM 2802 C CA . GLN A 1 365 ? -1.611 -13.037 9.198 1.00 97.38 365 GLN A CA 1
ATOM 2803 C C . GLN A 1 365 ? -1.113 -12.007 10.227 1.00 97.38 365 GLN A C 1
ATOM 2805 O O . GLN A 1 365 ? 0.008 -12.138 10.724 1.00 97.38 365 GLN A O 1
ATOM 2810 N N . ILE A 1 366 ? -1.936 -11.010 10.571 1.00 96.38 366 ILE A N 1
ATOM 2811 C CA . ILE A 1 366 ? -1.630 -10.030 11.623 1.00 96.38 366 ILE A CA 1
ATOM 2812 C C . ILE A 1 366 ? -1.648 -10.693 13.004 1.00 96.38 366 ILE A C 1
ATOM 2814 O O . ILE A 1 366 ? -0.715 -10.493 13.781 1.00 96.38 366 ILE A O 1
ATOM 2818 N N . GLU A 1 367 ? -2.648 -11.523 13.305 1.00 95.06 367 GLU A N 1
ATOM 2819 C CA . GLU A 1 367 ? -2.697 -12.253 14.577 1.00 95.06 367 GLU A CA 1
ATOM 2820 C C . GLU A 1 367 ? -1.556 -13.270 14.705 1.00 95.06 367 GLU A C 1
ATOM 2822 O O . GLU A 1 367 ? -0.992 -13.417 15.785 1.00 95.06 367 GLU A O 1
ATOM 2827 N N . ASP A 1 368 ? -1.126 -13.911 13.616 1.00 95.19 368 ASP A N 1
ATOM 2828 C CA . ASP A 1 368 ? 0.059 -14.775 13.612 1.00 95.19 368 ASP A CA 1
ATOM 2829 C C . ASP A 1 368 ? 1.359 -13.982 13.822 1.00 95.19 368 ASP A C 1
ATOM 2831 O O . ASP A 1 368 ? 2.298 -14.467 14.461 1.00 95.19 368 ASP A O 1
ATOM 2835 N N . LEU A 1 369 ? 1.462 -12.764 13.279 1.00 94.94 369 LEU A N 1
ATOM 2836 C CA . LEU A 1 369 ? 2.583 -11.865 13.567 1.00 94.94 369 LEU A CA 1
ATOM 2837 C C . LEU A 1 369 ? 2.601 -11.474 15.049 1.00 94.94 369 LEU A C 1
ATOM 2839 O O . LEU A 1 369 ? 3.635 -11.606 15.705 1.00 94.94 369 LEU A O 1
ATOM 2843 N N . ARG A 1 370 ? 1.448 -11.077 15.586 1.00 94.50 370 ARG A N 1
ATOM 2844 C CA . ARG A 1 370 ? 1.261 -10.749 16.999 1.00 94.50 370 ARG A CA 1
ATOM 2845 C C . ARG A 1 370 ? 1.603 -11.932 17.903 1.00 94.50 370 ARG A C 1
ATOM 2847 O O . ARG A 1 370 ? 2.403 -11.794 18.823 1.00 94.50 370 ARG A O 1
ATOM 2854 N N . ALA A 1 371 ? 1.056 -13.114 17.628 1.00 92.88 371 ALA A N 1
ATOM 2855 C CA . ALA A 1 371 ? 1.304 -14.326 18.402 1.00 92.88 371 ALA A CA 1
ATOM 2856 C C . ALA A 1 371 ? 2.802 -14.650 18.479 1.00 92.88 371 ALA A C 1
ATOM 2858 O O . ALA A 1 371 ? 3.313 -14.927 19.565 1.00 92.88 371 ALA A O 1
ATOM 2859 N N . ARG A 1 372 ? 3.519 -14.530 17.352 1.00 90.69 372 ARG A N 1
ATOM 2860 C CA . ARG A 1 372 ? 4.979 -14.698 17.300 1.00 90.69 372 ARG A CA 1
ATOM 2861 C C . ARG A 1 372 ? 5.715 -13.677 18.161 1.00 90.69 372 ARG A C 1
ATOM 2863 O O . ARG A 1 372 ? 6.604 -14.078 18.907 1.00 90.69 372 ARG A O 1
ATOM 2870 N N . ALA A 1 373 ? 5.330 -12.401 18.107 1.00 90.62 373 ALA A N 1
ATOM 2871 C CA . ALA A 1 373 ? 5.941 -11.357 18.932 1.00 90.62 373 ALA A CA 1
ATOM 2872 C C . ALA A 1 373 ? 5.802 -11.656 20.437 1.00 90.62 373 ALA A C 1
ATOM 2874 O O . ALA A 1 373 ? 6.745 -11.463 21.197 1.00 90.62 373 ALA A O 1
ATOM 2875 N N . HIS A 1 374 ? 4.666 -12.214 20.864 1.00 89.38 374 HIS A N 1
ATOM 2876 C CA . HIS A 1 374 ? 4.426 -12.616 22.258 1.00 89.38 374 HIS A CA 1
ATOM 2877 C C . HIS A 1 374 ? 4.980 -14.002 22.635 1.00 89.38 374 HIS A C 1
ATOM 2879 O O . HIS A 1 374 ? 4.785 -14.455 23.762 1.00 89.38 374 HIS A O 1
ATOM 2885 N N . GLY A 1 375 ? 5.662 -14.699 21.721 1.00 83.19 375 GLY A N 1
ATOM 2886 C CA . GLY A 1 375 ? 6.202 -16.038 21.972 1.00 83.19 375 GLY A CA 1
ATOM 2887 C C . GLY A 1 375 ? 5.143 -17.146 22.058 1.00 83.19 375 GLY A C 1
ATOM 2888 O O . GLY A 1 375 ? 5.424 -18.225 22.583 1.00 83.19 375 GLY A O 1
ATOM 2889 N N . PHE A 1 376 ? 3.931 -16.911 21.549 1.00 75.69 376 PHE A N 1
ATOM 2890 C CA . PHE A 1 376 ? 2.908 -17.945 21.414 1.00 75.69 376 PHE A CA 1
ATOM 2891 C C . PHE A 1 376 ? 3.184 -18.817 20.177 1.00 75.69 376 PHE A C 1
ATOM 2893 O O . PHE A 1 376 ? 3.617 -18.330 19.131 1.00 75.69 376 PHE A O 1
ATOM 2900 N N . ALA A 1 377 ? 2.921 -20.125 20.279 1.00 53.38 377 ALA A N 1
ATOM 2901 C CA . ALA A 1 377 ? 2.953 -21.018 19.120 1.00 53.38 377 ALA A CA 1
ATOM 2902 C C . ALA A 1 377 ? 1.871 -20.591 18.108 1.00 53.38 377 ALA A C 1
ATOM 2904 O O . ALA A 1 377 ? 0.746 -20.284 18.504 1.00 53.38 377 ALA A O 1
ATOM 2905 N N . THR A 1 378 ? 2.216 -20.566 16.819 1.00 50.50 378 THR A N 1
ATOM 2906 C CA . THR A 1 378 ? 1.347 -20.113 15.718 1.00 50.50 378 THR A CA 1
ATOM 2907 C C . THR A 1 378 ? -0.026 -20.791 15.736 1.00 50.50 378 THR A C 1
ATOM 2909 O O . THR A 1 378 ? -0.129 -22.018 15.839 1.00 50.50 378 THR A O 1
ATOM 2912 N N . VAL A 1 379 ? -1.095 -20.000 15.593 1.00 48.56 379 VAL A N 1
ATOM 2913 C CA . VAL A 1 379 ? -2.476 -20.500 15.564 1.00 48.56 379 VAL A CA 1
ATOM 2914 C C . VAL A 1 379 ? -2.774 -21.006 14.155 1.00 48.56 379 VAL A C 1
ATOM 2916 O O . VAL A 1 379 ? -3.390 -20.343 13.330 1.00 48.56 379 VAL A O 1
ATOM 2919 N N . SER A 1 380 ? -2.322 -22.218 13.848 1.00 36.53 380 SER A N 1
ATOM 2920 C CA . SER A 1 380 ? -2.648 -22.852 12.571 1.00 36.53 380 SER A CA 1
ATOM 2921 C C . SER A 1 380 ? -4.057 -23.478 12.610 1.00 36.53 380 SER A C 1
ATOM 2923 O O . SER A 1 380 ? -4.296 -24.468 13.298 1.00 36.53 380 SER A O 1
ATOM 2925 N N . CYS A 1 381 ? -4.951 -22.922 11.777 1.00 31.11 381 CYS A N 1
ATOM 2926 C CA . CYS A 1 381 ? -6.282 -23.400 11.342 1.00 31.11 381 CYS A CA 1
ATOM 2927 C C . CYS A 1 381 ? -7.539 -23.064 12.195 1.00 31.11 381 CYS A C 1
ATOM 2929 O O . CYS A 1 381 ? -7.502 -23.086 13.427 1.00 31.11 381 CYS A O 1
ATOM 2931 N N . PRO A 1 382 ? -8.700 -22.809 11.539 1.00 35.78 382 PRO A N 1
ATOM 2932 C CA . PRO A 1 382 ? -9.898 -22.285 12.184 1.00 35.78 382 PRO A CA 1
ATOM 2933 C C . PRO A 1 382 ? -10.646 -23.398 12.920 1.00 35.78 382 PRO A C 1
ATOM 2935 O O . PRO A 1 382 ? -11.301 -24.255 12.318 1.00 35.78 382 PRO A O 1
ATOM 2938 N N . ARG A 1 383 ? -10.610 -23.378 14.254 1.00 30.19 383 ARG A N 1
ATOM 2939 C CA . ARG A 1 383 ? -11.572 -24.149 15.045 1.00 30.19 383 ARG A CA 1
ATOM 2940 C C . ARG A 1 383 ? -12.927 -23.451 15.007 1.00 30.19 383 ARG A C 1
ATOM 2942 O O . ARG A 1 383 ? -13.141 -22.441 15.667 1.00 30.19 383 ARG A O 1
ATOM 2949 N N . LYS A 1 384 ? -13.888 -24.064 14.313 1.00 40.53 384 LYS A N 1
ATOM 2950 C CA . LYS A 1 384 ? -15.304 -23.946 14.684 1.00 40.53 384 LYS A CA 1
ATOM 2951 C C . LYS A 1 384 ? -15.463 -24.455 16.123 1.00 40.53 384 LYS A C 1
ATOM 2953 O O . LYS A 1 384 ? -15.504 -25.663 16.326 1.00 40.53 384 LYS A O 1
ATOM 2958 N N . GLN A 1 385 ? -15.559 -23.567 17.107 1.00 31.66 385 GLN A N 1
ATOM 2959 C CA . GLN A 1 385 ? -16.016 -23.872 18.472 1.00 31.66 385 GLN A CA 1
ATOM 2960 C C . GLN A 1 385 ? -16.563 -22.572 19.079 1.00 31.66 385 GLN A C 1
ATOM 2962 O O . GLN A 1 385 ? -15.821 -21.632 19.317 1.00 31.66 385 GLN A O 1
ATOM 2967 N N . LYS A 1 386 ? -17.886 -22.370 19.020 1.00 29.05 386 LYS A N 1
ATOM 2968 C CA . LYS A 1 386 ? -18.821 -22.490 20.158 1.00 29.05 386 LYS A CA 1
ATOM 2969 C C . LYS A 1 386 ? -18.294 -21.849 21.445 1.00 29.05 386 LYS A C 1
ATOM 2971 O O . LYS A 1 386 ? -17.339 -22.340 22.033 1.00 29.05 386 LYS A O 1
ATOM 2976 N N . ALA A 1 387 ? -19.010 -20.804 21.862 1.00 36.53 387 ALA A N 1
ATOM 2977 C CA . ALA A 1 387 ? -18.907 -20.130 23.146 1.00 36.53 387 ALA A CA 1
ATOM 2978 C C . ALA A 1 387 ? -18.666 -21.113 24.297 1.00 36.53 387 ALA A C 1
ATOM 2980 O O . ALA A 1 387 ? -19.464 -22.033 24.475 1.00 36.53 387 ALA A O 1
ATOM 2981 N N . LEU A 1 388 ? -17.584 -20.889 25.044 1.00 31.75 388 LEU A N 1
ATOM 2982 C CA . LEU A 1 388 ? -17.404 -21.280 26.441 1.00 31.75 388 LEU A CA 1
ATOM 2983 C C . LEU A 1 388 ? -16.176 -20.545 27.010 1.00 31.75 388 LEU A C 1
ATOM 2985 O O . LEU A 1 388 ? -15.053 -20.743 26.558 1.00 31.75 388 LEU A O 1
ATOM 2989 N N . ASP A 1 389 ? -16.472 -19.667 27.967 1.00 29.45 389 ASP A N 1
ATOM 2990 C CA . ASP A 1 389 ? -15.698 -19.237 29.135 1.00 29.45 389 ASP A CA 1
ATOM 2991 C C . ASP A 1 389 ? -14.196 -18.937 28.975 1.00 29.45 389 ASP A C 1
ATOM 2993 O O . ASP A 1 389 ? -13.325 -19.798 29.100 1.00 29.45 389 ASP A O 1
ATOM 2997 N N . LEU A 1 390 ? -13.894 -17.641 28.834 1.00 29.02 390 LEU A N 1
ATOM 2998 C CA . LEU A 1 390 ? -12.586 -17.065 29.153 1.00 29.02 390 LEU A CA 1
ATOM 2999 C C . LEU A 1 390 ? -12.309 -17.195 30.664 1.00 29.02 390 LEU A C 1
ATOM 3001 O O . LEU A 1 390 ? -13.127 -16.739 31.470 1.00 29.02 390 LEU A O 1
ATOM 3005 N N . PRO A 1 391 ? -11.151 -17.732 31.088 1.00 28.75 391 PRO A N 1
ATOM 3006 C CA . PRO A 1 391 ? -10.744 -17.647 32.478 1.00 28.75 391 PRO A CA 1
ATOM 3007 C C . PRO A 1 391 ? -10.334 -16.205 32.796 1.00 28.75 391 PRO A C 1
ATOM 3009 O O . PRO A 1 391 ? -9.435 -15.632 32.181 1.00 28.75 391 PRO A O 1
ATOM 3012 N N . VAL A 1 392 ? -10.995 -15.627 33.796 1.00 33.28 392 VAL A N 1
ATOM 3013 C CA . VAL A 1 392 ? -10.602 -14.376 34.448 1.00 33.28 392 VAL A CA 1
ATOM 3014 C C . VAL A 1 392 ? -9.217 -14.568 35.075 1.00 33.28 392 VAL A C 1
ATOM 3016 O O . VAL A 1 392 ? -9.093 -15.144 36.155 1.00 33.28 392 VAL A O 1
ATOM 3019 N N . LEU A 1 393 ? -8.166 -14.073 34.419 1.00 32.00 393 LEU A N 1
ATOM 3020 C CA . LEU A 1 393 ? -6.842 -13.925 35.025 1.00 32.00 393 LEU A CA 1
ATOM 3021 C C . LEU A 1 393 ? -6.708 -12.520 35.607 1.00 32.00 393 LEU A C 1
ATOM 3023 O O . LEU A 1 393 ? -6.204 -11.584 34.995 1.00 32.00 393 LEU A O 1
ATOM 3027 N N . ASN A 1 394 ? -7.191 -12.408 36.841 1.00 29.84 394 ASN A N 1
ATOM 3028 C CA . ASN A 1 394 ? -6.792 -11.367 37.771 1.00 29.84 394 ASN A CA 1
ATOM 3029 C C . ASN A 1 394 ? -5.403 -11.708 38.344 1.00 29.84 394 ASN A C 1
ATOM 3031 O O . ASN A 1 394 ? -5.177 -12.848 38.747 1.00 29.84 394 ASN A O 1
ATOM 3035 N N . ARG A 1 395 ? -4.569 -10.668 38.509 1.00 32.09 395 ARG A N 1
ATOM 3036 C CA . ARG A 1 395 ? -3.269 -10.585 39.221 1.00 32.09 395 ARG A CA 1
ATOM 3037 C C . ARG A 1 395 ? -2.000 -10.784 38.382 1.00 32.09 395 ARG A C 1
ATOM 3039 O O . ARG A 1 395 ? -1.472 -11.881 38.301 1.00 32.09 395 ARG A O 1
ATOM 3046 N N . CYS A 1 396 ? -1.424 -9.656 37.967 1.00 28.06 396 CYS A N 1
ATOM 3047 C CA . CYS A 1 396 ? -0.044 -9.276 38.290 1.00 28.06 396 CYS A CA 1
ATOM 3048 C C . CYS A 1 396 ? 0.006 -7.742 38.385 1.00 28.06 396 CYS A C 1
ATOM 3050 O O . CYS A 1 396 ? -0.421 -7.051 37.464 1.00 28.06 396 CYS A O 1
ATOM 3052 N N . GLY A 1 397 ? 0.431 -7.214 39.536 1.00 31.72 397 GLY A N 1
ATOM 3053 C CA . GLY A 1 397 ? 0.584 -5.773 39.761 1.00 31.72 397 GLY A CA 1
ATOM 3054 C C . GLY A 1 397 ? 1.702 -5.165 38.900 1.00 31.72 397 GLY A C 1
ATOM 3055 O O . GLY A 1 397 ? 2.507 -5.906 38.333 1.00 31.72 397 GLY A O 1
ATOM 3056 N N . PRO A 1 398 ? 1.766 -3.828 38.789 1.00 33.06 398 PRO A N 1
ATOM 3057 C CA . PRO A 1 398 ? 2.737 -3.171 37.925 1.00 33.06 398 PRO A CA 1
ATOM 3058 C C . PRO A 1 398 ? 4.168 -3.344 38.470 1.00 33.06 398 PRO A C 1
ATOM 3060 O O . PRO A 1 398 ? 4.371 -3.259 39.686 1.00 33.06 398 PRO A O 1
ATOM 3063 N N . PRO A 1 399 ? 5.180 -3.536 37.602 1.00 31.77 399 PRO A N 1
ATOM 3064 C CA . PRO A 1 399 ? 6.576 -3.406 37.991 1.00 31.77 399 PRO A CA 1
ATOM 3065 C C . PRO A 1 399 ? 6.856 -1.965 38.429 1.00 31.77 399 PRO A C 1
ATOM 3067 O O . PRO A 1 399 ? 6.490 -0.997 37.762 1.00 31.77 399 PRO A O 1
ATOM 3070 N N . GLN A 1 400 ? 7.520 -1.833 39.568 1.00 34.69 400 GLN A N 1
ATOM 3071 C CA . GLN A 1 400 ? 7.754 -0.599 40.315 1.00 34.69 400 GLN A CA 1
ATOM 3072 C C . GLN A 1 400 ? 8.860 0.292 39.700 1.00 34.69 400 GLN A C 1
ATOM 3074 O O . GLN A 1 400 ? 9.768 0.724 40.401 1.00 34.69 400 GLN A O 1
ATOM 3079 N N . ALA A 1 401 ? 8.814 0.564 38.390 1.00 34.38 401 ALA A N 1
ATOM 3080 C CA . ALA A 1 401 ? 9.880 1.291 37.680 1.00 34.38 401 ALA A CA 1
ATOM 3081 C C . ALA A 1 401 ? 9.403 2.435 36.760 1.00 34.38 401 ALA A C 1
ATOM 3083 O O . ALA A 1 401 ? 10.147 2.863 35.883 1.00 34.38 401 ALA A O 1
ATOM 3084 N N . ALA A 1 402 ? 8.193 2.969 36.959 1.00 33.06 402 ALA A N 1
ATOM 3085 C CA . ALA A 1 402 ? 7.665 4.084 36.157 1.00 33.06 402 ALA A CA 1
ATOM 3086 C C . ALA A 1 402 ? 7.022 5.205 37.002 1.00 33.06 402 ALA A C 1
ATOM 3088 O O . ALA A 1 402 ? 5.994 5.762 36.634 1.00 33.06 402 ALA A O 1
ATOM 3089 N N . LEU A 1 403 ? 7.625 5.536 38.149 1.00 31.92 403 LEU A N 1
ATOM 3090 C CA . LEU A 1 403 ? 7.261 6.684 38.997 1.00 31.92 403 LEU A CA 1
ATOM 3091 C C . LEU A 1 403 ? 8.535 7.329 39.572 1.00 31.92 403 LEU A C 1
ATOM 3093 O O . LEU A 1 403 ? 8.758 7.351 40.776 1.00 31.92 403 LEU A O 1
ATOM 3097 N N . ALA A 1 404 ? 9.415 7.805 38.692 1.00 33.81 404 ALA A N 1
ATOM 3098 C CA . ALA A 1 404 ? 10.562 8.637 39.066 1.00 33.81 404 ALA A CA 1
ATOM 3099 C C . ALA A 1 404 ? 11.009 9.508 37.881 1.00 33.81 404 ALA A C 1
ATOM 3101 O O . ALA A 1 404 ? 12.143 9.425 37.429 1.00 33.81 404 ALA A O 1
ATOM 3102 N N . ALA A 1 405 ? 10.092 10.306 37.332 1.00 37.62 405 ALA A N 1
ATOM 3103 C CA . ALA A 1 405 ? 10.433 11.368 36.382 1.00 37.62 405 ALA A CA 1
ATOM 3104 C C . ALA A 1 405 ? 9.360 12.470 36.355 1.00 37.62 405 ALA A C 1
ATOM 3106 O O . ALA A 1 405 ? 8.942 12.910 35.294 1.00 37.62 405 ALA A O 1
ATOM 3107 N N . VAL A 1 406 ? 8.883 12.898 37.528 1.00 40.78 406 VAL A N 1
ATOM 3108 C CA . VAL A 1 406 ? 8.202 14.192 37.710 1.00 40.78 406 VAL A CA 1
ATOM 3109 C C . VAL A 1 406 ? 8.568 14.699 39.101 1.00 40.78 406 VAL A C 1
ATOM 3111 O O . VAL A 1 406 ? 7.808 14.532 40.047 1.00 40.78 406 VAL A O 1
ATOM 3114 N N . GLN A 1 407 ? 9.789 15.211 39.230 1.00 35.47 407 GLN A N 1
ATOM 3115 C CA . GLN A 1 407 ? 10.235 16.177 40.241 1.00 35.47 407 GLN A CA 1
ATOM 3116 C C . GLN A 1 407 ? 11.722 16.436 39.982 1.00 35.47 407 GLN A C 1
ATOM 3118 O O . GLN A 1 407 ? 12.576 15.752 40.537 1.00 35.47 407 GLN A O 1
ATOM 3123 N N . HIS A 1 408 ? 12.002 17.335 39.036 1.00 38.41 408 HIS A N 1
ATOM 3124 C CA . HIS A 1 408 ? 12.942 18.455 39.149 1.00 38.41 408 HIS A CA 1
ATOM 3125 C C . HIS A 1 408 ? 12.980 19.243 37.843 1.00 38.41 408 HIS A C 1
ATOM 3127 O O . HIS A 1 408 ? 13.125 18.608 36.777 1.00 38.41 408 HIS A O 1
#

Radius of gyration: 22.58 Å; Cα contacts (8 Å, |Δi|>4): 765; chains: 1; bounding box: 62×54×72 Å